Protein AF-A0A2E3RQ04-F1 (afdb_monomer)

Mean predicted aligned error: 10.47 Å

Nearest PDB structures (foldseek):
  1nrl-assembly3_B  TM=2.035E-01  e=7.353E+00  Homo sapiens

Foldseek 3Di:
DDDDDPDDDDDDPDDDPPPPPPPPPPPPPQDPVNVVVVVVVVVVVCVVVPVVVVVVVVVVLVVLLQVLLLLLLVLQVVLCVVVVLFGDALADQCCLVVLVQVVSCCVPVNARDWQWQFADPVRDTDTHGADDDDVDDDDDDDNRPCSLARALFDLDQQGRGGYCQQVCLTQSRCVSPLLASPACSQERVLLCLLVVQCVVLVRHVDPGRDDAQRQHHRDDGTGQKGFQSLQQFQLQQQAFQVVPGHDRLSNDNSGRPHDGLVLQQCQPFAFGMKRFALSPPDPDQAQPPQLDPVVVSSNVDPHHNSGGHGHTQFLDQQRWIWTQGSVSRIDTDGSVQLLVQQVVVCVVVVNRGGQFGQPGSCHLCANNNCSRPVNDSSSTDPRSHGGHSRSHGGSHPDDPDVPCPDPPPPPDD

Sequence (413 aa):
MPVVDPWGATFFPTARPTIMSTWNYRNKGFTLIELITVLALSVLVVAILLPLLGAQRNRSMFSISQHNLSALARAHSCYEIDWQGRQYTTVDDDLDLTSGNYCTALDQLGCHPPRILGSDPNGAVWGFWLGEWDCIAETSFSQCNNLAYMFPNQFSQKTYHYGTTRYIQFRAFNQYLDGRYYDRVFYAPEDDLVYSTIDASGAFDDPNQFVPNVGAEYQIAPSSYMLSAAAMYHPDVMRAPSRGGFQDPATLVNGFQSPPTSWCRYPELKSRMIEHGWLRNSPSPTHPVLVDEAIRDFVGERMPGDVQTGWFFNHGLTSSPLAMMYDGSVRRISVADAYVDDARVQLQTDGVDGLWSRDTPMGADGYFNQFSHDASPASGTSFHVLTTDGIRGREILSDHRPGRRRAGTGGGR

Secondary structure (DSSP, 8-state):
-PPPP-----------------------PPPHHHHHHHHHHHHHHHHHHHHHHHHHHHHHHHHHHHHHHHHHHHHHHHHHHHTTTBPP-SS-GGGGGGTT-HHHHHHHH-PPPPEEEEE-TTS-EEEE---SSSS---S-S-TTGGGGGTSSS--STT-TT-SGGG-TTSHHHHTTTTS-TT-GGGS-TT-HHHHHHHHHTTTTT--SS--S-SSSTT--PPPSEEE-HHHHS-TTTT--GGGT----TTTSTTTT-PPBGGG-S-TTTSEEEEESB--SS-SSSS-SSTTSHHHHHHHT---GGGPPP--BTTS-TT---EEEETTS-EEE--HHHHHHHHHHHHHHTTTS--SB-SSSTTGGGTTTGGG-TT--GGG---TTTSBTTGGGS-S-SS---TT----------

Solvent-accessible surface area (backbone atoms only — not comparable to full-atom values): 22588 Å² total; per-residue (Å²): 135,87,87,80,81,94,73,95,70,93,77,76,86,75,79,76,81,77,82,73,78,74,78,76,79,73,85,68,79,83,48,72,66,58,54,52,51,52,51,53,51,50,54,53,50,50,65,62,44,52,64,52,51,53,55,50,50,54,54,49,31,54,53,47,38,53,49,25,45,47,50,50,40,51,28,49,53,52,49,16,66,78,49,80,40,29,54,92,72,67,48,60,42,70,38,24,84,40,54,59,35,63,67,53,28,42,77,74,76,39,86,65,84,60,54,36,36,29,34,33,92,87,65,51,77,42,64,46,55,65,59,78,81,89,81,74,73,81,88,89,74,54,52,60,72,46,53,52,66,25,32,46,47,35,75,47,95,72,35,52,64,28,29,32,23,29,52,64,38,29,43,94,48,18,60,61,64,88,44,30,39,54,42,68,66,48,43,32,69,59,41,50,73,61,41,50,39,38,55,74,61,43,41,60,80,46,90,48,25,28,70,84,41,31,52,31,87,92,27,62,78,68,40,38,40,26,43,23,30,19,39,42,29,20,37,62,33,30,23,45,48,87,80,67,24,50,38,59,36,32,76,33,89,51,15,34,29,52,44,40,61,87,57,40,70,32,30,87,36,23,55,43,31,30,38,43,42,30,63,54,86,47,100,52,82,53,30,91,67,46,61,42,67,75,50,25,54,46,50,52,60,70,48,33,50,83,45,63,34,54,40,45,27,51,29,32,56,78,17,54,29,50,26,28,25,63,67,53,51,71,45,73,48,46,36,43,56,31,39,55,40,24,52,49,42,15,65,74,46,80,63,54,33,51,30,38,47,48,72,42,81,55,28,70,36,40,71,62,18,83,72,20,77,73,74,35,55,87,72,40,50,29,55,49,52,34,14,17,24,12,39,53,19,34,36,40,88,66,73,84,55,94,86,56,73,75,81,74,84,81,78,87,128

pLDDT: mean 82.5, std 17.22, range [30.69, 98.19]

Structure (mmCIF, N/CA/C/O backbone):
data_AF-A0A2E3RQ04-F1
#
_entry.id   AF-A0A2E3RQ04-F1
#
loop_
_atom_site.group_PDB
_atom_site.id
_atom_site.type_symbol
_atom_site.label_atom_id
_atom_site.label_alt_id
_atom_site.label_comp_id
_atom_site.label_asym_id
_atom_site.label_entity_id
_atom_site.label_seq_id
_atom_site.pdbx_PDB_ins_code
_atom_site.Cartn_x
_atom_site.Cartn_y
_atom_site.Cartn_z
_atom_site.occupancy
_atom_site.B_iso_or_equiv
_atom_site.auth_seq_id
_atom_site.auth_comp_id
_atom_site.auth_asym_id
_atom_site.auth_atom_id
_atom_site.pdbx_PDB_model_num
ATOM 1 N N . MET A 1 1 ? 14.590 -49.728 -67.233 1.00 35.41 1 MET A N 1
ATOM 2 C CA . MET A 1 1 ? 13.731 -49.729 -68.436 1.00 35.41 1 MET A CA 1
ATOM 3 C C . MET A 1 1 ? 13.361 -48.286 -68.740 1.00 35.41 1 MET A C 1
ATOM 5 O O . MET A 1 1 ? 12.751 -47.678 -67.868 1.00 35.41 1 MET A O 1
ATOM 9 N N . PRO A 1 2 ? 13.771 -47.701 -69.876 1.00 34.84 2 PRO A N 1
ATOM 10 C CA . PRO A 1 2 ? 13.275 -46.396 -70.285 1.00 34.84 2 PRO A CA 1
ATOM 11 C C . PRO A 1 2 ? 11.965 -46.582 -71.061 1.00 34.84 2 PRO A C 1
ATOM 13 O O . PRO A 1 2 ? 11.903 -47.396 -71.981 1.00 34.84 2 PRO A O 1
ATOM 16 N N . VAL A 1 3 ? 10.921 -45.846 -70.685 1.00 39.19 3 VAL A N 1
ATOM 17 C CA . VAL A 1 3 ? 9.752 -45.659 -71.550 1.00 39.19 3 VAL A CA 1
ATOM 18 C C . VAL A 1 3 ? 10.061 -44.469 -72.447 1.00 39.19 3 VAL A C 1
ATOM 20 O O . VAL A 1 3 ? 10.338 -43.371 -71.971 1.00 39.19 3 VAL A O 1
ATOM 23 N N . VAL A 1 4 ? 10.081 -44.749 -73.744 1.00 45.34 4 VAL A N 1
ATOM 24 C CA . VAL A 1 4 ? 10.234 -43.801 -74.845 1.00 45.34 4 VAL A CA 1
ATOM 25 C C . VAL A 1 4 ? 8.822 -43.369 -75.245 1.00 45.34 4 VAL A C 1
ATOM 27 O O . VAL A 1 4 ? 7.985 -44.239 -75.478 1.00 45.34 4 VAL A O 1
ATOM 30 N N . ASP A 1 5 ? 8.545 -42.066 -75.312 1.00 43.53 5 ASP A N 1
ATOM 31 C CA . ASP A 1 5 ? 7.304 -41.539 -75.905 1.00 43.53 5 ASP A CA 1
ATOM 32 C C . ASP A 1 5 ? 7.530 -41.301 -77.423 1.00 43.53 5 ASP A C 1
ATOM 34 O O . ASP A 1 5 ? 8.610 -40.818 -77.788 1.00 43.53 5 ASP A O 1
ATOM 38 N N . PRO A 1 6 ? 6.597 -41.665 -78.334 1.00 50.62 6 PRO A N 1
ATOM 39 C CA . PRO A 1 6 ? 6.888 -41.922 -79.744 1.00 50.62 6 PRO A CA 1
ATOM 40 C C . PRO A 1 6 ? 6.463 -40.798 -80.706 1.00 50.62 6 PRO A C 1
ATOM 42 O O . PRO A 1 6 ? 6.064 -41.074 -81.836 1.00 50.62 6 PRO A O 1
ATOM 45 N N . TRP A 1 7 ? 6.570 -39.526 -80.318 1.00 52.66 7 TRP A N 1
ATOM 46 C CA . TRP A 1 7 ? 6.166 -38.413 -81.189 1.00 52.66 7 TRP A CA 1
ATOM 47 C C . TRP A 1 7 ? 7.297 -37.402 -81.374 1.00 52.66 7 TRP A C 1
ATOM 49 O O . TRP A 1 7 ? 7.506 -36.493 -80.576 1.00 52.66 7 TRP A O 1
ATOM 59 N N . GLY A 1 8 ? 8.052 -37.592 -82.458 1.00 50.81 8 GLY A N 1
ATOM 60 C CA . GLY A 1 8 ? 9.144 -36.722 -82.873 1.00 50.81 8 GLY A CA 1
ATOM 61 C C . GLY A 1 8 ? 8.680 -35.303 -83.202 1.00 50.81 8 GLY A C 1
ATOM 62 O O . GLY A 1 8 ? 8.197 -35.039 -84.300 1.00 50.81 8 GLY A O 1
ATOM 63 N N . ALA A 1 9 ? 8.913 -34.379 -82.273 1.00 42.09 9 ALA A N 1
ATOM 64 C CA . ALA A 1 9 ? 8.894 -32.945 -82.522 1.00 42.09 9 ALA A CA 1
ATOM 65 C C . ALA A 1 9 ? 10.165 -32.314 -81.935 1.00 42.09 9 ALA A C 1
ATOM 67 O O . ALA A 1 9 ? 10.362 -32.252 -80.723 1.00 42.09 9 ALA A O 1
ATOM 68 N N . THR A 1 10 ? 11.050 -31.848 -82.813 1.00 47.47 10 THR A N 1
ATOM 69 C CA . THR A 1 10 ? 12.206 -31.019 -82.464 1.00 47.47 10 THR A CA 1
ATOM 70 C C . THR A 1 10 ? 11.724 -29.648 -81.990 1.00 47.47 10 THR A C 1
ATOM 72 O O . THR A 1 10 ? 11.384 -28.793 -82.808 1.00 47.47 10 THR A O 1
ATOM 75 N N . PHE A 1 11 ? 11.697 -29.426 -80.676 1.00 38.84 11 PHE A N 1
ATOM 76 C CA . PHE A 1 11 ? 11.518 -28.095 -80.100 1.00 38.84 11 PHE A CA 1
ATOM 77 C C . PHE A 1 11 ? 12.877 -27.395 -79.980 1.00 38.84 11 PHE A C 1
ATOM 79 O O . PHE A 1 11 ? 13.760 -27.826 -79.242 1.00 38.84 11 PHE A O 1
ATOM 86 N N . PHE A 1 12 ? 13.041 -26.306 -80.730 1.00 47.25 12 PHE A N 1
ATOM 87 C CA . PHE A 1 12 ? 14.161 -25.377 -80.599 1.00 47.25 12 PHE A CA 1
ATOM 88 C C . PHE A 1 12 ? 14.170 -24.737 -79.199 1.00 47.25 12 PHE A C 1
ATOM 90 O O . PHE A 1 12 ? 13.105 -24.345 -78.712 1.00 47.25 12 PHE A O 1
ATOM 97 N N . PRO A 1 13 ? 15.335 -24.540 -78.553 1.00 43.19 13 PRO A N 1
ATOM 98 C CA . PRO A 1 13 ? 15.404 -23.739 -77.343 1.00 43.19 13 PRO A CA 1
ATOM 99 C C . PRO A 1 13 ? 15.281 -22.258 -77.722 1.00 43.19 13 PRO A C 1
ATOM 101 O O . PRO A 1 13 ? 16.254 -21.610 -78.103 1.00 43.19 13 PRO A O 1
ATOM 104 N N . THR A 1 14 ? 14.081 -21.691 -77.611 1.00 49.56 14 THR A N 1
ATOM 105 C CA . THR A 1 14 ? 13.925 -20.235 -77.531 1.00 49.56 14 THR A CA 1
ATOM 106 C C . THR A 1 14 ? 14.524 -19.769 -76.211 1.00 49.56 14 THR A C 1
ATOM 108 O O . THR A 1 14 ? 13.996 -20.063 -75.135 1.00 49.56 14 THR A O 1
ATOM 111 N N . ALA A 1 15 ? 15.651 -19.066 -76.304 1.00 46.38 15 ALA A N 1
ATOM 112 C CA . ALA A 1 15 ? 16.274 -18.357 -75.201 1.00 46.38 15 ALA A CA 1
ATOM 113 C C . ALA A 1 15 ? 15.223 -17.524 -74.451 1.00 46.38 15 ALA A C 1
ATOM 115 O O . ALA A 1 15 ? 14.552 -16.674 -75.036 1.00 46.38 15 ALA A O 1
ATOM 116 N N . ARG A 1 16 ? 15.073 -17.773 -73.147 1.00 46.25 16 ARG A N 1
ATOM 117 C CA . ARG A 1 16 ? 14.336 -16.872 -72.259 1.00 46.25 16 ARG A CA 1
ATOM 118 C C . ARG A 1 16 ? 15.155 -15.584 -72.137 1.00 46.25 16 ARG A C 1
ATOM 120 O O . ARG A 1 16 ? 16.302 -15.673 -71.699 1.00 46.25 16 ARG A O 1
ATOM 127 N N . PRO A 1 17 ? 14.622 -14.402 -72.479 1.00 48.88 17 PRO A N 1
ATOM 128 C CA . PRO A 1 17 ? 15.282 -13.170 -72.101 1.00 48.88 17 PRO A CA 1
ATOM 129 C C . PRO A 1 17 ? 15.150 -13.027 -70.584 1.00 48.88 17 PRO A C 1
ATOM 131 O O . PRO A 1 17 ? 14.060 -12.826 -70.048 1.00 48.88 17 PRO A O 1
ATOM 134 N N . THR A 1 18 ? 16.268 -13.157 -69.878 1.00 53.78 18 THR A N 1
ATOM 135 C CA . THR A 1 18 ? 16.399 -12.685 -68.503 1.00 53.78 18 THR A CA 1
ATOM 136 C C . THR A 1 18 ? 16.182 -11.174 -68.541 1.00 53.78 18 THR A C 1
ATOM 138 O O . THR A 1 18 ? 17.077 -10.431 -68.941 1.00 53.78 18 THR A O 1
ATOM 141 N N . ILE A 1 19 ? 14.986 -10.701 -68.177 1.00 54.69 19 ILE A N 1
ATOM 142 C CA . ILE A 1 19 ? 14.753 -9.278 -67.909 1.00 54.69 19 ILE A CA 1
ATOM 143 C C . ILE A 1 19 ? 15.473 -8.973 -66.598 1.00 54.69 19 ILE A C 1
ATOM 145 O O . ILE A 1 19 ? 14.906 -9.005 -65.510 1.00 54.69 19 ILE A O 1
ATOM 149 N N . MET A 1 20 ? 16.773 -8.731 -66.709 1.00 44.09 20 MET A N 1
ATOM 150 C CA . MET A 1 20 ? 17.548 -8.078 -65.677 1.00 44.09 20 MET A CA 1
ATOM 151 C C . MET A 1 20 ? 17.128 -6.608 -65.744 1.00 44.09 20 MET A C 1
ATOM 153 O O . MET A 1 20 ? 17.635 -5.845 -66.565 1.00 44.09 20 MET A O 1
ATOM 157 N N . SER A 1 21 ? 16.118 -6.219 -64.957 1.00 52.19 21 SER A N 1
ATOM 158 C CA . SER A 1 21 ? 15.769 -4.809 -64.805 1.00 52.19 21 SER A CA 1
ATOM 159 C C . SER A 1 21 ? 16.924 -4.134 -64.072 1.00 52.19 21 SER A C 1
ATOM 161 O O . SER A 1 21 ? 16.979 -4.100 -62.841 1.00 52.19 21 SER A O 1
ATOM 163 N N . THR A 1 22 ? 17.890 -3.631 -64.828 1.00 51.47 22 THR A N 1
ATOM 164 C CA . THR A 1 22 ? 18.855 -2.665 -64.326 1.00 51.47 22 THR A CA 1
ATOM 165 C C . THR A 1 22 ? 18.050 -1.444 -63.905 1.00 51.47 22 THR A C 1
ATOM 167 O O . THR A 1 22 ? 17.595 -0.668 -64.748 1.00 51.47 22 THR A O 1
ATOM 170 N N . TRP A 1 23 ? 17.811 -1.301 -62.602 1.00 56.78 23 TRP A N 1
ATOM 171 C CA . TRP A 1 23 ? 17.351 -0.048 -62.026 1.00 56.78 23 TRP A CA 1
ATOM 172 C C . TRP A 1 23 ? 18.423 0.993 -62.333 1.00 56.78 23 TRP A C 1
ATOM 174 O O . TRP A 1 23 ? 19.442 1.086 -61.653 1.00 56.78 23 TRP A O 1
ATOM 184 N N . ASN A 1 24 ? 18.217 1.741 -63.414 1.00 52.84 24 ASN A N 1
ATOM 185 C CA . ASN A 1 24 ? 18.981 2.939 -63.701 1.00 52.84 24 ASN A CA 1
ATOM 186 C C . ASN A 1 24 ? 18.680 3.932 -62.577 1.00 52.84 24 ASN A C 1
ATOM 188 O O . ASN A 1 24 ? 17.716 4.697 -62.661 1.00 52.84 24 ASN A O 1
ATOM 192 N N . TYR A 1 25 ? 19.511 3.932 -61.534 1.00 55.56 25 TYR A N 1
ATOM 193 C CA . TYR A 1 25 ? 19.649 5.067 -60.632 1.00 55.56 25 TYR A CA 1
ATOM 194 C C . TYR A 1 25 ? 20.183 6.237 -61.466 1.00 55.56 25 TYR A C 1
ATOM 196 O O . TYR A 1 25 ? 21.380 6.504 -61.537 1.00 55.56 25 TYR A O 1
ATOM 204 N N . ARG A 1 26 ? 19.282 6.926 -62.180 1.00 57.81 26 ARG A N 1
ATOM 205 C CA . ARG A 1 26 ? 19.566 8.261 -62.700 1.00 57.81 26 ARG A CA 1
ATOM 206 C C . ARG A 1 26 ? 19.789 9.117 -61.465 1.00 57.81 26 ARG A C 1
ATOM 208 O O . ARG A 1 26 ? 18.827 9.420 -60.765 1.00 57.81 26 ARG A O 1
ATOM 215 N N . ASN A 1 27 ? 21.042 9.485 -61.220 1.00 57.09 27 ASN A N 1
ATOM 216 C CA . ASN A 1 27 ? 21.432 10.511 -60.260 1.00 57.09 27 ASN A CA 1
ATOM 217 C C . ASN A 1 27 ? 20.782 11.838 -60.681 1.00 57.09 27 ASN A C 1
ATOM 219 O O . ASN A 1 27 ? 21.390 12.665 -61.357 1.00 57.09 27 ASN A O 1
ATOM 223 N N . LYS A 1 28 ? 19.500 12.013 -60.355 1.00 65.31 28 LYS A N 1
ATOM 224 C CA . LYS A 1 28 ? 18.838 13.311 -60.386 1.00 65.31 28 LYS A CA 1
ATOM 225 C C . LYS A 1 28 ? 19.391 14.067 -59.185 1.00 65.31 28 LYS A C 1
ATOM 227 O O . LYS A 1 28 ? 19.237 13.608 -58.058 1.00 65.31 28 LYS A O 1
ATOM 232 N N . GLY A 1 29 ? 20.109 15.159 -59.440 1.00 68.88 29 GLY A N 1
ATOM 233 C CA . GLY A 1 29 ? 20.614 16.019 -58.376 1.00 68.88 29 GLY A CA 1
ATOM 234 C C . GLY A 1 29 ? 19.455 16.466 -57.490 1.00 68.88 29 GLY A C 1
ATOM 235 O O . GLY A 1 29 ? 18.453 16.959 -58.001 1.00 68.88 29 GLY A O 1
ATOM 236 N N . PHE A 1 30 ? 19.582 16.238 -56.186 1.00 76.69 30 PHE A N 1
ATOM 237 C CA . PHE A 1 30 ? 18.591 16.647 -55.202 1.00 76.69 30 PHE A CA 1
ATOM 238 C C . PHE A 1 30 ? 18.626 18.169 -55.076 1.00 76.69 30 PHE A C 1
ATOM 240 O O . PHE A 1 30 ? 19.677 18.750 -54.793 1.00 76.69 30 PHE A O 1
ATOM 247 N N . THR A 1 31 ? 17.507 18.828 -55.360 1.00 87.06 31 THR A N 1
ATOM 248 C CA . THR A 1 31 ? 17.472 20.292 -55.358 1.00 87.06 31 THR A CA 1
ATOM 249 C C . THR A 1 31 ? 17.377 20.832 -53.930 1.00 87.06 31 THR A C 1
ATOM 251 O O . THR A 1 31 ? 16.784 20.213 -53.048 1.00 87.06 31 THR A O 1
ATOM 254 N N . LEU A 1 32 ? 17.939 22.024 -53.687 1.00 85.88 32 LEU A N 1
ATOM 255 C CA . LEU A 1 32 ? 17.878 22.678 -52.371 1.00 85.88 32 LEU A CA 1
ATOM 256 C C . LEU A 1 32 ? 16.422 22.850 -51.885 1.00 85.88 32 LEU A C 1
ATOM 258 O O . LEU A 1 32 ? 16.142 22.721 -50.698 1.00 85.88 32 LEU A O 1
ATOM 262 N N . ILE A 1 33 ? 15.487 23.101 -52.809 1.00 90.38 33 ILE A N 1
ATOM 263 C CA . ILE A 1 33 ? 14.060 23.262 -52.504 1.00 90.38 33 ILE A CA 1
ATOM 264 C C . ILE A 1 33 ? 13.408 21.937 -52.074 1.00 90.38 33 ILE A C 1
ATOM 266 O O . ILE A 1 33 ? 12.638 21.935 -51.116 1.00 90.38 33 ILE A O 1
ATOM 270 N N . GLU A 1 34 ? 13.747 20.806 -52.706 1.00 90.50 34 GLU A N 1
ATOM 271 C CA . GLU A 1 34 ? 13.276 19.477 -52.285 1.00 90.50 34 GLU A CA 1
ATOM 272 C C . GLU A 1 34 ? 13.798 19.129 -50.887 1.00 90.50 34 GLU A C 1
ATOM 274 O O . GLU A 1 34 ? 13.023 18.662 -50.053 1.00 90.50 34 GLU A O 1
ATOM 279 N N . LEU A 1 35 ? 15.067 19.443 -50.590 1.00 91.44 35 LEU A N 1
ATOM 280 C CA . LEU A 1 35 ? 15.642 19.262 -49.252 1.00 91.44 35 LEU A CA 1
ATOM 281 C C . LEU A 1 35 ? 14.867 20.047 -48.196 1.00 91.44 35 LEU A C 1
ATOM 283 O O . LEU A 1 35 ? 14.447 19.485 -47.185 1.00 91.44 35 LEU A O 1
ATOM 287 N N . ILE A 1 36 ? 14.659 21.341 -48.439 1.00 94.31 36 ILE A N 1
ATOM 288 C CA . ILE A 1 36 ? 13.968 22.220 -47.493 1.00 94.31 36 ILE A CA 1
ATOM 289 C C . ILE A 1 36 ? 12.511 21.778 -47.311 1.00 94.31 36 ILE A C 1
ATOM 291 O O . ILE A 1 36 ? 12.022 21.758 -46.185 1.00 94.31 36 ILE A O 1
ATOM 295 N N . THR A 1 37 ? 11.831 21.361 -48.382 1.00 93.62 37 THR A N 1
ATOM 296 C CA . THR A 1 37 ? 10.433 20.904 -48.306 1.00 93.62 37 THR A CA 1
ATOM 297 C C . THR A 1 37 ? 10.305 19.610 -47.497 1.00 93.62 37 THR A C 1
ATOM 299 O O . THR A 1 37 ? 9.420 19.500 -46.649 1.00 93.62 37 THR A O 1
ATOM 302 N N . VAL A 1 38 ? 11.210 18.644 -47.698 1.00 95.44 38 VAL A N 1
ATOM 303 C CA . VAL A 1 38 ? 11.231 17.387 -46.929 1.00 95.44 38 VAL A CA 1
ATOM 304 C C . VAL A 1 38 ? 11.544 17.644 -45.456 1.00 95.44 38 VAL A C 1
ATOM 306 O O . VAL A 1 38 ? 10.881 17.077 -44.586 1.00 95.44 38 VAL A O 1
ATOM 309 N N . LEU A 1 39 ? 12.507 18.522 -45.159 1.00 94.88 39 LEU A N 1
ATOM 310 C CA . LEU A 1 39 ? 12.821 18.905 -43.781 1.00 94.88 39 LEU A CA 1
ATOM 311 C C . LEU A 1 39 ? 11.630 19.600 -43.110 1.00 94.88 39 LEU A C 1
ATOM 313 O O . LEU A 1 39 ? 11.266 19.230 -41.995 1.00 94.88 39 LEU A O 1
ATOM 317 N N . ALA A 1 40 ? 10.973 20.537 -43.799 1.00 95.81 40 ALA A N 1
ATOM 318 C CA . ALA A 1 40 ? 9.796 21.231 -43.281 1.00 95.81 40 ALA A CA 1
ATOM 319 C C . ALA A 1 40 ? 8.647 20.259 -42.967 1.00 95.81 40 ALA A C 1
ATOM 321 O O . ALA A 1 40 ? 8.046 20.330 -41.893 1.00 95.81 40 ALA A O 1
ATOM 322 N N . LEU A 1 41 ? 8.377 19.306 -43.865 1.00 96.19 41 LEU A N 1
ATOM 323 C CA . LEU A 1 41 ? 7.335 18.302 -43.657 1.00 96.19 41 LEU A CA 1
ATOM 324 C C . LEU A 1 41 ? 7.698 17.315 -42.537 1.00 96.19 41 LEU A C 1
ATOM 326 O O . LEU A 1 41 ? 6.834 16.950 -41.745 1.00 96.19 41 LEU A O 1
ATOM 330 N N . SER A 1 42 ? 8.972 16.934 -42.415 1.00 95.31 42 SER A N 1
ATOM 331 C CA . SER A 1 42 ? 9.443 16.049 -41.341 1.00 95.31 42 SER A CA 1
ATOM 332 C C . SER A 1 42 ? 9.282 16.695 -39.964 1.00 95.31 42 SER A C 1
ATOM 334 O O . SER A 1 42 ? 8.768 16.058 -39.047 1.00 95.31 42 SER A O 1
ATOM 336 N N . VAL A 1 43 ? 9.645 17.976 -39.825 1.00 96.75 43 VAL A N 1
ATOM 337 C CA . VAL A 1 43 ? 9.463 18.729 -38.572 1.00 96.75 43 VAL A CA 1
ATOM 338 C C . VAL A 1 43 ? 7.981 18.843 -38.212 1.00 96.75 43 VAL A C 1
ATOM 340 O O . VAL A 1 43 ? 7.620 18.616 -37.058 1.00 96.75 43 VAL A O 1
ATOM 343 N N . LEU A 1 44 ? 7.113 19.125 -39.189 1.00 95.44 44 LEU A N 1
ATOM 344 C CA . LEU A 1 44 ? 5.665 19.192 -38.969 1.00 95.44 44 LEU A CA 1
ATOM 345 C C . LEU A 1 44 ? 5.092 17.850 -38.490 1.00 95.44 44 LEU A C 1
ATOM 347 O O . LEU A 1 44 ? 4.313 17.812 -37.538 1.00 95.44 44 LEU A O 1
ATOM 351 N N . VAL A 1 45 ? 5.490 16.745 -39.124 1.00 96.44 45 VAL A N 1
ATOM 352 C CA . VAL A 1 45 ? 5.040 15.400 -38.743 1.00 96.44 45 VAL A CA 1
ATOM 353 C C . VAL A 1 45 ? 5.506 15.052 -37.329 1.00 96.44 45 VAL A C 1
ATOM 355 O O . VAL A 1 45 ? 4.694 14.614 -36.515 1.00 96.44 45 VAL A O 1
ATOM 358 N N . VAL A 1 46 ? 6.777 15.300 -36.996 1.00 94.94 46 VAL A N 1
ATOM 359 C CA . VAL A 1 46 ? 7.310 15.053 -35.645 1.00 94.94 46 VAL A CA 1
ATOM 360 C C . VAL A 1 46 ? 6.570 15.894 -34.599 1.00 94.94 46 VAL A C 1
ATOM 362 O O . VAL A 1 46 ? 6.183 15.361 -33.560 1.00 94.94 46 VAL A O 1
ATOM 365 N N . ALA A 1 47 ? 6.290 17.169 -34.887 1.00 93.81 47 ALA A N 1
ATOM 366 C CA . ALA A 1 47 ? 5.566 18.052 -33.973 1.00 93.81 47 ALA A CA 1
ATOM 367 C C . ALA A 1 47 ? 4.150 17.546 -33.639 1.00 93.81 47 ALA A C 1
ATOM 369 O O . ALA A 1 47 ? 3.697 17.697 -32.506 1.00 93.81 47 ALA A O 1
ATOM 370 N N . ILE A 1 48 ? 3.464 16.908 -34.595 1.00 93.62 48 ILE A N 1
ATOM 371 C CA . ILE A 1 48 ? 2.129 16.326 -34.377 1.00 93.62 48 ILE A CA 1
ATOM 372 C C . ILE A 1 48 ? 2.217 14.975 -33.649 1.00 93.62 48 ILE A C 1
ATOM 374 O O . ILE A 1 48 ? 1.362 14.666 -32.819 1.00 93.62 48 ILE A O 1
ATOM 378 N N . LEU A 1 49 ? 3.236 14.161 -33.935 1.00 92.50 49 LEU A N 1
ATOM 379 C CA . LEU A 1 49 ? 3.356 12.810 -33.378 1.00 92.50 49 LEU A CA 1
ATOM 380 C C . LEU A 1 49 ? 3.789 12.789 -31.906 1.00 92.50 49 LEU A C 1
ATOM 382 O O . LEU A 1 49 ? 3.319 11.928 -31.162 1.00 92.50 49 LEU A O 1
ATOM 386 N N . LEU A 1 50 ? 4.651 13.712 -31.466 1.00 91.12 50 LEU A N 1
ATOM 387 C CA . LEU A 1 50 ? 5.202 13.686 -30.103 1.00 91.12 50 LEU A CA 1
ATOM 388 C C . LEU A 1 50 ? 4.123 13.741 -28.996 1.00 91.12 50 LEU A C 1
ATOM 390 O O . LEU A 1 50 ? 4.159 12.879 -28.112 1.00 91.12 50 LEU A O 1
ATOM 394 N N . PRO A 1 51 ? 3.119 14.645 -29.036 1.00 88.25 51 PRO A N 1
ATOM 395 C CA . PRO A 1 51 ? 2.055 14.663 -28.026 1.00 88.25 51 PRO A CA 1
ATOM 396 C C . PRO A 1 51 ? 1.193 13.393 -28.034 1.00 88.25 51 PRO A C 1
ATOM 398 O O . PRO A 1 51 ? 0.796 12.895 -26.979 1.00 88.25 51 PRO A O 1
ATOM 401 N N . LEU A 1 52 ? 0.919 12.844 -29.224 1.00 87.44 52 LEU A N 1
ATOM 402 C CA . LEU A 1 52 ? 0.132 11.621 -29.393 1.00 87.44 52 LEU A CA 1
ATOM 403 C C . LEU A 1 52 ? 0.842 10.408 -28.790 1.00 87.44 52 LEU A C 1
ATOM 405 O O . LEU A 1 52 ? 0.214 9.631 -28.071 1.00 87.44 52 LEU A O 1
ATOM 409 N N . LEU A 1 53 ? 2.142 10.261 -29.048 1.00 87.56 53 LEU A N 1
ATOM 410 C CA . LEU A 1 53 ? 2.947 9.175 -28.492 1.00 87.56 53 LEU A CA 1
ATOM 411 C C . LEU A 1 53 ? 3.035 9.264 -26.967 1.00 87.56 53 LEU A C 1
ATOM 413 O O . LEU A 1 53 ? 2.874 8.244 -26.301 1.00 87.56 53 LEU A O 1
ATOM 417 N N . GLY A 1 54 ? 3.201 10.468 -26.409 1.00 79.69 54 GLY A N 1
ATOM 418 C CA . GLY A 1 54 ? 3.172 10.676 -24.958 1.00 79.69 54 GLY A CA 1
ATOM 419 C C . GLY A 1 54 ? 1.842 10.239 -24.333 1.00 79.69 54 GLY A C 1
ATOM 420 O O . GLY A 1 54 ? 1.820 9.453 -23.388 1.00 79.69 54 GLY A O 1
ATOM 421 N N . ALA A 1 55 ? 0.717 10.662 -24.916 1.00 83.06 55 ALA A N 1
ATOM 422 C CA . ALA A 1 55 ? -0.608 10.271 -24.435 1.00 83.06 55 ALA A CA 1
ATOM 423 C C . ALA A 1 55 ? -0.867 8.756 -24.553 1.00 83.06 55 ALA A C 1
ATOM 425 O O . ALA A 1 55 ? -1.473 8.163 -23.658 1.00 83.06 55 ALA A O 1
ATOM 426 N N . GLN A 1 56 ? -0.417 8.119 -25.638 1.00 84.75 56 GLN A N 1
ATOM 427 C CA . GLN A 1 56 ? -0.534 6.668 -25.824 1.00 84.75 56 GLN A CA 1
ATOM 428 C C . GLN A 1 56 ? 0.338 5.894 -24.835 1.00 84.75 56 GLN A C 1
ATOM 430 O O . GLN A 1 56 ? -0.129 4.915 -24.257 1.00 84.75 56 GLN A O 1
ATOM 435 N N . ARG A 1 57 ? 1.569 6.356 -24.585 1.00 85.00 57 ARG A N 1
ATOM 436 C CA . ARG A 1 57 ? 2.471 5.745 -23.604 1.00 85.00 57 ARG A CA 1
ATOM 437 C C . ARG A 1 57 ? 1.838 5.747 -22.213 1.00 85.00 57 ARG A C 1
ATOM 439 O O . ARG A 1 57 ? 1.760 4.687 -21.606 1.00 85.00 57 ARG A O 1
ATOM 446 N N . ASN A 1 58 ? 1.291 6.875 -21.761 1.00 85.81 58 ASN A N 1
ATOM 447 C CA . ASN A 1 58 ? 0.639 6.964 -20.446 1.00 85.81 58 ASN A CA 1
ATOM 448 C C . ASN A 1 58 ? -0.587 6.039 -20.349 1.00 85.81 58 ASN A C 1
ATOM 450 O O . ASN A 1 58 ? -0.756 5.317 -19.373 1.00 85.81 58 ASN A O 1
ATOM 454 N N . ARG A 1 59 ? -1.415 5.969 -21.402 1.00 86.94 59 ARG A N 1
ATOM 455 C CA . ARG A 1 59 ? -2.537 5.009 -21.453 1.00 86.94 59 ARG A CA 1
ATOM 456 C C . ARG A 1 59 ? -2.064 3.557 -21.390 1.00 86.94 59 ARG A C 1
ATOM 458 O O . ARG A 1 59 ? -2.714 2.737 -20.747 1.00 86.94 59 ARG A O 1
ATOM 465 N N . SER A 1 60 ? -0.950 3.245 -22.049 1.00 91.62 60 SER A N 1
ATOM 466 C CA . SER A 1 60 ? -0.349 1.915 -22.011 1.00 91.62 60 SER A CA 1
ATOM 467 C C . SER A 1 60 ? 0.166 1.578 -20.616 1.00 91.62 60 SER A C 1
ATOM 469 O O . SER A 1 60 ? -0.119 0.491 -20.125 1.00 91.62 60 SER A O 1
ATOM 471 N N . MET A 1 61 ? 0.881 2.497 -19.962 1.00 93.44 61 MET A N 1
ATOM 472 C CA . MET A 1 61 ? 1.385 2.288 -18.603 1.00 93.44 61 MET A CA 1
ATOM 473 C C . MET A 1 61 ? 0.243 2.045 -17.615 1.00 93.44 61 MET A C 1
ATOM 475 O O . MET A 1 61 ? 0.267 1.057 -16.887 1.00 93.44 61 MET A O 1
ATOM 479 N N . PHE A 1 62 ? -0.813 2.858 -17.677 1.00 92.62 62 PHE A N 1
ATOM 480 C CA . PHE A 1 62 ? -2.030 2.646 -16.896 1.00 92.62 62 PHE A CA 1
ATOM 481 C C . PHE A 1 62 ? -2.652 1.259 -17.137 1.00 92.62 62 PHE A C 1
ATOM 483 O O . PHE A 1 62 ? -3.041 0.565 -16.196 1.00 92.62 62 PHE A O 1
ATOM 490 N N . SER A 1 63 ? -2.733 0.828 -18.400 1.00 95.44 63 SER A N 1
ATOM 491 C CA . SER A 1 63 ? -3.257 -0.497 -18.746 1.00 95.44 63 SER A CA 1
ATOM 492 C C . SER A 1 63 ? -2.382 -1.632 -18.205 1.00 95.44 63 SER A C 1
ATOM 494 O O . SER A 1 63 ? -2.917 -2.684 -17.851 1.00 95.44 63 SER A O 1
ATOM 496 N N . ILE A 1 64 ? -1.063 -1.436 -18.138 1.00 96.62 64 ILE A N 1
ATOM 497 C CA . ILE A 1 64 ? -0.128 -2.392 -17.534 1.00 96.62 64 ILE A CA 1
ATOM 498 C C . ILE A 1 64 ? -0.354 -2.447 -16.022 1.00 96.62 64 ILE A C 1
ATOM 500 O O . ILE A 1 64 ? -0.530 -3.541 -15.499 1.00 96.62 64 ILE A O 1
ATOM 504 N N . SER A 1 65 ? -0.469 -1.310 -15.327 1.00 96.69 65 SER A N 1
ATOM 505 C CA . SER A 1 65 ? -0.783 -1.297 -13.889 1.00 96.69 65 SER A CA 1
ATOM 506 C C . SER A 1 65 ? -2.097 -2.020 -13.574 1.00 96.69 65 SER A C 1
ATOM 508 O O . SER A 1 65 ? -2.188 -2.805 -12.630 1.00 96.69 65 SER A O 1
ATOM 510 N N . GLN A 1 66 ? -3.125 -1.822 -14.406 1.00 97.00 66 GLN A N 1
ATOM 511 C CA . GLN A 1 66 ? -4.399 -2.530 -14.263 1.00 97.00 66 GLN A CA 1
ATOM 512 C C . GLN A 1 66 ? -4.249 -4.049 -14.464 1.00 97.00 66 GLN A C 1
ATOM 514 O O . GLN A 1 66 ? -4.888 -4.838 -13.756 1.00 97.00 66 GLN A O 1
ATOM 519 N N . HIS A 1 67 ? -3.411 -4.470 -15.414 1.00 97.69 67 HIS A N 1
ATOM 520 C CA . HIS A 1 67 ? -3.091 -5.880 -15.626 1.00 97.69 67 HIS A CA 1
ATOM 521 C C . HIS A 1 67 ? -2.309 -6.467 -14.443 1.00 97.69 67 HIS A C 1
ATOM 523 O O . HIS A 1 67 ? -2.677 -7.534 -13.955 1.00 97.69 67 HIS A O 1
ATOM 529 N N . ASN A 1 68 ? -1.314 -5.739 -13.933 1.00 98.00 68 ASN A N 1
ATOM 530 C CA . ASN A 1 68 ? -0.504 -6.119 -12.778 1.00 98.00 68 ASN A CA 1
ATOM 531 C C . ASN A 1 68 ? -1.376 -6.358 -11.541 1.00 98.00 68 ASN A C 1
ATOM 533 O O . ASN A 1 68 ? -1.326 -7.434 -10.950 1.00 98.00 68 ASN A O 1
ATOM 537 N N . LEU A 1 69 ? -2.270 -5.421 -11.209 1.00 98.19 69 LEU A N 1
ATOM 538 C CA . LEU A 1 69 ? -3.230 -5.591 -10.112 1.00 98.19 69 LEU A CA 1
ATOM 539 C C . LEU A 1 69 ? -4.184 -6.775 -10.333 1.00 98.19 69 LEU A C 1
ATOM 541 O O . LEU A 1 69 ? -4.545 -7.464 -9.384 1.00 98.19 69 LEU A O 1
ATOM 545 N N . SER A 1 70 ? -4.571 -7.060 -11.579 1.00 97.88 70 SER A N 1
ATOM 546 C CA . SER A 1 70 ? -5.405 -8.230 -11.889 1.00 97.88 70 SER A CA 1
ATOM 547 C C . SER A 1 70 ? -4.640 -9.550 -11.721 1.00 97.88 70 SER A C 1
ATOM 549 O O . SER A 1 70 ? -5.226 -10.557 -11.326 1.00 97.88 70 SER A O 1
ATOM 551 N N . ALA A 1 71 ? -3.339 -9.565 -12.022 1.00 97.75 71 ALA A N 1
ATOM 552 C CA . ALA A 1 71 ? -2.465 -10.707 -11.769 1.00 97.75 71 ALA A CA 1
ATOM 553 C C . ALA A 1 71 ? -2.245 -10.909 -10.262 1.00 97.75 71 ALA A C 1
ATOM 555 O O . ALA A 1 71 ? -2.403 -12.026 -9.769 1.00 97.75 71 ALA A O 1
ATOM 556 N N . LEU A 1 72 ? -2.004 -9.825 -9.520 1.00 97.88 72 LEU A N 1
ATOM 557 C CA . LEU A 1 72 ? -1.905 -9.832 -8.058 1.00 97.88 72 LEU A CA 1
ATOM 558 C C . LEU A 1 72 ? -3.197 -10.330 -7.395 1.00 97.88 72 LEU A C 1
ATOM 560 O O . LEU A 1 72 ? -3.126 -11.109 -6.448 1.00 97.88 72 LEU A O 1
ATOM 564 N N . ALA A 1 73 ? -4.373 -9.977 -7.926 1.00 97.56 73 ALA A N 1
ATOM 565 C CA . ALA A 1 73 ? -5.655 -10.489 -7.432 1.00 97.56 73 ALA A CA 1
ATOM 566 C C . ALA A 1 73 ? -5.724 -12.018 -7.501 1.00 97.56 73 ALA A C 1
ATOM 568 O O . ALA A 1 73 ? -6.131 -12.671 -6.542 1.00 97.56 73 ALA A O 1
ATOM 569 N N . ARG A 1 74 ? -5.276 -12.597 -8.621 1.00 97.38 74 ARG A N 1
ATOM 570 C CA . ARG A 1 74 ? -5.227 -14.053 -8.807 1.00 97.38 74 ARG A CA 1
ATOM 571 C C . ARG A 1 74 ? -4.210 -14.697 -7.873 1.00 97.38 74 ARG A C 1
ATOM 573 O O . ARG A 1 74 ? -4.536 -15.702 -7.253 1.00 97.38 74 ARG A O 1
ATOM 580 N N . ALA A 1 75 ? -3.023 -14.104 -7.736 1.00 97.62 75 ALA A N 1
ATOM 581 C CA . ALA A 1 75 ? -1.995 -14.583 -6.814 1.00 97.62 75 ALA A CA 1
ATOM 582 C C . ALA A 1 75 ? -2.504 -14.602 -5.365 1.00 97.62 75 ALA A C 1
ATOM 584 O O . ALA A 1 75 ? -2.322 -15.583 -4.650 1.00 97.62 75 ALA A O 1
ATOM 585 N N . HIS A 1 76 ? -3.238 -13.567 -4.960 1.00 97.06 76 HIS A N 1
ATOM 586 C CA . HIS A 1 76 ? -3.911 -13.531 -3.671 1.00 97.06 76 HIS A CA 1
ATOM 587 C C . HIS A 1 76 ? -4.977 -14.616 -3.505 1.00 97.06 76 HIS A C 1
ATOM 589 O O . HIS A 1 76 ? -5.028 -15.233 -2.445 1.00 97.06 76 HIS A O 1
ATOM 595 N N . SER A 1 77 ? -5.794 -14.885 -4.527 1.00 96.06 77 SER A N 1
ATOM 596 C CA . SER A 1 77 ? -6.751 -15.996 -4.477 1.00 96.06 77 SER A CA 1
ATOM 597 C C . SER A 1 77 ? -6.052 -17.350 -4.333 1.00 96.06 77 SER A C 1
ATOM 599 O O . SER A 1 77 ? -6.521 -18.188 -3.570 1.00 96.06 77 SER A O 1
ATOM 601 N N . CYS A 1 78 ? -4.920 -17.563 -5.012 1.00 96.81 78 CYS A N 1
ATOM 602 C CA . CYS A 1 78 ? -4.109 -18.770 -4.831 1.00 96.81 78 CYS A CA 1
ATOM 603 C C . CYS A 1 78 ? -3.552 -18.865 -3.405 1.00 96.81 78 CYS A C 1
ATOM 605 O O . CYS A 1 78 ? -3.692 -19.905 -2.768 1.00 96.81 78 CYS A O 1
ATOM 607 N N . TYR A 1 79 ? -3.000 -17.766 -2.880 1.00 96.56 79 TYR A N 1
ATOM 608 C CA . TYR A 1 79 ? -2.534 -17.694 -1.495 1.00 96.56 79 TYR A CA 1
ATOM 609 C C . TYR A 1 79 ? -3.660 -18.047 -0.514 1.00 96.56 79 TYR A C 1
ATOM 611 O O . TYR A 1 79 ? -3.488 -18.876 0.368 1.00 96.56 79 TYR A O 1
ATOM 619 N N . GLU A 1 80 ? -4.849 -17.473 -0.677 1.00 95.38 80 GLU A N 1
ATOM 620 C CA . GLU A 1 80 ? -5.989 -17.777 0.192 1.00 95.38 80 GLU A CA 1
ATOM 621 C C . GLU A 1 80 ? -6.397 -19.246 0.148 1.00 95.38 80 GLU A C 1
ATOM 623 O O . GLU A 1 80 ? -6.754 -19.802 1.182 1.00 95.38 80 GLU A O 1
ATOM 628 N N . ILE A 1 81 ? -6.356 -19.886 -1.020 1.00 95.19 81 ILE A N 1
ATOM 629 C CA . ILE A 1 81 ? -6.685 -21.310 -1.145 1.00 95.19 81 ILE A CA 1
ATOM 630 C C . ILE A 1 81 ? -5.704 -22.155 -0.324 1.00 95.19 81 ILE A C 1
ATOM 632 O O . ILE A 1 81 ? -6.139 -23.013 0.447 1.00 95.19 81 ILE A O 1
ATOM 636 N N . ASP A 1 82 ? -4.407 -21.876 -0.436 1.00 96.62 82 ASP A N 1
ATOM 637 C CA . ASP A 1 82 ? -3.365 -22.617 0.281 1.00 96.62 82 ASP A CA 1
ATOM 638 C C . ASP A 1 82 ? -3.382 -22.342 1.792 1.00 96.62 82 ASP A C 1
ATOM 640 O O . ASP A 1 82 ? -3.103 -23.230 2.598 1.00 96.62 82 ASP A O 1
ATOM 644 N N . TRP A 1 83 ? -3.759 -21.123 2.186 1.00 93.81 83 TRP A N 1
ATOM 645 C CA . TRP A 1 83 ? -3.712 -20.640 3.566 1.00 93.81 83 TRP A CA 1
ATOM 646 C C . TRP A 1 83 ? -5.099 -20.531 4.218 1.00 93.81 83 TRP A C 1
ATOM 648 O O . TRP A 1 83 ? -5.329 -19.671 5.065 1.00 93.81 83 TRP A O 1
ATOM 658 N N . GLN A 1 84 ? -6.041 -21.410 3.860 1.00 93.38 84 GLN A N 1
ATOM 659 C CA . GLN A 1 84 ? -7.358 -21.545 4.519 1.00 93.38 84 GLN A CA 1
ATOM 660 C C . GLN A 1 84 ? -8.190 -20.244 4.568 1.00 93.38 84 GLN A C 1
ATOM 662 O O . GLN A 1 84 ? -8.849 -19.926 5.559 1.00 93.38 84 GLN A O 1
ATOM 667 N N . GLY A 1 85 ? -8.164 -19.469 3.489 1.00 92.44 85 GLY A N 1
ATOM 668 C CA . GLY A 1 85 ? -8.861 -18.190 3.352 1.00 92.44 85 GLY A CA 1
ATOM 669 C C . GLY A 1 85 ? -8.168 -17.021 4.053 1.00 92.44 85 GLY A C 1
ATOM 670 O O . GLY A 1 85 ? -8.724 -15.920 4.091 1.00 92.44 85 GLY A O 1
ATOM 671 N N . ARG A 1 86 ? -6.976 -17.233 4.624 1.00 91.75 86 ARG A N 1
ATOM 672 C CA . ARG A 1 86 ? -6.193 -16.167 5.250 1.00 91.75 86 ARG A CA 1
ATOM 673 C C . ARG A 1 86 ? -5.600 -15.237 4.208 1.00 91.75 86 ARG A C 1
ATOM 675 O O . ARG A 1 86 ? -5.245 -15.629 3.098 1.00 91.75 86 ARG A O 1
ATOM 682 N N . GLN A 1 87 ? -5.469 -13.982 4.605 1.00 92.62 87 GLN A N 1
ATOM 683 C CA . GLN A 1 87 ? -4.738 -13.001 3.828 1.00 92.62 87 GLN A CA 1
ATOM 684 C C . GLN A 1 87 ? -3.242 -13.143 4.054 1.00 92.62 87 GLN A C 1
ATOM 686 O O . GLN A 1 87 ? -2.797 -13.578 5.115 1.00 92.62 87 GLN A O 1
ATOM 691 N N . TYR A 1 88 ? -2.478 -12.721 3.051 1.00 92.00 88 TYR A N 1
ATOM 692 C CA . TYR A 1 88 ? -1.050 -12.559 3.218 1.00 92.00 88 TYR A CA 1
ATOM 693 C C . TYR A 1 88 ? -0.770 -11.518 4.303 1.00 92.00 88 TYR A C 1
ATOM 695 O O . TYR A 1 88 ? -1.265 -10.390 4.244 1.00 92.00 88 TYR A O 1
ATOM 703 N N . THR A 1 89 ? 0.043 -11.916 5.270 1.00 90.62 89 THR A N 1
ATOM 704 C CA . THR A 1 89 ? 0.568 -11.052 6.312 1.00 90.62 89 THR A CA 1
ATOM 705 C C . THR A 1 89 ? 1.974 -11.502 6.677 1.00 90.62 89 THR A C 1
ATOM 707 O O . THR A 1 89 ? 2.362 -12.649 6.461 1.00 90.62 89 THR A O 1
ATOM 710 N N . THR A 1 90 ? 2.741 -10.574 7.223 1.00 86.81 90 THR A N 1
ATOM 711 C CA . THR A 1 90 ? 4.104 -10.783 7.719 1.00 86.81 90 THR A CA 1
ATOM 712 C C . THR A 1 90 ? 4.188 -10.592 9.225 1.00 86.81 90 THR A C 1
ATOM 714 O O . THR A 1 90 ? 5.289 -10.607 9.767 1.00 86.81 90 THR A O 1
ATOM 717 N N . VAL A 1 91 ? 3.071 -10.295 9.883 1.00 86.06 91 VAL A N 1
ATOM 718 C CA . VAL A 1 91 ? 3.025 -10.240 11.338 1.00 86.06 91 VAL A CA 1
ATOM 719 C C . VAL A 1 91 ? 2.571 -11.599 11.826 1.00 86.06 91 VAL A C 1
ATOM 721 O O . VAL A 1 91 ? 1.681 -12.204 11.224 1.00 86.06 91 VAL A O 1
ATOM 724 N N . ASP A 1 92 ? 3.204 -12.080 12.883 1.00 85.75 92 ASP A N 1
ATOM 725 C CA . ASP A 1 92 ? 2.791 -13.329 13.497 1.00 85.75 92 ASP A CA 1
ATOM 726 C C . ASP A 1 92 ? 1.581 -13.078 14.405 1.00 85.75 92 ASP A C 1
ATOM 728 O O . ASP A 1 92 ? 1.483 -12.037 15.059 1.00 85.75 92 ASP A O 1
ATOM 732 N N . ASP A 1 93 ? 0.638 -14.021 14.403 1.00 89.19 93 ASP A N 1
ATOM 733 C CA . ASP A 1 93 ? -0.674 -13.841 15.034 1.00 89.19 93 ASP A CA 1
ATOM 734 C C . ASP A 1 93 ? -0.583 -13.619 16.546 1.00 89.19 93 ASP A C 1
ATOM 736 O O . ASP A 1 93 ? -1.297 -12.772 17.074 1.00 89.19 93 ASP A O 1
ATOM 740 N N . ASP A 1 94 ? 0.316 -14.357 17.201 1.00 87.81 94 ASP A N 1
ATOM 741 C CA . ASP A 1 94 ? 0.426 -14.462 18.662 1.00 87.81 94 ASP A CA 1
ATOM 742 C C . ASP A 1 94 ? 1.267 -13.340 19.290 1.00 87.81 94 ASP A C 1
ATOM 744 O O . ASP A 1 94 ? 1.641 -13.388 20.463 1.00 87.81 94 ASP A O 1
ATOM 748 N N . LEU A 1 95 ? 1.624 -12.320 18.512 1.00 86.94 95 LEU A N 1
ATOM 749 C CA . LEU A 1 95 ? 2.485 -11.243 18.987 1.00 86.94 95 LEU A CA 1
ATOM 750 C C . LEU A 1 95 ? 1.801 -10.352 20.048 1.00 86.94 95 LEU A C 1
ATOM 752 O O . LEU A 1 95 ? 2.456 -9.610 20.784 1.00 86.94 95 LEU A O 1
ATOM 756 N N . ASP A 1 96 ? 0.480 -10.427 20.171 1.00 87.88 96 ASP A N 1
ATOM 757 C CA . ASP A 1 96 ? -0.271 -9.772 21.241 1.00 87.88 96 ASP A CA 1
ATOM 758 C C . ASP A 1 96 ? 0.072 -10.375 22.614 1.00 87.88 96 ASP A C 1
ATOM 760 O O . ASP A 1 96 ? 0.121 -9.646 23.608 1.00 87.88 96 ASP A O 1
ATOM 764 N N . LEU A 1 97 ? 0.436 -11.664 22.673 1.00 88.31 97 LEU A N 1
ATOM 765 C CA . LEU A 1 97 ? 0.867 -12.337 23.906 1.00 88.31 97 LEU A CA 1
ATOM 766 C C . LEU A 1 97 ? 2.125 -11.709 24.519 1.00 88.31 97 LEU A C 1
ATOM 768 O O . LEU A 1 97 ? 2.333 -11.800 25.729 1.00 88.31 97 LEU A O 1
ATOM 772 N N . THR A 1 98 ? 2.942 -11.038 23.705 1.00 86.00 98 THR A N 1
ATOM 773 C CA . THR A 1 98 ? 4.158 -10.338 24.142 1.00 86.00 98 THR A CA 1
ATOM 774 C C . THR A 1 98 ? 4.047 -8.825 24.01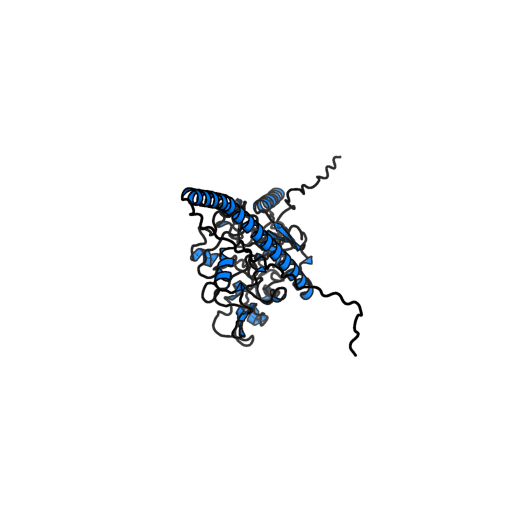6 1.00 86.00 98 THR A C 1
ATOM 776 O O . THR A 1 98 ? 5.056 -8.117 23.950 1.00 86.00 98 THR A O 1
ATOM 779 N N . SER A 1 99 ? 2.819 -8.303 23.996 1.00 86.50 99 SER A N 1
ATOM 780 C CA . SER A 1 99 ? 2.555 -6.866 23.897 1.00 86.50 99 SER A CA 1
ATOM 781 C C . SER A 1 99 ? 3.192 -6.216 22.664 1.00 86.50 99 SER A C 1
ATOM 783 O O . SER A 1 99 ? 3.730 -5.110 22.740 1.00 86.50 99 SER A O 1
ATOM 785 N N . GLY A 1 100 ? 3.192 -6.910 21.523 1.00 80.50 100 GLY A N 1
ATOM 786 C CA . GLY A 1 100 ? 3.792 -6.399 20.290 1.00 80.50 100 GLY A CA 1
ATOM 787 C C . GLY A 1 100 ? 5.325 -6.359 20.306 1.00 80.50 100 GLY A C 1
ATOM 788 O O . GLY A 1 100 ? 5.932 -5.860 19.357 1.00 80.50 100 GLY A O 1
ATOM 789 N N . ASN A 1 101 ? 5.978 -6.851 21.366 1.00 80.25 101 ASN A N 1
ATOM 790 C CA . ASN A 1 101 ? 7.431 -6.838 21.489 1.00 80.25 101 ASN A CA 1
ATOM 791 C C . ASN A 1 101 ? 8.020 -8.133 20.923 1.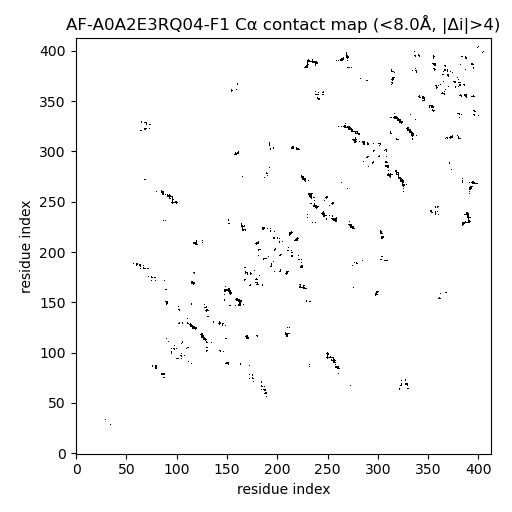00 80.25 101 ASN A C 1
ATOM 793 O O . ASN A 1 101 ? 7.950 -9.185 21.558 1.00 80.25 101 ASN A O 1
ATOM 797 N N . TYR A 1 102 ? 8.643 -8.046 19.746 1.00 74.62 102 TYR A N 1
ATOM 798 C CA . TYR A 1 102 ? 9.261 -9.206 19.098 1.00 74.62 102 TYR A CA 1
ATOM 799 C C . TYR A 1 102 ? 10.510 -9.733 19.807 1.00 74.62 102 TYR A C 1
ATOM 801 O O . TYR A 1 102 ? 10.783 -10.921 19.697 1.00 74.62 102 TYR A O 1
ATOM 809 N N . CYS A 1 103 ? 11.263 -8.909 20.546 1.00 74.69 103 CYS A N 1
ATOM 810 C CA . CYS A 1 103 ? 12.391 -9.437 21.323 1.00 74.69 103 CYS A CA 1
ATOM 811 C C . CYS A 1 103 ? 11.864 -10.340 22.444 1.00 74.69 103 CYS A C 1
ATOM 813 O O . CYS A 1 103 ? 12.360 -11.436 22.669 1.00 74.69 103 CYS A O 1
ATOM 815 N N . THR A 1 104 ? 10.795 -9.896 23.109 1.00 78.31 104 THR A N 1
ATOM 816 C CA . THR A 1 104 ? 10.098 -10.704 24.112 1.00 78.31 104 THR A CA 1
ATOM 817 C C . THR A 1 104 ? 9.408 -11.914 23.480 1.00 78.31 104 THR A C 1
ATOM 819 O O . THR A 1 104 ? 9.395 -12.982 24.082 1.00 78.31 104 THR A O 1
ATOM 822 N N . ALA A 1 105 ? 8.871 -11.772 22.265 1.00 76.44 105 ALA A N 1
ATOM 823 C CA . ALA A 1 105 ? 8.285 -12.873 21.505 1.00 76.44 105 ALA A CA 1
ATOM 824 C C . ALA A 1 105 ? 9.318 -13.953 21.174 1.00 76.44 105 ALA A C 1
ATOM 826 O O . ALA A 1 105 ? 9.037 -15.127 21.378 1.00 76.44 105 ALA A O 1
ATOM 827 N N . LEU A 1 106 ? 10.537 -13.570 20.789 1.00 74.62 106 LEU A N 1
ATOM 828 C CA . LEU A 1 106 ? 11.621 -14.518 20.548 1.00 74.62 106 LEU A CA 1
ATOM 829 C C . LEU A 1 106 ? 11.943 -15.347 21.803 1.00 74.62 106 LEU A C 1
ATOM 831 O O . LEU A 1 106 ? 12.075 -16.567 21.717 1.00 74.62 106 LEU A O 1
ATOM 835 N N . ASP A 1 107 ? 12.000 -14.696 22.968 1.00 75.25 107 ASP A N 1
ATOM 836 C CA . ASP A 1 107 ? 12.281 -15.359 24.247 1.00 75.25 107 ASP A CA 1
ATOM 837 C C . ASP A 1 107 ? 11.129 -16.267 24.723 1.00 75.25 107 ASP A C 1
ATOM 839 O O . ASP A 1 107 ? 11.368 -17.288 25.369 1.00 75.25 107 ASP A O 1
ATOM 843 N N . GLN A 1 108 ? 9.872 -15.889 24.456 1.00 79.12 108 GLN A N 1
ATOM 844 C CA . GLN A 1 108 ? 8.685 -16.527 25.048 1.00 79.12 108 GLN A CA 1
ATOM 845 C C . GLN A 1 108 ? 7.931 -17.470 24.102 1.00 79.12 108 GLN A C 1
ATOM 847 O O . GLN A 1 108 ? 7.382 -18.475 24.553 1.00 79.12 108 GLN A O 1
ATOM 852 N N . LEU A 1 109 ? 7.877 -17.140 22.812 1.00 76.00 109 LEU A N 1
ATOM 853 C CA . LEU A 1 109 ? 7.146 -17.860 21.761 1.00 76.00 109 LEU A CA 1
ATOM 854 C C . LEU A 1 109 ? 8.090 -18.638 20.830 1.00 76.00 109 LEU A C 1
ATOM 856 O O . LEU A 1 109 ? 7.649 -19.546 20.125 1.00 76.00 109 LEU A O 1
ATOM 860 N N . GLY A 1 110 ? 9.388 -18.332 20.866 1.00 75.19 110 GLY A N 1
ATOM 861 C CA . GLY A 1 110 ? 10.409 -18.975 20.049 1.00 75.19 110 GLY A CA 1
ATOM 862 C C . GLY A 1 110 ? 10.613 -18.278 18.707 1.00 75.19 110 GLY A C 1
ATOM 863 O O . GLY A 1 110 ? 10.371 -17.085 18.547 1.00 75.19 110 GLY A O 1
ATOM 864 N N . CYS A 1 111 ? 11.127 -19.017 17.726 1.00 73.62 111 CYS A N 1
ATOM 865 C CA . CYS A 1 111 ? 11.591 -18.404 16.491 1.00 73.62 111 CYS A CA 1
ATOM 866 C C . CYS A 1 111 ? 10.479 -18.043 15.517 1.00 73.62 111 CYS A C 1
ATOM 868 O O . CYS A 1 111 ? 9.698 -18.886 15.074 1.00 73.62 111 CYS A O 1
ATOM 870 N N . HIS A 1 112 ? 10.524 -16.789 15.094 1.00 74.88 112 HIS A N 1
ATOM 871 C CA . HIS A 1 112 ? 9.660 -16.235 14.071 1.00 74.88 112 HIS A CA 1
ATOM 872 C C . HIS A 1 112 ? 10.242 -16.512 12.673 1.00 74.88 112 HIS A C 1
ATOM 874 O O . HIS A 1 112 ? 11.455 -16.368 12.479 1.00 74.88 112 HIS A O 1
ATOM 880 N N . PRO A 1 113 ? 9.427 -16.907 11.675 1.00 78.75 113 PRO A N 1
ATOM 881 C CA . PRO A 1 113 ? 9.934 -17.160 10.332 1.00 78.75 113 PRO A CA 1
ATOM 882 C C . PRO A 1 113 ? 10.569 -15.893 9.735 1.00 78.75 113 PRO A C 1
ATOM 884 O O . PRO A 1 113 ? 9.947 -14.828 9.771 1.00 78.75 113 PRO A O 1
ATOM 887 N N . PRO A 1 114 ? 11.765 -15.969 9.128 1.00 81.12 114 PRO A N 1
ATOM 888 C CA . PRO A 1 114 ? 12.379 -14.800 8.513 1.00 81.12 114 PRO A CA 1
ATOM 889 C C . PRO A 1 114 ? 11.566 -14.322 7.305 1.00 81.12 114 PRO A C 1
ATOM 891 O O . PRO A 1 114 ? 10.880 -15.101 6.631 1.00 81.12 114 PRO A O 1
ATOM 894 N N . ARG A 1 115 ? 11.658 -13.029 6.987 1.00 86.75 115 ARG A N 1
ATOM 895 C CA . ARG A 1 115 ? 11.042 -12.461 5.777 1.00 86.75 115 ARG A CA 1
ATOM 896 C C . ARG A 1 115 ? 12.053 -12.523 4.645 1.00 86.75 115 ARG A C 1
ATOM 898 O O . ARG A 1 115 ? 12.875 -11.631 4.477 1.00 86.75 115 ARG A O 1
ATOM 905 N N . ILE A 1 116 ? 12.030 -13.640 3.923 1.00 89.44 116 ILE A N 1
ATOM 906 C CA . ILE A 1 116 ? 12.980 -13.933 2.846 1.00 89.44 116 ILE A CA 1
ATOM 907 C C . ILE A 1 116 ? 12.637 -13.124 1.594 1.00 89.44 116 ILE A C 1
ATOM 909 O O . ILE A 1 116 ? 11.489 -13.127 1.149 1.00 89.44 116 ILE A O 1
ATOM 913 N N . LEU A 1 117 ? 13.641 -12.480 1.002 1.00 91.31 117 LEU A N 1
ATOM 914 C CA . LEU A 1 117 ? 13.539 -11.765 -0.273 1.00 91.31 117 LEU A CA 1
ATOM 915 C C . LEU A 1 117 ? 13.739 -12.741 -1.440 1.00 91.31 117 LEU A C 1
ATOM 917 O O . LEU A 1 117 ? 12.916 -12.809 -2.349 1.00 91.31 117 LEU A O 1
ATOM 921 N N . GLY A 1 118 ? 14.801 -13.544 -1.365 1.00 92.56 118 GLY A N 1
ATOM 922 C CA . GLY A 1 118 ? 15.197 -14.516 -2.382 1.00 92.56 118 GLY A CA 1
ATOM 923 C C . GLY A 1 118 ? 16.677 -14.876 -2.264 1.00 92.56 118 GLY A C 1
ATOM 924 O O . GLY A 1 118 ? 17.373 -14.383 -1.376 1.00 92.56 118 GLY A O 1
ATOM 925 N N . SER A 1 119 ? 17.146 -15.753 -3.147 1.00 92.00 119 SER A N 1
ATOM 926 C CA . SER A 1 119 ? 18.569 -16.070 -3.292 1.00 92.00 119 SER A CA 1
ATOM 927 C C . SER A 1 119 ? 19.230 -15.254 -4.405 1.00 92.00 119 SER A C 1
ATOM 929 O O . SER A 1 119 ? 18.621 -15.028 -5.455 1.00 92.00 119 SER A O 1
ATOM 931 N N . ASP A 1 120 ? 20.473 -14.840 -4.170 1.00 89.81 120 ASP A N 1
ATOM 932 C CA . ASP A 1 120 ? 21.309 -14.130 -5.144 1.00 89.81 120 ASP A CA 1
ATOM 933 C C . ASP A 1 120 ? 22.075 -15.099 -6.079 1.00 89.81 120 ASP A C 1
ATOM 935 O O . ASP A 1 120 ? 21.988 -16.321 -5.897 1.00 89.81 120 ASP A O 1
ATOM 939 N N . PRO A 1 121 ? 22.840 -14.599 -7.075 1.00 86.44 121 PRO A N 1
ATOM 940 C CA . PRO A 1 121 ? 23.580 -15.455 -8.007 1.00 86.44 121 PRO A CA 1
ATOM 941 C C . PRO A 1 121 ? 24.639 -16.354 -7.345 1.00 86.44 121 PRO A C 1
ATOM 943 O O . PRO A 1 121 ? 25.039 -17.361 -7.930 1.00 86.44 121 PRO A O 1
ATOM 946 N N . ASN A 1 122 ? 25.108 -16.006 -6.143 1.00 89.12 122 ASN A N 1
ATOM 947 C CA . ASN A 1 122 ? 26.092 -16.779 -5.382 1.00 89.12 122 ASN A CA 1
ATOM 948 C C . ASN A 1 122 ? 25.428 -17.815 -4.458 1.00 89.12 122 ASN A C 1
ATOM 950 O O . ASN A 1 122 ? 26.123 -18.561 -3.767 1.00 89.12 122 ASN A O 1
ATOM 954 N N . GLY A 1 123 ? 24.092 -17.874 -4.443 1.00 85.56 123 GLY A N 1
ATOM 955 C CA . GLY A 1 123 ? 23.309 -18.757 -3.587 1.00 85.56 123 GLY A CA 1
ATOM 956 C C . GLY A 1 123 ? 23.093 -18.222 -2.171 1.00 85.56 123 GLY A C 1
ATOM 957 O O . GLY A 1 123 ? 22.496 -18.931 -1.357 1.00 85.56 123 GLY A O 1
ATOM 958 N N . ALA A 1 124 ? 23.526 -16.993 -1.863 1.00 88.06 124 ALA A N 1
ATOM 959 C CA . ALA A 1 124 ? 23.256 -16.385 -0.566 1.00 88.06 124 ALA A CA 1
ATOM 960 C C . ALA A 1 124 ? 21.767 -16.044 -0.458 1.00 88.06 124 ALA A C 1
ATOM 962 O O . ALA A 1 124 ? 21.155 -15.543 -1.404 1.00 88.06 124 ALA A O 1
ATOM 963 N N . VAL A 1 125 ? 21.165 -16.341 0.693 1.00 87.75 125 VAL A N 1
ATOM 964 C CA . VAL A 1 125 ? 19.764 -16.013 0.971 1.00 87.75 125 VAL A CA 1
ATOM 965 C C . VAL A 1 125 ? 19.709 -14.622 1.582 1.00 87.75 125 VAL A C 1
ATOM 967 O O . VAL A 1 125 ? 20.375 -14.362 2.577 1.00 87.75 125 VAL A O 1
ATOM 970 N N . TRP A 1 126 ? 18.880 -13.754 1.011 1.00 87.56 126 TRP A N 1
ATOM 971 C CA . TRP A 1 126 ? 18.634 -12.404 1.505 1.00 87.56 126 TRP A CA 1
ATOM 972 C C . TRP A 1 126 ? 17.266 -12.330 2.180 1.00 87.56 126 TRP A C 1
ATOM 974 O O . TRP A 1 126 ? 16.302 -12.961 1.735 1.00 87.56 126 TRP A O 1
ATOM 984 N N . GLY A 1 127 ? 17.166 -11.568 3.265 1.00 85.06 127 GLY A N 1
ATOM 985 C CA . GLY A 1 127 ? 15.987 -11.559 4.122 1.00 85.06 127 GLY A CA 1
ATOM 986 C C . GLY A 1 127 ? 16.096 -10.610 5.307 1.00 85.06 127 GLY A C 1
ATOM 987 O O . GLY A 1 127 ? 17.107 -9.943 5.512 1.00 85.06 127 GLY A O 1
ATOM 988 N N . PHE A 1 128 ? 15.034 -10.588 6.103 1.00 81.00 128 PHE A N 1
ATOM 989 C CA . PHE A 1 128 ? 15.014 -9.966 7.419 1.00 81.00 128 PHE A CA 1
ATOM 990 C C . PHE A 1 128 ? 14.848 -11.043 8.488 1.00 81.00 128 PHE A C 1
ATOM 992 O O . PHE A 1 128 ? 13.860 -11.785 8.480 1.00 81.00 128 PHE A O 1
ATOM 999 N N . TRP A 1 129 ? 15.807 -11.105 9.410 1.00 77.38 129 TRP A N 1
ATOM 1000 C CA . TRP A 1 129 ? 15.821 -12.028 10.545 1.00 77.38 129 TRP A CA 1
ATOM 1001 C C . TRP A 1 129 ? 15.573 -11.279 11.856 1.00 77.38 129 TRP A C 1
ATOM 1003 O O . TRP A 1 129 ? 15.929 -10.103 11.988 1.00 77.38 129 TRP A O 1
ATOM 1013 N N . LEU A 1 130 ? 14.966 -11.978 12.817 1.00 70.62 130 LEU A N 1
ATOM 1014 C CA . LEU A 1 130 ? 14.709 -11.514 14.180 1.00 70.62 130 LEU A CA 1
ATOM 1015 C C . LEU A 1 130 ? 15.348 -12.521 15.156 1.00 70.62 130 LEU A C 1
ATOM 1017 O O . LEU A 1 130 ? 14.724 -13.527 15.480 1.00 70.62 130 LEU A O 1
ATOM 1021 N N . GLY A 1 131 ? 16.605 -12.297 15.564 1.00 57.50 131 GLY A N 1
ATOM 1022 C CA . GLY A 1 131 ? 17.296 -13.101 16.593 1.00 57.50 131 GLY A CA 1
ATOM 1023 C C . GLY A 1 131 ? 18.702 -13.614 16.241 1.00 57.50 131 GLY A C 1
ATOM 1024 O O . GLY A 1 131 ? 19.111 -13.605 15.082 1.00 57.50 131 GLY A O 1
ATOM 1025 N N . GLU A 1 132 ? 19.438 -14.078 17.260 1.00 51.12 132 GLU A N 1
ATOM 1026 C CA . GLU A 1 132 ? 20.664 -14.891 17.148 1.00 51.12 132 GLU A CA 1
ATOM 1027 C C . GLU A 1 132 ? 20.544 -16.177 17.995 1.00 51.12 132 GLU A C 1
ATOM 1029 O O . GLU A 1 132 ? 19.874 -16.178 19.023 1.00 51.12 132 GLU A O 1
ATOM 1034 N N . TRP A 1 133 ? 21.287 -17.216 17.579 1.00 49.09 133 TRP A N 1
ATOM 1035 C CA . TRP A 1 133 ? 21.416 -18.577 18.142 1.00 49.09 133 TRP A CA 1
ATOM 1036 C C . TRP A 1 133 ? 20.248 -19.537 17.823 1.00 49.09 133 TRP A C 1
ATOM 1038 O O . TRP A 1 133 ? 19.150 -19.438 18.350 1.00 49.09 133 TRP A O 1
ATOM 1048 N N . ASP A 1 134 ? 20.533 -20.483 16.919 1.00 49.59 134 ASP A N 1
ATOM 1049 C CA . ASP A 1 134 ? 19.717 -21.642 16.507 1.00 49.59 134 ASP A CA 1
ATOM 1050 C C . ASP A 1 134 ? 18.368 -21.415 15.803 1.00 49.59 134 ASP A C 1
ATOM 1052 O O . ASP A 1 134 ? 17.617 -22.364 15.591 1.00 49.59 134 ASP A O 1
ATOM 1056 N N . CYS A 1 135 ? 18.154 -20.217 15.249 1.00 55.75 135 CYS A N 1
ATOM 1057 C CA . CYS A 1 135 ? 17.287 -19.995 14.071 1.00 55.75 135 CYS A CA 1
ATOM 1058 C C . CYS A 1 135 ? 18.060 -19.383 12.886 1.00 55.75 135 CYS A C 1
ATOM 1060 O O . CYS A 1 135 ? 17.554 -18.583 12.104 1.00 55.75 135 CYS A O 1
ATOM 1062 N N . ILE A 1 136 ? 19.313 -19.860 12.828 1.00 47.94 136 ILE A N 1
ATOM 1063 C CA . ILE A 1 136 ? 20.410 -19.808 11.850 1.00 47.94 136 ILE A CA 1
ATOM 1064 C C . ILE A 1 136 ? 20.773 -18.420 11.299 1.00 47.94 136 ILE A C 1
ATOM 1066 O O . ILE A 1 136 ? 20.157 -17.891 10.379 1.00 47.94 136 ILE A O 1
ATOM 1070 N N . ALA A 1 137 ? 21.831 -17.877 11.902 1.00 48.66 137 ALA A N 1
ATOM 1071 C CA . ALA A 1 137 ? 22.426 -16.568 11.684 1.00 48.66 137 ALA A CA 1
ATOM 1072 C C . ALA A 1 137 ? 23.328 -16.499 10.443 1.00 48.66 137 ALA A C 1
ATOM 1074 O O . ALA A 1 137 ? 24.020 -17.468 10.148 1.00 48.66 137 ALA A O 1
ATOM 1075 N N . GLU A 1 138 ? 23.472 -15.296 9.880 1.00 43.31 138 GLU A N 1
ATOM 1076 C CA . GLU A 1 138 ? 24.803 -14.711 9.693 1.00 43.31 138 GLU A CA 1
ATOM 1077 C C . GLU A 1 138 ? 24.819 -13.268 10.223 1.00 43.31 138 GLU A C 1
ATOM 1079 O O . GLU A 1 138 ? 23.919 -12.463 10.004 1.00 43.31 138 GLU A O 1
ATOM 1084 N N . THR A 1 139 ? 25.850 -13.023 11.022 1.00 42.84 139 THR A N 1
ATOM 1085 C CA . THR A 1 139 ? 26.307 -11.802 11.688 1.00 42.84 139 THR A CA 1
ATOM 1086 C C . THR A 1 139 ? 25.739 -10.449 11.222 1.00 42.84 139 THR A C 1
ATOM 1088 O O . THR A 1 139 ? 25.816 -10.087 10.051 1.00 42.84 139 THR A O 1
ATOM 1091 N N . SER A 1 140 ? 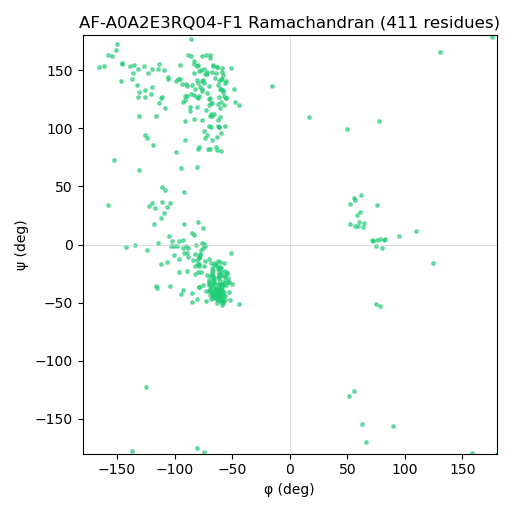25.399 -9.616 12.217 1.00 44.06 140 SER A N 1
ATOM 1092 C CA . SER A 1 140 ? 25.569 -8.144 12.259 1.00 44.06 140 SER A CA 1
ATOM 1093 C C . SER A 1 140 ? 24.446 -7.168 11.860 1.00 44.06 140 SER A C 1
ATOM 1095 O O . SER A 1 140 ? 24.665 -5.963 11.971 1.00 44.06 140 SER A O 1
ATOM 1097 N N . PHE A 1 141 ? 23.208 -7.600 11.591 1.00 44.59 141 PHE A N 1
ATOM 1098 C CA . PHE A 1 141 ? 22.092 -6.654 11.382 1.00 44.59 141 PHE A CA 1
ATOM 1099 C C . PHE A 1 141 ? 20.965 -6.822 12.412 1.00 44.59 141 PHE A C 1
ATOM 1101 O O . PHE A 1 141 ? 20.002 -7.548 12.211 1.00 44.59 141 PHE A O 1
ATOM 1108 N N . SER A 1 142 ? 21.163 -6.137 13.546 1.00 48.22 142 SER A N 1
ATOM 1109 C CA . SER A 1 142 ? 20.254 -5.860 14.671 1.00 48.22 142 SER A CA 1
ATOM 1110 C C . SER A 1 142 ? 18.978 -6.709 14.811 1.00 48.22 142 SER A C 1
ATOM 1112 O O . SER A 1 142 ? 17.968 -6.516 14.132 1.00 48.22 142 SER A O 1
ATOM 1114 N N . GLN A 1 143 ? 19.006 -7.544 15.848 1.00 58.38 143 GLN A N 1
ATOM 1115 C CA . GLN A 1 143 ? 18.061 -8.616 16.163 1.00 58.38 143 GLN A CA 1
ATOM 1116 C C . GLN A 1 143 ? 16.616 -8.154 16.438 1.00 58.38 143 GLN A C 1
ATOM 1118 O O . GLN A 1 143 ? 15.706 -8.973 16.379 1.00 58.38 143 GLN A O 1
ATOM 1123 N N . CYS A 1 144 ? 16.381 -6.854 16.656 1.00 61.97 144 CYS A N 1
ATOM 1124 C CA . CYS A 1 144 ? 15.036 -6.282 16.790 1.00 61.97 144 CYS A CA 1
ATOM 1125 C C . CYS A 1 144 ? 14.805 -4.989 15.988 1.00 61.97 144 CYS A C 1
ATOM 1127 O O . CYS A 1 144 ? 13.694 -4.466 16.008 1.00 61.97 144 CYS A O 1
ATOM 1129 N N . ASN A 1 145 ? 15.790 -4.459 15.249 1.00 59.16 145 ASN A N 1
ATOM 1130 C CA . ASN A 1 145 ? 15.542 -3.264 14.420 1.00 59.16 145 ASN A CA 1
ATOM 1131 C C . ASN A 1 145 ? 14.822 -3.604 13.105 1.00 59.16 145 ASN A C 1
ATOM 1133 O O . ASN A 1 145 ? 14.189 -2.732 12.518 1.00 59.16 145 ASN A O 1
ATOM 1137 N N . ASN A 1 146 ? 14.838 -4.872 12.678 1.00 69.81 146 ASN A N 1
ATOM 1138 C CA . ASN A 1 146 ? 14.077 -5.341 11.512 1.00 69.81 146 ASN A CA 1
ATOM 1139 C C . ASN A 1 146 ? 12.567 -5.458 11.774 1.00 69.81 146 ASN A C 1
ATOM 1141 O O . ASN A 1 146 ? 11.799 -5.783 10.873 1.00 69.81 146 ASN A O 1
ATOM 1145 N N . LEU A 1 147 ? 12.126 -5.155 12.995 1.00 69.06 147 LEU A N 1
ATOM 1146 C CA . LEU A 1 147 ? 10.732 -5.126 13.427 1.00 69.06 147 LEU A CA 1
ATOM 1147 C C . LEU A 1 147 ? 9.816 -4.317 12.493 1.00 69.06 147 LEU A C 1
ATOM 1149 O O . LEU A 1 147 ? 8.646 -4.642 12.287 1.00 69.06 147 LEU A O 1
ATOM 1153 N N . ALA A 1 148 ? 10.362 -3.254 11.910 1.00 69.81 148 ALA A N 1
ATOM 1154 C CA . ALA A 1 148 ? 9.660 -2.400 10.966 1.00 69.81 148 ALA A CA 1
ATOM 1155 C C . ALA A 1 148 ? 9.202 -3.167 9.707 1.00 69.81 148 ALA A C 1
ATOM 1157 O O . ALA A 1 148 ? 8.162 -2.844 9.149 1.00 69.81 148 ALA A O 1
ATOM 1158 N N . TYR A 1 149 ? 9.892 -4.249 9.335 1.00 76.19 149 TYR A N 1
ATOM 1159 C CA . TYR A 1 149 ? 9.558 -5.142 8.219 1.00 76.19 149 TYR A CA 1
ATOM 1160 C C . TYR A 1 149 ? 8.684 -6.336 8.622 1.00 76.19 149 TYR A C 1
ATOM 1162 O O . TYR A 1 149 ? 8.615 -7.322 7.889 1.00 76.19 149 TYR A O 1
ATOM 1170 N N . MET A 1 150 ? 8.029 -6.278 9.782 1.00 79.56 150 MET A N 1
ATOM 1171 C CA . MET A 1 150 ? 7.139 -7.344 10.256 1.00 79.56 150 MET A CA 1
ATOM 1172 C C . MET A 1 150 ? 5.697 -6.868 10.383 1.00 79.56 150 MET A C 1
ATOM 1174 O O . MET A 1 150 ? 4.768 -7.607 10.065 1.00 79.56 150 MET A O 1
ATOM 1178 N N . PHE A 1 151 ? 5.495 -5.616 10.785 1.00 84.25 151 PHE A N 1
ATOM 1179 C CA . PHE A 1 151 ? 4.164 -5.037 10.934 1.00 84.25 151 PHE A CA 1
ATOM 1180 C C . PHE A 1 151 ? 3.600 -4.514 9.613 1.00 84.25 151 PHE A C 1
ATOM 1182 O O . PHE A 1 151 ? 4.367 -3.955 8.833 1.00 84.25 151 PHE A O 1
ATOM 1189 N N . PRO A 1 152 ? 2.272 -4.573 9.390 1.00 88.44 152 PRO A N 1
ATOM 1190 C CA . PRO A 1 152 ? 1.625 -3.905 8.257 1.00 88.44 152 PRO A CA 1
ATOM 1191 C C . PRO A 1 152 ? 1.995 -2.415 8.153 1.00 88.44 152 PRO A C 1
ATOM 1193 O O . PRO A 1 152 ? 2.377 -1.921 7.090 1.00 88.44 152 PRO A O 1
ATOM 1196 N N . ASN A 1 153 ? 1.912 -1.727 9.289 1.00 86.25 153 A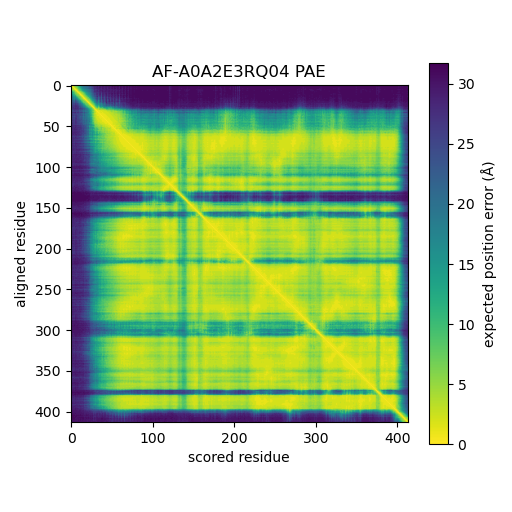SN A N 1
ATOM 1197 C CA . ASN A 1 153 ? 2.366 -0.367 9.570 1.00 86.25 153 ASN A CA 1
ATOM 1198 C C . ASN A 1 153 ? 2.471 -0.228 11.095 1.00 86.25 153 ASN A C 1
ATOM 1200 O O . ASN A 1 153 ? 1.734 -0.906 11.811 1.00 86.25 153 ASN A O 1
ATOM 1204 N N . GLN A 1 154 ? 3.317 0.649 11.622 1.00 79.75 154 GLN A N 1
ATOM 1205 C CA . GLN A 1 154 ? 3.403 0.840 13.075 1.00 79.75 154 GLN A CA 1
ATOM 120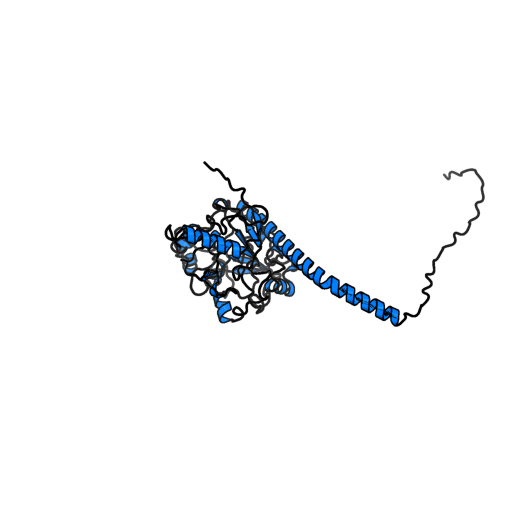6 C C . GLN A 1 154 ? 2.534 2.002 13.565 1.00 79.75 154 GLN A C 1
ATOM 1208 O O . GLN A 1 154 ? 2.278 2.944 12.831 1.00 79.75 154 GLN A O 1
ATOM 1213 N N . PHE A 1 155 ? 2.113 1.968 14.830 1.00 81.31 155 PHE A N 1
ATOM 1214 C CA . PHE A 1 155 ? 1.420 3.081 15.494 1.00 81.31 155 PHE A CA 1
ATOM 1215 C C . PHE A 1 155 ? 2.310 3.763 16.552 1.00 81.31 155 PHE A C 1
ATOM 1217 O O . PHE A 1 155 ? 1.793 4.305 17.521 1.00 81.31 155 PHE A O 1
ATOM 1224 N N . SER A 1 156 ? 3.645 3.723 16.402 1.00 67.19 156 SER A N 1
ATOM 1225 C CA . SER A 1 156 ? 4.620 4.276 17.366 1.00 67.19 156 SER A CA 1
ATOM 1226 C C . SER A 1 156 ? 5.525 5.370 16.771 1.00 67.19 156 SER A C 1
ATOM 1228 O O . SER A 1 156 ? 5.847 5.351 15.583 1.00 67.19 156 SER A O 1
ATOM 1230 N N . GLN A 1 157 ? 5.979 6.294 17.633 1.00 51.16 157 GLN A N 1
ATOM 1231 C CA . GLN A 1 157 ? 6.517 7.629 17.314 1.00 51.16 157 GLN A CA 1
ATOM 1232 C C . GLN A 1 157 ? 7.669 7.738 16.326 1.00 51.16 157 GLN A C 1
ATOM 1234 O O . GLN A 1 157 ? 7.832 8.793 15.718 1.00 51.16 157 GLN A O 1
ATOM 1239 N N . LYS A 1 158 ? 8.476 6.694 16.161 1.00 48.59 158 LYS A N 1
ATOM 1240 C CA . LYS A 1 158 ? 9.673 6.779 15.315 1.00 48.59 158 LYS A CA 1
ATOM 1241 C C . LYS A 1 158 ? 9.465 6.266 13.889 1.00 48.59 158 LYS A C 1
ATOM 1243 O O . LYS A 1 158 ? 10.318 6.526 13.055 1.00 48.59 158 LYS A O 1
ATOM 1248 N N . THR A 1 159 ? 8.359 5.575 13.614 1.00 56.28 159 THR A N 1
ATOM 1249 C CA . THR A 1 159 ? 8.164 4.783 12.382 1.00 56.28 159 THR A CA 1
ATOM 1250 C C . THR A 1 159 ? 6.674 4.570 12.083 1.00 56.28 159 THR A C 1
ATOM 1252 O O . THR A 1 159 ? 6.286 3.526 11.562 1.00 56.28 159 THR A O 1
ATOM 1255 N N . TYR A 1 160 ? 5.826 5.558 12.407 1.00 55.59 160 TYR A N 1
ATOM 1256 C CA . TYR A 1 160 ? 4.350 5.527 12.363 1.00 55.59 160 TYR A CA 1
ATOM 1257 C C . TYR A 1 160 ? 3.708 5.052 11.052 1.00 55.59 160 TYR A C 1
ATOM 1259 O O . TYR A 1 160 ? 2.498 4.917 10.957 1.00 55.59 160 TYR A O 1
ATOM 1267 N N . HIS A 1 161 ? 4.474 4.833 10.003 1.00 60.12 161 HIS A N 1
ATOM 1268 C CA . HIS A 1 161 ? 3.930 4.630 8.671 1.00 60.12 161 HIS A CA 1
ATOM 1269 C C . HIS A 1 161 ? 4.702 3.583 7.878 1.00 60.12 161 HIS A C 1
ATOM 1271 O O . HIS A 1 161 ? 4.321 3.253 6.756 1.00 60.12 161 HIS A O 1
ATOM 1277 N N . TYR A 1 162 ? 5.759 3.043 8.483 1.00 69.62 162 TYR A N 1
ATOM 1278 C CA . TYR A 1 162 ? 6.589 2.030 7.876 1.00 69.62 162 TYR A CA 1
ATOM 1279 C C . TYR A 1 162 ? 6.064 0.638 8.201 1.00 69.62 162 TYR A C 1
ATOM 1281 O O . TYR A 1 162 ? 5.666 0.363 9.338 1.00 69.62 162 TYR A O 1
ATOM 1289 N N . GLY A 1 163 ? 6.064 -0.233 7.198 1.00 77.69 163 GLY A N 1
ATOM 1290 C CA . GLY A 1 163 ? 5.607 -1.597 7.358 1.00 77.69 163 GLY A CA 1
ATOM 1291 C C . GLY A 1 163 ? 5.580 -2.399 6.068 1.00 77.69 163 GLY A C 1
ATOM 1292 O O . GLY A 1 163 ? 5.880 -1.916 4.976 1.00 77.69 163 GLY A O 1
ATOM 1293 N N . THR A 1 164 ? 5.186 -3.655 6.199 1.00 83.81 164 THR A N 1
ATOM 1294 C CA . THR A 1 164 ? 5.166 -4.666 5.139 1.00 83.81 164 THR A CA 1
ATOM 1295 C C . THR A 1 164 ? 4.043 -4.521 4.142 1.00 83.81 164 THR A C 1
ATOM 1297 O O . THR A 1 164 ? 4.012 -5.241 3.144 1.00 83.81 164 THR A O 1
ATOM 1300 N N . THR A 1 165 ? 3.159 -3.553 4.349 1.00 89.31 165 THR A N 1
ATOM 1301 C CA . THR A 1 165 ? 2.123 -3.201 3.378 1.00 89.31 165 THR A CA 1
ATOM 1302 C C . THR A 1 165 ? 2.693 -2.902 1.996 1.00 89.31 165 THR A C 1
ATOM 1304 O O . THR A 1 165 ? 2.030 -3.192 1.006 1.00 89.31 165 THR A O 1
ATOM 1307 N N . ARG A 1 166 ? 3.935 -2.412 1.896 1.00 87.69 166 ARG A N 1
ATOM 1308 C CA . ARG A 1 166 ? 4.644 -2.208 0.619 1.00 87.69 166 ARG A CA 1
ATOM 1309 C C . ARG A 1 166 ? 5.614 -3.332 0.232 1.00 87.69 166 ARG A C 1
ATOM 1311 O O . ARG A 1 166 ? 6.205 -3.291 -0.845 1.00 87.69 166 ARG A O 1
ATOM 1318 N N . TYR A 1 167 ? 5.757 -4.354 1.073 1.00 88.50 167 TYR A N 1
ATOM 1319 C CA . TYR A 1 167 ? 6.679 -5.482 0.899 1.00 88.50 167 TYR A CA 1
ATOM 1320 C C . TYR A 1 167 ? 5.930 -6.797 0.621 1.00 88.50 167 TYR A C 1
ATOM 1322 O O . TYR A 1 167 ? 6.189 -7.848 1.205 1.00 88.50 167 TYR A O 1
ATOM 1330 N N . ILE A 1 168 ? 4.998 -6.747 -0.334 1.00 91.56 168 ILE A N 1
ATOM 1331 C CA . ILE A 1 168 ? 4.301 -7.923 -0.889 1.00 91.56 168 ILE A CA 1
ATOM 1332 C C . ILE A 1 168 ? 5.262 -8.873 -1.644 1.00 91.56 168 ILE A C 1
ATOM 1334 O O . ILE A 1 168 ? 4.938 -10.023 -1.908 1.00 91.56 168 ILE A O 1
ATOM 1338 N N . GLN A 1 169 ? 6.462 -8.402 -1.987 1.00 92.50 169 GLN A N 1
ATOM 1339 C CA . GLN A 1 169 ? 7.450 -9.098 -2.821 1.00 92.50 169 GLN A CA 1
ATOM 1340 C C . GLN A 1 169 ? 8.227 -10.202 -2.099 1.00 92.50 169 GLN A C 1
ATOM 1342 O O . GLN A 1 169 ? 9.033 -10.884 -2.732 1.00 92.50 169 GLN A O 1
ATOM 1347 N N . PHE A 1 170 ? 8.032 -10.385 -0.789 1.00 93.12 170 PHE A N 1
ATOM 1348 C CA . PHE A 1 170 ? 8.713 -11.456 -0.066 1.00 93.12 170 PHE A CA 1
ATOM 1349 C C . PHE A 1 170 ? 8.383 -12.826 -0.658 1.00 93.12 170 PHE A C 1
ATOM 1351 O O . PHE A 1 170 ? 7.293 -13.064 -1.185 1.00 93.12 170 PHE A O 1
ATOM 1358 N N . ARG A 1 171 ? 9.323 -13.760 -0.504 1.00 93.75 171 ARG A N 1
ATOM 1359 C CA . ARG A 1 171 ? 9.248 -15.121 -1.040 1.00 93.75 171 ARG A CA 1
ATOM 1360 C C . ARG A 1 171 ? 7.973 -15.864 -0.645 1.00 93.75 171 ARG A C 1
ATOM 1362 O O . ARG A 1 171 ? 7.450 -16.653 -1.424 1.00 93.75 171 ARG A O 1
ATOM 1369 N N . ALA A 1 172 ? 7.446 -15.568 0.542 1.00 92.44 172 ALA A N 1
ATOM 1370 C CA . ALA A 1 172 ? 6.187 -16.120 1.031 1.00 92.44 172 ALA A CA 1
ATOM 1371 C C . ALA A 1 172 ? 4.991 -15.839 0.095 1.00 92.44 172 ALA A C 1
ATOM 1373 O O . ALA A 1 172 ? 4.051 -16.634 0.061 1.00 92.44 172 ALA A O 1
ATOM 1374 N N . PHE A 1 173 ? 5.035 -14.753 -0.684 1.00 95.38 173 PHE A N 1
ATOM 1375 C CA . PHE A 1 173 ? 3.993 -14.388 -1.642 1.00 95.38 173 PHE A CA 1
ATOM 1376 C C . PHE A 1 173 ? 4.459 -14.407 -3.104 1.00 95.38 173 PHE A C 1
ATOM 1378 O O . PHE A 1 173 ? 3.702 -14.834 -3.973 1.00 95.38 173 PHE A O 1
ATOM 1385 N N . ASN A 1 174 ? 5.694 -14.001 -3.414 1.00 95.38 174 ASN A N 1
ATOM 1386 C CA . ASN A 1 174 ? 6.145 -13.909 -4.810 1.00 95.38 174 ASN A CA 1
ATOM 1387 C C . ASN A 1 174 ? 6.157 -15.263 -5.552 1.00 95.38 174 ASN A C 1
ATOM 1389 O O . ASN A 1 174 ? 6.050 -15.288 -6.776 1.00 95.38 174 ASN A O 1
ATOM 1393 N N . GLN A 1 175 ? 6.188 -16.382 -4.821 1.00 94.75 175 GLN A N 1
ATOM 1394 C CA . GLN A 1 175 ? 6.075 -17.743 -5.354 1.00 94.75 175 GLN A CA 1
ATOM 1395 C C . GLN A 1 175 ? 4.731 -18.037 -6.045 1.00 94.75 175 GLN A C 1
ATOM 1397 O O . GLN A 1 175 ? 4.645 -18.975 -6.831 1.00 94.75 175 GLN A O 1
ATOM 1402 N N . TYR A 1 176 ? 3.691 -17.236 -5.781 1.00 96.50 176 TYR A N 1
ATOM 1403 C CA . TYR A 1 176 ? 2.399 -17.301 -6.480 1.00 96.50 176 TYR A CA 1
ATOM 1404 C C . TYR A 1 176 ? 2.405 -16.561 -7.829 1.00 96.50 176 TYR A C 1
ATOM 1406 O O . TYR A 1 176 ? 1.386 -16.514 -8.522 1.00 96.50 176 TYR A O 1
ATOM 1414 N N . LEU A 1 177 ? 3.541 -15.958 -8.178 1.00 95.25 177 LEU A N 1
ATOM 1415 C CA . LEU A 1 177 ? 3.816 -15.244 -9.419 1.00 95.25 177 LEU A CA 1
ATOM 1416 C C . LEU A 1 177 ? 5.067 -15.870 -10.062 1.00 95.25 177 LEU A C 1
ATOM 1418 O O . LEU A 1 177 ? 5.075 -17.070 -10.320 1.00 95.25 177 LEU A O 1
ATOM 1422 N N . ASP A 1 178 ? 6.115 -15.084 -10.314 1.00 93.50 178 ASP A N 1
ATOM 1423 C CA . ASP A 1 178 ? 7.357 -15.535 -10.962 1.00 93.50 178 ASP A CA 1
ATOM 1424 C C . ASP A 1 178 ? 8.449 -15.974 -9.962 1.00 93.50 178 ASP A C 1
ATOM 1426 O O . ASP A 1 178 ? 9.534 -16.399 -10.345 1.00 93.50 178 ASP A O 1
ATOM 1430 N N . GLY A 1 179 ? 8.202 -15.855 -8.652 1.00 94.06 179 GLY A N 1
ATOM 1431 C CA . GLY A 1 179 ? 9.170 -16.218 -7.607 1.00 94.06 179 GLY A CA 1
ATOM 1432 C C . GLY A 1 179 ? 10.359 -15.259 -7.457 1.00 94.06 179 GLY A C 1
ATOM 1433 O O . GLY A 1 179 ? 11.248 -15.517 -6.644 1.00 94.06 179 GLY A O 1
ATOM 1434 N N . ARG A 1 180 ? 10.384 -14.158 -8.219 1.00 94.88 180 ARG A N 1
ATOM 1435 C CA . ARG A 1 180 ? 11.403 -13.102 -8.144 1.00 94.88 180 ARG A CA 1
ATOM 1436 C C . ARG A 1 180 ? 10.907 -11.913 -7.328 1.00 94.88 180 ARG A C 1
ATOM 1438 O O . ARG A 1 180 ? 9.750 -11.507 -7.435 1.00 94.88 180 ARG A O 1
ATOM 1445 N N . TYR A 1 181 ? 11.803 -11.333 -6.533 1.00 94.56 181 TYR A N 1
ATOM 1446 C CA . TYR A 1 181 ? 11.515 -10.137 -5.742 1.00 94.56 181 TYR A CA 1
ATOM 1447 C C . TYR A 1 181 ? 11.266 -8.915 -6.644 1.00 94.56 181 TYR A C 1
ATOM 1449 O O . TYR A 1 181 ? 10.274 -8.208 -6.479 1.00 94.56 181 TYR A O 1
ATOM 1457 N N . TYR A 1 182 ? 12.121 -8.722 -7.654 1.00 95.00 182 TYR A N 1
ATOM 1458 C CA . TYR A 1 182 ? 12.035 -7.624 -8.622 1.00 95.00 182 TYR A CA 1
ATOM 1459 C C . TYR A 1 182 ? 11.233 -8.003 -9.877 1.00 95.00 182 TYR A C 1
ATOM 1461 O O . TYR A 1 182 ? 11.655 -7.726 -10.995 1.00 95.00 182 TYR A O 1
ATOM 1469 N N . ASP A 1 183 ? 10.073 -8.646 -9.727 1.00 96.00 183 ASP A N 1
ATOM 1470 C CA . ASP A 1 183 ? 9.193 -8.895 -10.875 1.00 96.00 183 ASP A CA 1
ATOM 1471 C C . ASP A 1 183 ? 8.410 -7.628 -11.266 1.00 96.00 183 ASP A C 1
ATOM 1473 O O . ASP A 1 183 ? 7.849 -6.939 -10.407 1.00 96.00 183 ASP A O 1
ATOM 1477 N N . ARG A 1 184 ? 8.324 -7.330 -12.573 1.00 96.50 184 ARG A N 1
ATOM 1478 C CA . ARG A 1 184 ? 7.626 -6.144 -13.112 1.00 96.50 184 ARG A CA 1
ATOM 1479 C C . ARG A 1 184 ? 6.154 -6.070 -12.680 1.00 96.50 184 ARG A C 1
ATOM 1481 O O . ARG A 1 184 ? 5.599 -4.973 -12.642 1.00 96.50 184 ARG A O 1
ATOM 1488 N N . VAL A 1 185 ? 5.518 -7.185 -12.310 1.00 97.12 185 VAL A N 1
ATOM 1489 C CA . VAL A 1 185 ? 4.140 -7.220 -11.794 1.00 97.12 185 VAL A CA 1
ATOM 1490 C C . VAL A 1 185 ? 3.969 -6.426 -10.495 1.00 97.12 185 VAL A C 1
ATOM 1492 O O . VAL A 1 185 ? 2.884 -5.913 -10.235 1.00 97.12 185 VAL A O 1
ATOM 1495 N N . PHE A 1 186 ? 5.025 -6.264 -9.693 1.00 96.81 186 PHE A N 1
ATOM 1496 C CA . PHE A 1 186 ? 4.962 -5.535 -8.424 1.00 96.81 186 PHE A CA 1
ATOM 1497 C C . PHE A 1 186 ? 5.211 -4.031 -8.550 1.00 96.81 186 PHE A C 1
ATOM 1499 O O . PHE A 1 186 ? 5.129 -3.318 -7.546 1.00 96.81 186 PHE A O 1
ATOM 1506 N N . TYR A 1 187 ? 5.514 -3.538 -9.748 1.00 95.62 187 TYR A N 1
ATOM 1507 C CA . TYR A 1 187 ? 5.874 -2.142 -9.960 1.00 95.62 187 TYR A CA 1
ATOM 1508 C C . TYR A 1 187 ? 4.974 -1.533 -11.026 1.00 95.62 187 TYR A C 1
ATOM 1510 O O . TYR A 1 187 ? 4.694 -2.130 -12.067 1.00 95.62 187 TYR A O 1
ATOM 1518 N N . ALA A 1 188 ? 4.457 -0.347 -10.739 1.00 95.56 188 ALA A N 1
ATOM 1519 C CA . ALA A 1 188 ? 3.659 0.396 -11.693 1.00 95.56 188 ALA A CA 1
ATOM 1520 C C . ALA A 1 188 ? 4.631 1.103 -12.647 1.00 95.56 188 ALA A C 1
ATOM 1522 O O . ALA A 1 188 ? 5.500 1.828 -12.175 1.00 95.56 188 ALA A O 1
ATOM 1523 N N . PRO A 1 189 ? 4.506 0.954 -13.974 1.00 94.56 189 PRO A N 1
ATOM 1524 C CA . PRO A 1 189 ? 5.400 1.642 -14.906 1.00 94.56 189 PRO A CA 1
ATOM 1525 C C . PRO A 1 189 ? 5.282 3.175 -14.861 1.00 94.56 189 PRO A C 1
ATOM 1527 O O . PRO A 1 189 ? 6.182 3.856 -15.335 1.00 94.56 189 PRO A O 1
ATOM 1530 N N . GLU A 1 190 ? 4.192 3.720 -14.302 1.00 92.38 190 GLU A N 1
ATOM 1531 C CA . GLU A 1 190 ? 4.046 5.166 -14.057 1.00 92.38 190 GLU A CA 1
ATOM 1532 C C . GLU A 1 190 ? 4.794 5.646 -12.798 1.00 92.38 190 GLU A C 1
ATOM 1534 O O . GLU A 1 190 ? 5.021 6.845 -12.649 1.00 92.38 190 GLU A O 1
ATOM 1539 N N . ASP A 1 191 ? 5.192 4.739 -11.901 1.00 91.44 191 ASP A N 1
ATOM 1540 C CA . ASP A 1 191 ? 6.028 5.041 -10.734 1.00 91.44 191 ASP A CA 1
ATOM 1541 C C . ASP A 1 191 ? 7.500 5.120 -11.154 1.00 91.44 191 ASP A C 1
ATOM 1543 O O . ASP A 1 191 ? 8.322 4.268 -10.822 1.00 91.44 191 ASP A O 1
ATOM 1547 N N . ASP A 1 192 ? 7.814 6.135 -11.961 1.00 87.94 192 ASP A N 1
ATOM 1548 C CA . ASP A 1 192 ? 9.112 6.287 -12.626 1.00 87.94 192 ASP A CA 1
ATOM 1549 C C . ASP A 1 192 ? 10.283 6.318 -11.632 1.00 87.94 192 ASP A C 1
ATOM 1551 O O . ASP A 1 192 ? 11.344 5.775 -11.922 1.00 87.94 192 ASP A O 1
ATOM 1555 N N . LEU A 1 193 ? 10.085 6.873 -10.431 1.00 86.25 193 LEU A N 1
ATOM 1556 C CA . LEU A 1 193 ? 11.118 6.960 -9.393 1.00 86.25 193 LEU A CA 1
ATOM 1557 C C . LEU A 1 193 ? 11.617 5.573 -8.965 1.00 86.25 193 LEU A C 1
ATOM 1559 O O . LEU A 1 193 ? 12.822 5.320 -8.930 1.00 86.25 193 LEU A O 1
ATOM 1563 N N . VAL A 1 194 ? 10.694 4.657 -8.672 1.00 87.19 194 VAL A N 1
ATOM 1564 C CA . VAL A 1 194 ? 11.035 3.287 -8.270 1.00 87.19 194 VAL A CA 1
ATOM 1565 C C . VAL A 1 194 ? 11.366 2.438 -9.494 1.00 87.19 194 VAL A C 1
ATOM 1567 O O . VAL A 1 194 ? 12.382 1.742 -9.515 1.00 87.19 194 VAL A O 1
ATOM 1570 N N . TYR A 1 195 ? 10.533 2.518 -10.531 1.00 91.12 195 TYR A N 1
ATOM 1571 C CA . TYR A 1 195 ? 10.631 1.671 -11.714 1.00 91.12 195 TYR A CA 1
ATOM 1572 C C . TYR A 1 195 ? 11.949 1.886 -12.462 1.00 91.12 195 TYR A C 1
ATOM 1574 O O . TYR A 1 195 ? 12.636 0.914 -12.774 1.00 91.12 195 TYR A O 1
ATOM 1582 N N . SER A 1 196 ? 12.341 3.140 -12.717 1.00 89.25 196 SER A N 1
ATOM 1583 C CA . SER A 1 196 ? 13.590 3.438 -13.433 1.00 89.25 196 SER A CA 1
ATOM 1584 C C . SER A 1 196 ? 14.830 3.024 -12.643 1.00 89.25 196 SER A C 1
ATOM 1586 O O . SER A 1 196 ? 15.804 2.581 -13.242 1.00 89.25 196 SER A O 1
ATOM 1588 N N . THR A 1 197 ? 14.786 3.087 -11.310 1.00 87.56 197 THR A N 1
ATOM 1589 C CA . THR A 1 197 ? 15.899 2.677 -10.441 1.00 87.56 197 THR A CA 1
ATOM 1590 C C . THR A 1 197 ? 16.152 1.171 -10.511 1.00 87.56 197 THR A C 1
ATOM 1592 O O . THR A 1 197 ? 17.301 0.736 -10.562 1.00 87.56 197 THR A O 1
ATOM 1595 N N . ILE A 1 198 ? 15.086 0.369 -10.557 1.00 90.44 198 ILE A N 1
ATOM 1596 C CA . ILE A 1 198 ? 15.172 -1.095 -10.693 1.00 90.44 198 ILE A CA 1
ATOM 1597 C C . ILE A 1 198 ? 15.584 -1.488 -12.117 1.00 90.44 198 ILE A C 1
ATOM 1599 O O . ILE A 1 198 ? 16.383 -2.403 -12.306 1.00 90.44 198 ILE A O 1
ATOM 1603 N N . ASP A 1 199 ? 15.059 -0.795 -13.129 1.00 91.38 199 ASP A N 1
ATOM 1604 C CA . ASP A 1 199 ? 15.429 -1.040 -14.528 1.00 91.38 199 ASP A CA 1
ATOM 1605 C C . ASP A 1 199 ? 16.910 -0.694 -14.763 1.00 91.38 199 ASP A C 1
ATOM 1607 O O . ASP A 1 199 ? 17.647 -1.478 -15.356 1.00 91.38 199 ASP A O 1
ATOM 1611 N N . ALA A 1 200 ? 17.386 0.422 -14.197 1.00 89.38 200 ALA A N 1
ATOM 1612 C CA . ALA A 1 200 ? 18.780 0.853 -14.287 1.00 89.38 200 ALA A CA 1
ATOM 1613 C C . ALA A 1 200 ? 19.762 -0.072 -13.551 1.00 89.38 200 ALA A C 1
ATOM 1615 O O . ALA A 1 200 ? 20.917 -0.171 -13.967 1.00 89.38 200 ALA A O 1
ATOM 1616 N N . SER A 1 201 ? 19.333 -0.763 -12.488 1.00 88.12 201 SER A N 1
ATOM 1617 C CA . SER A 1 201 ? 20.161 -1.779 -11.824 1.00 88.12 201 SER A CA 1
ATOM 1618 C C . SER A 1 201 ? 20.208 -3.111 -12.584 1.00 88.12 201 SER A C 1
ATOM 1620 O O . SER A 1 201 ? 20.988 -3.988 -12.219 1.00 88.12 201 SER A O 1
ATOM 1622 N N . GLY A 1 202 ? 19.387 -3.277 -13.629 1.00 90.75 202 GLY A N 1
ATOM 1623 C CA . GLY A 1 202 ? 19.236 -4.529 -14.373 1.00 90.75 202 GLY A CA 1
ATOM 1624 C C . GLY A 1 202 ? 18.408 -5.591 -13.642 1.00 90.75 202 GLY A C 1
ATOM 1625 O O . GLY A 1 202 ? 18.250 -6.696 -14.156 1.00 90.75 202 GLY A O 1
ATOM 1626 N N . ALA A 1 203 ? 17.844 -5.273 -12.472 1.00 92.00 203 ALA A N 1
ATOM 1627 C CA . ALA A 1 203 ? 17.193 -6.259 -11.613 1.00 92.00 203 ALA A CA 1
ATOM 1628 C C . ALA A 1 203 ? 15.904 -6.852 -12.209 1.00 92.00 203 ALA A C 1
ATOM 1630 O O . ALA A 1 203 ? 15.541 -7.973 -11.866 1.00 92.00 203 ALA A O 1
ATOM 1631 N N . PHE A 1 204 ? 15.230 -6.149 -13.127 1.00 94.25 204 PHE A N 1
ATOM 1632 C CA . PHE A 1 204 ? 14.054 -6.696 -13.815 1.00 94.25 204 PHE A CA 1
ATOM 1633 C C . PHE A 1 204 ? 14.374 -7.865 -14.750 1.00 94.25 204 PHE A C 1
ATOM 1635 O O . PHE A 1 204 ? 13.551 -8.772 -14.913 1.00 94.25 204 PHE A O 1
ATOM 1642 N N . ASP A 1 205 ? 15.544 -7.825 -15.380 1.00 93.62 205 ASP A N 1
ATOM 1643 C CA . ASP A 1 205 ? 15.941 -8.791 -16.403 1.00 93.62 205 ASP A CA 1
ATOM 1644 C C . ASP A 1 205 ? 16.896 -9.857 -15.834 1.00 93.62 205 ASP A C 1
ATOM 1646 O O . ASP A 1 205 ? 17.279 -10.796 -16.534 1.00 93.62 205 ASP A O 1
ATOM 1650 N N . ASP A 1 206 ? 17.247 -9.743 -14.549 1.00 91.25 206 ASP A N 1
ATOM 1651 C CA . ASP A 1 206 ? 18.052 -10.724 -13.837 1.00 91.25 206 ASP A CA 1
ATOM 1652 C C . ASP A 1 206 ? 17.238 -12.016 -13.576 1.00 91.25 206 ASP A C 1
ATOM 1654 O O . ASP A 1 206 ? 16.087 -11.953 -13.116 1.00 91.25 206 ASP A O 1
ATOM 1658 N N . PRO A 1 207 ? 17.791 -13.204 -13.894 1.00 90.56 207 PRO A N 1
ATOM 1659 C CA . PRO A 1 207 ? 17.097 -14.477 -13.712 1.00 90.56 207 PRO A CA 1
ATOM 1660 C C . PRO A 1 207 ? 17.093 -14.985 -12.261 1.00 90.56 207 PRO A C 1
ATOM 1662 O O . PRO A 1 207 ? 16.406 -15.965 -11.968 1.00 90.56 207 PRO A O 1
ATOM 1665 N N . ASN A 1 208 ? 17.873 -14.385 -11.359 1.00 91.31 208 ASN A N 1
ATOM 1666 C CA . ASN A 1 208 ? 17.951 -14.797 -9.961 1.00 91.31 208 ASN A CA 1
ATOM 1667 C C . ASN A 1 208 ? 16.723 -14.323 -9.174 1.00 91.31 208 ASN A C 1
ATOM 1669 O O . ASN A 1 208 ? 15.980 -13.431 -9.581 1.00 91.31 208 ASN A O 1
ATOM 1673 N N . GLN A 1 209 ? 16.495 -14.933 -8.010 1.00 91.94 209 GLN A N 1
ATOM 1674 C CA . GLN A 1 209 ? 15.335 -14.598 -7.178 1.00 91.94 209 GLN A CA 1
ATOM 1675 C C . GLN A 1 209 ? 15.458 -13.206 -6.552 1.00 91.94 209 GLN A C 1
ATOM 1677 O O . GLN A 1 209 ? 14.441 -12.551 -6.310 1.00 91.94 209 GLN A O 1
ATOM 1682 N N . PHE A 1 210 ? 16.686 -12.759 -6.279 1.00 93.75 210 PHE A N 1
ATOM 1683 C CA . PHE A 1 210 ? 16.961 -11.467 -5.671 1.00 93.75 210 PHE A CA 1
ATOM 1684 C C . PHE A 1 210 ? 18.270 -10.856 -6.183 1.00 93.75 210 PHE A C 1
ATOM 1686 O O . PHE A 1 210 ? 19.273 -11.551 -6.344 1.00 93.75 210 PHE A O 1
ATOM 1693 N N . VAL A 1 211 ? 18.253 -9.537 -6.388 1.00 90.94 211 VAL A N 1
ATOM 1694 C CA . VAL A 1 211 ? 19.422 -8.729 -6.752 1.00 90.94 211 VAL A CA 1
ATOM 1695 C C . VAL A 1 211 ? 19.700 -7.744 -5.614 1.00 90.94 211 VAL A C 1
ATOM 1697 O O . VAL A 1 211 ? 18.901 -6.831 -5.405 1.00 90.94 211 VAL A O 1
ATOM 1700 N N . PRO A 1 212 ? 20.792 -7.903 -4.848 1.00 86.94 212 PRO A N 1
ATOM 1701 C CA . PRO A 1 212 ? 21.112 -6.966 -3.779 1.00 86.94 212 PRO A CA 1
ATOM 1702 C C . PRO A 1 212 ? 21.534 -5.599 -4.331 1.00 86.94 212 PRO A C 1
ATOM 1704 O O . PRO A 1 212 ? 21.983 -5.480 -5.470 1.00 86.94 212 PRO A O 1
ATOM 1707 N N . ASN A 1 213 ? 21.465 -4.576 -3.477 1.00 82.50 213 ASN A N 1
ATOM 1708 C CA . ASN A 1 213 ? 22.000 -3.235 -3.736 1.00 82.50 213 ASN A CA 1
ATOM 1709 C C . ASN A 1 213 ? 21.362 -2.511 -4.936 1.00 82.50 213 ASN A C 1
ATOM 1711 O O . ASN A 1 213 ? 22.054 -1.877 -5.737 1.00 82.50 213 ASN A O 1
ATOM 1715 N N . VAL A 1 214 ? 20.036 -2.588 -5.075 1.00 80.75 214 VAL A N 1
ATOM 1716 C CA . VAL A 1 214 ? 19.330 -1.780 -6.077 1.00 80.75 214 VAL A CA 1
ATOM 1717 C C . VAL A 1 214 ? 19.430 -0.309 -5.668 1.00 80.75 214 VAL A C 1
ATOM 1719 O O . VAL A 1 214 ? 19.032 0.058 -4.568 1.00 80.75 214 VAL A O 1
ATOM 1722 N N . GLY A 1 215 ? 19.992 0.531 -6.539 1.00 74.12 215 GLY A N 1
ATOM 1723 C CA . GLY A 1 215 ? 20.219 1.962 -6.302 1.00 74.12 215 GLY A CA 1
ATOM 1724 C C . GLY A 1 215 ? 21.431 2.282 -5.415 1.00 74.12 215 GLY A C 1
ATOM 1725 O O . GLY A 1 215 ? 22.285 3.059 -5.836 1.00 74.12 215 GLY A O 1
ATOM 1726 N N . ALA A 1 216 ? 21.534 1.694 -4.218 1.00 69.38 216 ALA A N 1
ATOM 1727 C CA . ALA A 1 216 ? 22.703 1.836 -3.337 1.00 69.38 216 ALA A CA 1
ATOM 1728 C C . ALA A 1 216 ? 22.937 0.593 -2.456 1.00 69.38 216 ALA A C 1
ATOM 1730 O O . ALA A 1 216 ? 22.114 -0.321 -2.416 1.00 69.38 216 ALA A O 1
ATOM 1731 N N . GLU A 1 217 ? 24.065 0.568 -1.736 1.00 70.12 217 GLU A N 1
ATOM 1732 C CA . GLU A 1 217 ? 24.445 -0.536 -0.843 1.00 70.12 217 GLU A CA 1
ATOM 1733 C C . GLU A 1 217 ? 23.383 -0.780 0.249 1.00 70.12 217 GLU A C 1
ATOM 1735 O O . GLU A 1 217 ? 22.899 0.158 0.885 1.00 70.12 217 GLU A O 1
ATOM 1740 N N . TYR A 1 218 ? 23.008 -2.048 0.442 1.00 65.88 218 TYR A N 1
ATOM 1741 C CA . TYR A 1 218 ? 21.975 -2.545 1.363 1.00 65.88 218 TYR A CA 1
ATOM 1742 C C . TYR A 1 218 ? 20.556 -1.999 1.148 1.00 65.88 218 TYR A C 1
ATOM 1744 O O . TYR A 1 218 ? 19.701 -2.153 2.021 1.00 65.88 218 TYR A O 1
ATOM 1752 N N . GLN A 1 219 ? 20.266 -1.386 -0.002 1.00 76.06 219 GLN A N 1
ATOM 1753 C CA . GLN A 1 219 ? 18.930 -0.872 -0.298 1.00 76.06 219 GLN A CA 1
ATOM 1754 C C . GLN A 1 219 ? 18.108 -1.844 -1.147 1.00 76.06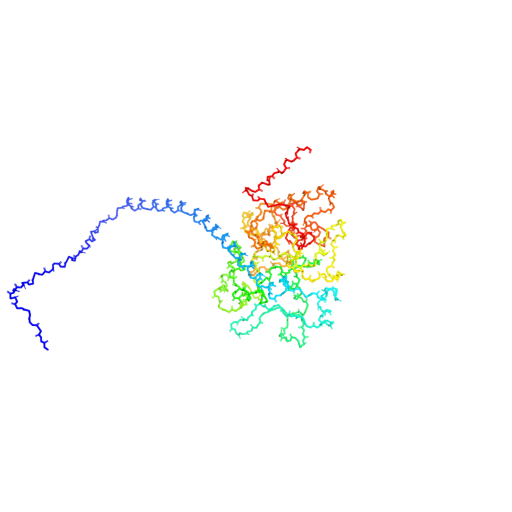 219 GLN A C 1
ATOM 1756 O O . GLN A 1 219 ? 18.607 -2.512 -2.057 1.00 76.06 219 GLN A O 1
ATOM 1761 N N . ILE A 1 220 ? 16.814 -1.899 -0.831 1.00 83.06 220 ILE A N 1
ATOM 1762 C CA . ILE A 1 220 ? 15.804 -2.677 -1.548 1.00 83.06 220 ILE A CA 1
ATOM 1763 C C . ILE A 1 220 ? 14.689 -1.754 -2.027 1.00 83.06 220 ILE A C 1
ATOM 1765 O O . ILE A 1 220 ? 14.358 -0.769 -1.368 1.00 83.06 220 ILE A O 1
ATOM 1769 N N . ALA A 1 221 ? 14.090 -2.082 -3.170 1.00 86.62 221 ALA A N 1
ATOM 1770 C CA . ALA A 1 221 ? 12.981 -1.306 -3.705 1.00 86.62 221 ALA A CA 1
ATOM 1771 C C . ALA A 1 221 ? 11.648 -1.868 -3.183 1.00 86.62 221 ALA A C 1
ATOM 1773 O O . ALA A 1 221 ? 11.394 -3.059 -3.387 1.00 86.62 221 ALA A O 1
ATOM 1774 N N . PRO A 1 222 ? 10.792 -1.062 -2.529 1.00 87.56 222 PRO A N 1
ATOM 1775 C CA . PRO A 1 222 ? 9.442 -1.484 -2.164 1.00 87.56 222 PRO A CA 1
ATOM 1776 C C . PRO A 1 222 ? 8.537 -1.562 -3.400 1.00 87.56 222 PRO A C 1
ATOM 1778 O O . PRO A 1 222 ? 8.827 -0.966 -4.435 1.00 87.56 222 PRO A O 1
ATOM 1781 N N . SER A 1 223 ? 7.401 -2.250 -3.293 1.00 92.25 223 SER A N 1
ATOM 1782 C CA . SER A 1 223 ? 6.391 -2.272 -4.356 1.00 92.25 223 SER A CA 1
ATOM 1783 C C . SER A 1 223 ? 5.791 -0.884 -4.596 1.00 92.25 223 SER A C 1
ATOM 1785 O O . SER A 1 223 ? 5.606 -0.087 -3.666 1.00 92.25 223 SER A O 1
ATOM 1787 N N . SER A 1 224 ? 5.430 -0.612 -5.854 1.00 94.31 224 SER A N 1
ATOM 1788 C CA . SER A 1 224 ? 4.577 0.533 -6.208 1.00 94.31 224 SER A CA 1
ATOM 1789 C C . SER A 1 224 ? 3.131 0.343 -5.742 1.00 94.31 224 SER A C 1
ATOM 1791 O O . SER A 1 224 ? 2.341 1.287 -5.767 1.00 94.31 224 SER A O 1
ATOM 1793 N N . TYR A 1 225 ? 2.769 -0.873 -5.329 1.00 95.88 225 TYR A N 1
ATOM 1794 C CA . TYR A 1 225 ? 1.472 -1.207 -4.766 1.00 95.88 225 TYR A CA 1
ATOM 1795 C C . TYR A 1 225 ? 1.588 -1.418 -3.257 1.00 95.88 225 TYR A C 1
ATOM 1797 O O . TYR A 1 225 ? 2.567 -1.965 -2.753 1.00 95.88 225 TYR A O 1
ATOM 1805 N N . MET A 1 226 ? 0.559 -1.000 -2.534 1.00 93.81 226 MET A N 1
ATOM 1806 C CA . MET A 1 226 ? 0.452 -1.130 -1.089 1.00 93.81 226 MET A CA 1
ATOM 1807 C C . MET A 1 226 ? -0.770 -1.979 -0.751 1.00 93.81 226 MET A C 1
ATOM 1809 O O . MET A 1 226 ? -1.827 -1.798 -1.349 1.00 93.81 226 MET A O 1
ATOM 1813 N N . LEU A 1 227 ? -0.622 -2.914 0.186 1.00 95.81 227 LEU A N 1
ATOM 1814 C CA . LEU A 1 227 ? -1.724 -3.614 0.837 1.00 95.81 227 LEU A CA 1
ATOM 1815 C C . LEU A 1 227 ? -2.427 -2.710 1.847 1.00 95.81 227 LEU A C 1
ATOM 1817 O O . LEU A 1 227 ? -1.805 -1.879 2.506 1.00 95.81 227 LEU A O 1
ATOM 1821 N N . SER A 1 228 ? -3.715 -2.956 2.064 1.00 95.75 228 SER A N 1
ATOM 1822 C CA . SER A 1 228 ? -4.456 -2.242 3.095 1.00 95.75 228 SER A CA 1
ATOM 1823 C C . SER A 1 228 ? -4.004 -2.661 4.493 1.00 95.75 228 SER A C 1
ATOM 1825 O O . SER A 1 228 ? -4.450 -3.682 5.014 1.00 95.75 228 SER A O 1
ATOM 1827 N N . ALA A 1 229 ? -3.194 -1.812 5.127 1.00 93.56 229 ALA A N 1
ATOM 1828 C CA . ALA A 1 229 ? -2.808 -1.900 6.539 1.00 93.56 229 ALA A CA 1
ATOM 1829 C C . ALA A 1 229 ? -4.002 -2.214 7.455 1.00 93.56 229 ALA A C 1
ATOM 1831 O O . ALA A 1 229 ? -3.987 -3.182 8.214 1.00 93.56 229 ALA A O 1
ATOM 1832 N N . ALA A 1 230 ? -5.078 -1.434 7.319 1.00 94.81 230 ALA A N 1
ATOM 1833 C CA . ALA A 1 230 ? -6.305 -1.590 8.091 1.00 94.81 230 ALA A CA 1
ATOM 1834 C C . ALA A 1 230 ? -6.930 -2.987 7.984 1.00 94.81 230 ALA A C 1
ATOM 1836 O O . ALA A 1 230 ? -7.581 -3.451 8.915 1.00 94.81 230 ALA A O 1
ATOM 1837 N N . ALA A 1 231 ? -6.762 -3.663 6.848 1.00 95.69 231 ALA A N 1
ATOM 1838 C CA . ALA A 1 231 ? -7.319 -4.990 6.628 1.00 95.69 231 ALA A CA 1
ATOM 1839 C C . ALA A 1 231 ? -6.374 -6.137 7.017 1.00 95.69 231 ALA A C 1
ATOM 1841 O O . ALA A 1 231 ? -6.800 -7.294 6.989 1.00 95.69 231 ALA A O 1
ATOM 1842 N N . MET A 1 232 ? -5.124 -5.823 7.370 1.00 94.75 232 MET A N 1
ATOM 1843 C CA . MET A 1 232 ? -4.132 -6.789 7.845 1.00 94.75 232 MET A CA 1
ATOM 1844 C C . MET A 1 232 ? -4.177 -6.979 9.365 1.00 94.75 232 MET A C 1
ATOM 1846 O O . MET A 1 232 ? -3.773 -8.038 9.831 1.00 94.75 232 MET A O 1
ATOM 1850 N N . TYR A 1 233 ? -4.694 -5.999 10.110 1.00 94.31 233 TYR A N 1
ATOM 1851 C CA . TYR A 1 233 ? -4.969 -6.102 11.545 1.00 94.31 233 TYR A CA 1
ATOM 1852 C C . TYR A 1 233 ? -6.342 -6.710 11.841 1.00 94.31 233 TYR A C 1
ATOM 1854 O O . TYR A 1 233 ? -7.244 -6.696 10.994 1.00 94.31 233 TYR A O 1
ATOM 1862 N N . HIS A 1 234 ? -6.536 -7.178 13.078 1.00 95.25 234 HIS A N 1
ATOM 1863 C CA . HIS A 1 234 ? -7.866 -7.553 13.545 1.00 95.25 234 HIS A CA 1
ATOM 1864 C C . HIS A 1 234 ? -8.841 -6.360 13.405 1.00 95.25 234 HIS A C 1
ATOM 1866 O O . HIS A 1 234 ? -8.469 -5.229 13.727 1.00 95.25 234 HIS A O 1
ATOM 1872 N N . PRO A 1 235 ? -10.103 -6.565 12.969 1.00 94.69 235 PRO A N 1
ATOM 1873 C CA . PRO A 1 235 ? -11.041 -5.467 12.687 1.00 94.69 235 PRO A CA 1
ATOM 1874 C C . PRO A 1 235 ? -11.288 -4.509 13.858 1.00 94.69 235 PRO A C 1
ATOM 1876 O O . PRO A 1 235 ? -11.632 -3.348 13.642 1.00 94.69 235 PRO A O 1
ATOM 1879 N N . ASP A 1 236 ? -11.126 -4.998 15.088 1.00 95.75 236 ASP A N 1
ATOM 1880 C CA . ASP A 1 236 ? -11.351 -4.204 16.297 1.00 95.75 236 ASP A CA 1
ATOM 1881 C C . ASP A 1 236 ? -10.186 -3.251 16.628 1.00 95.75 236 ASP A C 1
ATOM 1883 O O . ASP A 1 236 ? -10.375 -2.351 17.442 1.00 95.75 236 ASP A O 1
ATOM 1887 N N . VAL A 1 237 ? -9.026 -3.374 15.963 1.00 96.06 237 VAL A N 1
ATOM 1888 C CA . VAL A 1 237 ? -7.902 -2.423 16.094 1.00 96.06 237 VAL A CA 1
ATOM 1889 C C . VAL A 1 237 ? -8.315 -1.028 15.635 1.00 96.06 237 VAL A C 1
ATOM 1891 O O . VAL A 1 237 ? -8.018 -0.044 16.297 1.00 96.06 237 VAL A O 1
ATOM 1894 N N . MET A 1 238 ? -9.046 -0.929 14.523 1.00 95.88 238 MET A N 1
ATOM 1895 C CA . MET A 1 238 ? -9.518 0.342 13.956 1.00 95.88 238 MET A CA 1
ATOM 1896 C C . MET A 1 238 ? -11.033 0.489 14.080 1.00 95.88 238 MET A C 1
ATOM 1898 O O . MET A 1 238 ? -11.703 0.976 13.171 1.00 95.88 238 MET A O 1
ATOM 1902 N N . ARG A 1 239 ? -11.610 0.019 15.184 1.00 96.00 239 ARG A N 1
ATOM 1903 C CA . ARG A 1 239 ? -13.055 0.077 15.419 1.00 96.00 239 ARG A CA 1
ATOM 1904 C C . ARG A 1 239 ? -13.569 1.521 15.390 1.00 96.00 239 ARG A C 1
ATOM 1906 O O . ARG A 1 239 ? -12.870 2.446 15.790 1.00 96.00 239 ARG A O 1
ATOM 1913 N N . ALA A 1 240 ? -14.814 1.709 14.951 1.00 96.00 240 ALA A N 1
ATOM 1914 C CA . ALA A 1 240 ? -15.449 3.029 14.965 1.00 96.00 240 ALA A CA 1
ATOM 1915 C C . ALA A 1 240 ? -15.448 3.669 16.375 1.00 96.00 240 ALA A C 1
ATOM 1917 O O . ALA A 1 240 ? -15.716 2.953 17.353 1.00 96.00 240 ALA A O 1
ATOM 1918 N N . PRO A 1 241 ? -15.213 4.991 16.498 1.00 95.19 241 PRO A N 1
ATOM 1919 C CA . PRO A 1 241 ? -15.234 5.699 17.781 1.00 95.19 241 PRO A CA 1
ATOM 1920 C C . PRO A 1 241 ? -16.511 5.473 18.597 1.00 95.19 241 PRO A C 1
ATOM 1922 O O . PRO A 1 241 ? -16.426 5.198 19.795 1.00 95.19 241 PRO A O 1
ATOM 1925 N N . SER A 1 242 ? -17.686 5.451 17.957 1.00 95.88 242 SER A N 1
ATOM 1926 C CA . SER A 1 242 ? -18.978 5.169 18.613 1.00 95.88 242 SER A CA 1
ATOM 1927 C C . SER A 1 242 ? -19.061 3.796 19.285 1.00 95.88 242 SER A C 1
ATOM 1929 O O . SER A 1 242 ? -19.892 3.575 20.167 1.00 95.88 242 SER A O 1
ATOM 1931 N N . ARG A 1 243 ? -18.195 2.859 18.888 1.00 95.38 243 ARG A N 1
ATOM 1932 C CA . ARG A 1 243 ? -18.093 1.519 19.473 1.00 95.38 243 ARG A CA 1
ATOM 1933 C C . ARG A 1 243 ? -16.884 1.346 20.376 1.00 95.38 243 ARG A C 1
ATOM 1935 O O . ARG A 1 243 ? -16.667 0.235 20.839 1.00 95.38 243 ARG A O 1
ATOM 1942 N N . GLY A 1 244 ? -16.154 2.418 20.662 1.00 94.38 244 GLY A N 1
ATOM 1943 C CA . GLY A 1 244 ? -15.013 2.450 21.571 1.00 94.38 244 GLY A CA 1
ATOM 1944 C C . GLY A 1 244 ? -13.665 2.637 20.883 1.00 94.38 244 GLY A C 1
ATOM 1945 O O . GLY A 1 244 ? -12.654 2.439 21.545 1.00 94.38 244 GLY A O 1
ATOM 1946 N N . GLY A 1 245 ? -13.650 2.986 19.593 1.00 95.44 245 GLY A N 1
ATOM 1947 C CA . GLY A 1 245 ? -12.474 3.532 18.912 1.00 95.44 245 GLY A CA 1
ATOM 1948 C C . GLY A 1 245 ? -11.290 2.582 18.761 1.00 95.44 245 GLY A C 1
ATOM 1949 O O . GLY A 1 245 ? -11.396 1.378 19.031 1.00 95.44 245 GLY A O 1
ATOM 1950 N N . PHE A 1 246 ? -10.167 3.161 18.339 1.00 96.00 246 PHE A N 1
ATOM 1951 C CA . PHE A 1 246 ? -8.878 2.506 18.173 1.00 96.00 246 PHE A CA 1
ATOM 1952 C C . PHE A 1 246 ? -8.501 1.688 19.410 1.00 96.00 246 PHE A C 1
ATOM 1954 O O . PHE A 1 246 ? -8.619 2.148 20.547 1.00 96.00 246 PHE A O 1
ATOM 1961 N N . GLN A 1 247 ? -8.037 0.466 19.173 1.00 95.75 247 GLN A N 1
ATOM 1962 C CA . GLN A 1 247 ? -7.470 -0.418 20.182 1.00 95.75 247 GLN A CA 1
ATOM 1963 C C . GLN A 1 247 ? -6.037 -0.734 19.767 1.00 95.75 247 GLN A C 1
ATOM 1965 O O . GLN A 1 247 ? -5.805 -1.142 18.630 1.00 95.75 247 GLN A O 1
ATOM 1970 N N . ASP A 1 248 ? -5.082 -0.564 20.678 1.00 92.94 248 ASP A N 1
ATOM 1971 C CA . ASP A 1 248 ? -3.688 -0.898 20.394 1.00 92.94 248 ASP A CA 1
ATOM 1972 C C . ASP A 1 248 ? -3.571 -2.409 20.109 1.00 92.94 248 ASP A C 1
ATOM 1974 O O . ASP A 1 248 ? -3.924 -3.203 20.994 1.00 92.94 248 ASP A O 1
ATOM 1978 N N . PRO A 1 249 ? -3.086 -2.830 18.920 1.00 92.75 249 PRO A N 1
ATOM 1979 C CA . PRO A 1 249 ? -2.950 -4.245 18.584 1.00 92.75 249 PRO A CA 1
ATOM 1980 C C . PRO A 1 249 ? -2.044 -5.007 19.559 1.00 92.75 249 PRO A C 1
ATOM 1982 O O . PRO A 1 249 ? -2.223 -6.209 19.713 1.00 92.75 249 PRO A O 1
ATOM 1985 N N . ALA A 1 250 ? -1.127 -4.325 20.255 1.00 90.00 250 ALA A N 1
ATOM 1986 C CA . ALA A 1 250 ? -0.300 -4.921 21.301 1.00 90.00 250 ALA A CA 1
ATOM 1987 C C . ALA A 1 250 ? -1.092 -5.332 22.551 1.00 90.00 250 ALA A C 1
ATOM 1989 O O . ALA A 1 250 ? -0.654 -6.197 23.297 1.00 90.00 250 ALA A O 1
ATOM 1990 N N . THR A 1 251 ? -2.239 -4.707 22.813 1.00 92.12 251 THR A N 1
ATOM 1991 C CA . THR A 1 251 ? -3.045 -4.966 24.022 1.00 92.12 251 THR A CA 1
ATOM 1992 C C . THR A 1 251 ? -4.371 -5.656 23.722 1.00 92.12 251 THR A C 1
ATOM 1994 O O . THR A 1 251 ? -5.012 -6.203 24.621 1.00 92.12 251 THR A O 1
ATOM 1997 N N . LEU A 1 252 ? -4.793 -5.629 22.458 1.00 94.31 252 LEU A N 1
ATOM 1998 C CA . LEU A 1 252 ? -5.985 -6.305 21.985 1.00 94.31 252 LEU A CA 1
ATOM 1999 C C . LEU A 1 252 ? -5.686 -7.792 21.774 1.00 94.31 252 LEU A C 1
ATOM 2001 O O . LEU A 1 252 ? -4.795 -8.139 21.006 1.00 94.31 252 LEU A O 1
ATOM 2005 N N . VAL A 1 253 ? -6.496 -8.658 22.387 1.00 92.94 253 VAL A N 1
ATOM 2006 C CA . VAL A 1 253 ? -6.433 -10.107 22.147 1.00 92.94 253 VAL A CA 1
ATOM 2007 C C . VAL A 1 253 ? -6.622 -10.392 20.657 1.00 92.94 253 VAL A C 1
ATOM 2009 O O . VAL A 1 253 ? -7.607 -9.944 20.061 1.00 92.94 253 VAL A O 1
ATOM 2012 N N . ASN A 1 254 ? -5.696 -11.152 20.075 1.00 92.94 254 ASN A N 1
ATOM 2013 C CA . ASN A 1 254 ? -5.589 -11.434 18.644 1.00 92.94 254 ASN A CA 1
ATOM 2014 C C . ASN A 1 254 ? -5.430 -10.170 17.777 1.00 92.94 254 ASN A C 1
ATOM 2016 O O . ASN A 1 254 ? -5.801 -10.183 16.605 1.00 92.94 254 ASN A O 1
ATOM 2020 N N . GLY A 1 255 ? -4.910 -9.061 18.316 1.00 93.69 255 GLY A N 1
ATOM 2021 C CA . GLY A 1 255 ? -4.812 -7.783 17.600 1.00 93.69 255 GLY A CA 1
ATOM 2022 C C . GLY A 1 255 ? -4.002 -7.859 16.302 1.00 93.69 255 GLY A C 1
ATOM 2023 O O . GLY A 1 255 ? -4.350 -7.204 15.313 1.00 93.69 255 GLY A O 1
ATOM 2024 N N . PHE A 1 256 ? -2.972 -8.708 16.280 1.00 92.19 256 PHE A N 1
ATOM 2025 C CA . PHE A 1 256 ? -2.127 -8.968 15.112 1.00 92.19 256 PHE A CA 1
ATOM 2026 C C . PHE A 1 256 ? -2.644 -10.084 14.203 1.00 92.19 256 PHE A C 1
ATOM 2028 O O . PHE A 1 256 ? -2.161 -10.218 13.079 1.00 92.19 256 PHE A O 1
ATOM 2035 N N . GLN A 1 257 ? -3.648 -10.849 14.638 1.00 92.56 257 GLN A N 1
ATOM 2036 C CA . GLN A 1 257 ? -4.192 -11.936 13.841 1.00 92.56 257 GLN A CA 1
ATOM 2037 C C . GLN A 1 257 ? -4.867 -11.390 12.583 1.00 92.56 257 GLN A C 1
ATOM 2039 O O . GLN A 1 257 ? -5.917 -10.736 12.636 1.00 92.56 257 GLN A O 1
ATOM 2044 N N . SER A 1 258 ? -4.272 -11.691 11.429 1.00 90.81 258 SER A N 1
ATOM 2045 C CA . SER A 1 258 ? -4.796 -11.202 10.159 1.00 90.81 258 SER A CA 1
ATOM 2046 C C . SER A 1 258 ? -6.130 -11.877 9.823 1.00 90.81 258 SER A C 1
ATOM 2048 O O . SER A 1 258 ? -6.210 -13.111 9.793 1.00 90.81 258 SER A O 1
ATOM 2050 N N . PRO A 1 259 ? -7.200 -11.106 9.557 1.00 93.31 259 PRO A N 1
ATOM 2051 C CA . PRO A 1 259 ? -8.517 -11.674 9.327 1.00 93.31 259 PRO A CA 1
ATOM 2052 C C . PRO A 1 259 ? -8.595 -12.379 7.962 1.00 93.31 259 PRO A C 1
ATOM 2054 O O . PRO A 1 259 ? -7.999 -11.918 6.981 1.00 93.31 259 PRO A O 1
ATOM 2057 N N . PRO A 1 260 ? -9.385 -13.461 7.840 1.00 94.75 260 PRO A N 1
ATOM 2058 C CA . PRO A 1 260 ? -9.611 -14.107 6.553 1.00 94.75 260 PRO A CA 1
ATOM 2059 C C . PRO A 1 260 ? -10.400 -13.195 5.604 1.00 94.75 260 PRO A C 1
ATOM 2061 O O . PRO A 1 260 ? -11.188 -12.349 6.038 1.00 94.75 260 PRO A O 1
ATOM 2064 N N . THR A 1 261 ? -10.241 -13.385 4.292 1.00 94.12 261 THR A N 1
ATOM 2065 C CA . THR A 1 261 ? -10.914 -12.552 3.272 1.00 94.12 261 THR A CA 1
ATOM 2066 C C . THR A 1 261 ? -12.435 -12.620 3.339 1.00 94.12 261 THR A C 1
ATOM 2068 O O . THR A 1 261 ? -13.113 -11.632 3.057 1.00 94.12 261 THR A O 1
ATOM 2071 N N . SER A 1 262 ? -12.980 -13.744 3.808 1.00 94.69 262 SER A N 1
ATOM 2072 C CA . SER A 1 262 ? -14.416 -13.949 4.032 1.00 94.69 262 SER A CA 1
ATOM 2073 C C . SER A 1 262 ? -15.038 -12.982 5.046 1.00 94.69 262 SER A C 1
ATOM 2075 O O . SER A 1 262 ? -16.260 -12.854 5.102 1.00 94.69 262 SER A O 1
ATOM 2077 N N . TRP A 1 263 ? -14.229 -12.280 5.845 1.00 95.62 263 TRP A N 1
ATOM 2078 C CA . TRP A 1 263 ? -14.714 -11.260 6.776 1.00 95.62 263 TRP A CA 1
ATOM 2079 C C . TRP A 1 263 ? -14.964 -9.904 6.114 1.00 95.62 263 TRP A C 1
ATOM 2081 O O . TRP A 1 263 ? -15.527 -9.013 6.760 1.00 95.62 263 TRP A O 1
ATOM 2091 N N . CYS A 1 264 ? -14.576 -9.727 4.848 1.00 96.94 264 CYS A N 1
ATOM 2092 C CA . CYS A 1 264 ? -14.835 -8.493 4.128 1.00 96.94 264 CYS A CA 1
ATOM 2093 C C . CYS A 1 264 ? -16.337 -8.328 3.869 1.00 96.94 264 CYS A C 1
ATOM 2095 O O . CYS A 1 264 ? -16.946 -9.075 3.106 1.00 96.94 264 CYS A O 1
ATOM 2097 N N . ARG A 1 265 ? -16.950 -7.330 4.515 1.00 97.00 265 ARG A N 1
ATOM 2098 C CA . ARG A 1 265 ? -18.395 -7.063 4.397 1.00 97.00 265 ARG A CA 1
ATOM 2099 C C . ARG A 1 265 ? -18.767 -6.304 3.129 1.00 97.00 265 ARG A C 1
ATOM 2101 O O . ARG A 1 265 ? -19.915 -6.369 2.703 1.00 97.00 265 ARG A O 1
ATOM 2108 N N . TYR A 1 266 ? -17.813 -5.567 2.568 1.00 97.06 266 TYR A N 1
ATOM 2109 C CA . TYR A 1 266 ? -18.011 -4.698 1.412 1.00 97.06 266 TYR A CA 1
ATOM 2110 C C . TYR A 1 266 ? -16.916 -4.960 0.370 1.00 97.06 266 TYR A C 1
ATOM 2112 O O . TYR A 1 266 ? -16.077 -4.086 0.130 1.00 97.06 266 TYR A O 1
ATOM 2120 N N . PRO A 1 267 ? -16.864 -6.168 -0.216 1.00 96.31 267 PRO A N 1
ATOM 2121 C CA . PRO A 1 267 ? -15.747 -6.589 -1.056 1.00 96.31 267 PRO A CA 1
ATOM 2122 C C . PRO A 1 267 ? -15.544 -5.700 -2.293 1.00 96.31 267 PRO A C 1
ATOM 2124 O O . PRO A 1 267 ? -14.423 -5.545 -2.766 1.00 96.31 267 PRO A O 1
ATOM 2127 N N . GLU A 1 268 ? -16.597 -5.037 -2.765 1.00 95.75 268 GLU A N 1
ATOM 2128 C CA . GLU A 1 268 ? -16.591 -4.087 -3.877 1.00 95.75 268 GLU A CA 1
ATOM 2129 C C . GLU A 1 268 ? -16.302 -2.630 -3.463 1.00 95.75 268 GLU A C 1
ATOM 2131 O O . GLU A 1 268 ? -16.163 -1.762 -4.327 1.00 95.75 268 GLU A O 1
ATOM 2136 N N . LEU A 1 269 ? -16.231 -2.320 -2.161 1.00 96.69 269 LEU A N 1
ATOM 2137 C CA . LEU A 1 269 ? -15.986 -0.968 -1.613 1.00 96.69 269 LEU A CA 1
ATOM 2138 C C . LEU A 1 269 ? -14.771 -0.887 -0.673 1.00 96.69 269 LEU A C 1
ATOM 2140 O O . LEU A 1 269 ? -14.413 0.209 -0.241 1.00 96.69 269 LEU A O 1
ATOM 2144 N N . LYS A 1 270 ? -14.134 -2.020 -0.372 1.00 97.00 270 LYS A N 1
ATOM 2145 C CA . LYS A 1 270 ? -12.881 -2.111 0.376 1.00 97.00 270 LYS A CA 1
ATOM 2146 C C . LYS A 1 270 ? -11.753 -2.509 -0.568 1.00 97.00 270 LYS A C 1
ATOM 2148 O O . LYS A 1 270 ? -11.791 -3.591 -1.156 1.00 97.00 270 LYS A O 1
ATOM 2153 N N . SER A 1 271 ? -10.757 -1.647 -0.733 1.00 97.19 271 SER A N 1
ATOM 2154 C CA . SER A 1 271 ? -9.560 -2.020 -1.474 1.00 97.19 271 SER A CA 1
ATOM 2155 C C . SER A 1 271 ? -8.683 -2.932 -0.628 1.00 97.19 271 SER A C 1
ATOM 2157 O O . SER A 1 271 ? -8.548 -2.779 0.591 1.00 97.19 271 SER A O 1
ATOM 2159 N N . ARG A 1 272 ? -8.101 -3.914 -1.302 1.00 96.94 272 ARG A N 1
ATOM 2160 C CA . ARG A 1 272 ? -7.081 -4.796 -0.756 1.00 96.94 272 ARG A CA 1
ATOM 2161 C C . ARG A 1 272 ? -5.692 -4.290 -1.088 1.00 96.94 272 ARG A C 1
ATOM 2163 O O . ARG A 1 272 ? -4.842 -4.292 -0.208 1.00 96.94 272 ARG A O 1
ATOM 2170 N N . MET A 1 273 ? -5.489 -3.831 -2.323 1.00 97.00 273 MET A N 1
ATOM 2171 C CA . MET A 1 273 ? -4.260 -3.163 -2.749 1.00 97.00 273 MET A CA 1
ATOM 2172 C C . MET A 1 273 ? -4.563 -1.872 -3.495 1.00 97.00 273 MET A C 1
ATOM 2174 O O . MET A 1 273 ? -5.595 -1.776 -4.162 1.00 97.00 273 MET A O 1
ATOM 2178 N N . ILE A 1 274 ? -3.651 -0.910 -3.417 1.00 97.00 274 ILE A N 1
ATOM 2179 C CA . ILE A 1 274 ? -3.722 0.367 -4.127 1.00 97.00 274 ILE A CA 1
ATOM 2180 C C . ILE A 1 274 ? -2.347 0.744 -4.676 1.00 97.00 274 ILE A C 1
ATOM 2182 O O . ILE A 1 274 ? -1.331 0.328 -4.128 1.00 97.00 274 ILE A O 1
ATOM 2186 N N . GLU A 1 275 ? -2.291 1.526 -5.750 1.00 96.75 275 GLU A N 1
ATOM 2187 C CA . GLU A 1 275 ? -1.064 2.252 -6.094 1.00 96.75 275 GLU A CA 1
ATOM 2188 C C . GLU A 1 275 ? -0.699 3.180 -4.933 1.00 96.75 275 GLU A C 1
ATOM 2190 O O . GLU A 1 275 ? -1.504 4.015 -4.524 1.00 96.75 275 GLU A O 1
ATOM 2195 N N . HIS A 1 276 ? 0.503 3.006 -4.390 1.00 93.44 276 HIS A N 1
ATOM 2196 C CA . HIS A 1 276 ? 0.977 3.758 -3.232 1.00 93.44 276 HIS A CA 1
ATOM 2197 C C . HIS A 1 276 ? 1.241 5.229 -3.569 1.00 93.44 276 HIS A C 1
ATOM 2199 O O . HIS A 1 276 ? 0.912 6.121 -2.788 1.00 93.44 276 HIS A O 1
ATOM 2205 N N . GLY A 1 277 ? 1.805 5.481 -4.750 1.00 91.88 277 GLY A N 1
ATOM 2206 C CA . GLY A 1 277 ? 2.103 6.823 -5.229 1.00 91.88 277 GLY A CA 1
ATOM 2207 C C . GLY A 1 277 ? 0.903 7.519 -5.873 1.00 91.88 277 GLY A C 1
ATOM 2208 O O . GLY A 1 277 ? 0.001 6.899 -6.441 1.00 91.88 277 GLY A O 1
ATOM 2209 N N . TRP A 1 278 ? 0.926 8.847 -5.869 1.00 93.69 278 TRP A N 1
ATOM 2210 C CA . TRP A 1 278 ? 0.085 9.664 -6.735 1.00 93.69 278 TRP A CA 1
ATOM 2211 C C . TRP A 1 278 ? 0.714 9.713 -8.135 1.00 93.69 278 TRP A C 1
ATOM 2213 O O . TRP A 1 278 ? 1.417 10.648 -8.500 1.00 93.69 278 TRP A O 1
ATOM 2223 N N . LEU A 1 279 ? 0.453 8.674 -8.932 1.00 92.19 279 LEU A N 1
ATOM 2224 C CA . LEU A 1 279 ? 1.159 8.447 -10.204 1.00 92.19 279 LEU A CA 1
ATOM 2225 C C . LEU A 1 279 ? 0.649 9.298 -11.378 1.00 92.19 279 LEU A C 1
ATOM 2227 O O . LEU A 1 279 ? 1.309 9.421 -12.407 1.00 92.19 279 LEU A O 1
ATOM 2231 N N . ARG A 1 280 ? -0.553 9.872 -11.261 1.00 87.94 280 ARG A N 1
ATOM 2232 C CA . ARG A 1 280 ? -1.229 10.576 -12.361 1.00 87.94 280 ARG A CA 1
ATOM 2233 C C . ARG A 1 280 ? -1.752 11.926 -11.912 1.00 87.94 280 ARG A C 1
ATOM 2235 O O . ARG A 1 280 ? -2.551 11.995 -10.983 1.00 87.94 280 ARG A O 1
ATOM 2242 N N . ASN A 1 281 ? -1.392 12.975 -12.649 1.00 85.94 281 ASN A N 1
ATOM 2243 C CA . ASN A 1 281 ? -1.727 14.371 -12.342 1.00 85.94 281 ASN A CA 1
ATOM 2244 C C . ASN A 1 281 ? -1.163 14.856 -10.997 1.00 85.94 281 ASN A C 1
ATOM 2246 O O . ASN A 1 281 ? -1.765 15.734 -10.381 1.00 85.94 281 ASN A O 1
ATOM 2250 N N . SER A 1 282 ? -0.048 14.285 -10.532 1.00 90.94 282 SER A N 1
ATOM 2251 C CA . SER A 1 282 ? 0.662 14.855 -9.393 1.00 90.94 282 SER A CA 1
ATOM 2252 C C . SER A 1 282 ? 1.174 16.263 -9.734 1.00 90.94 282 SER A C 1
ATOM 2254 O O . SER A 1 282 ? 1.434 16.559 -10.906 1.00 90.94 282 SER A O 1
ATOM 2256 N N . PRO A 1 283 ? 1.340 17.146 -8.734 1.00 91.69 283 PRO A N 1
ATOM 2257 C CA . PRO A 1 283 ? 1.871 18.495 -8.949 1.00 91.69 283 PRO A CA 1
ATOM 2258 C C . PRO A 1 283 ? 3.288 18.489 -9.542 1.00 91.69 283 PRO A C 1
ATOM 2260 O O . PRO A 1 283 ? 3.669 19.384 -10.296 1.00 91.69 283 PRO A O 1
ATOM 2263 N N . SER A 1 284 ? 4.064 17.464 -9.194 1.00 90.69 284 SER A N 1
ATOM 2264 C CA . SER A 1 284 ? 5.440 17.229 -9.623 1.00 90.69 284 SER A CA 1
ATOM 2265 C C . SER A 1 284 ? 5.781 15.738 -9.476 1.00 90.69 284 SER A C 1
ATOM 2267 O O . SER A 1 284 ? 5.084 15.028 -8.749 1.00 90.69 284 SER A O 1
ATOM 2269 N N . PRO A 1 285 ? 6.851 15.236 -10.121 1.00 85.69 285 PRO A N 1
ATOM 2270 C CA . PRO A 1 285 ? 7.300 13.854 -9.923 1.00 85.69 285 PRO A CA 1
ATOM 2271 C C . PRO A 1 285 ? 7.739 13.572 -8.480 1.00 85.69 285 PRO A C 1
ATOM 2273 O O . PRO A 1 285 ? 7.431 12.520 -7.933 1.00 85.69 285 PRO A O 1
ATOM 2276 N N . THR A 1 286 ? 8.418 14.533 -7.848 1.00 88.38 286 THR A N 1
ATOM 2277 C CA . THR A 1 286 ? 8.948 14.419 -6.484 1.00 88.38 286 THR A CA 1
ATOM 2278 C C . THR A 1 286 ? 8.262 15.394 -5.540 1.00 88.38 286 THR A C 1
ATOM 2280 O O . THR A 1 286 ? 7.799 16.464 -5.949 1.00 88.38 286 THR A O 1
ATOM 2283 N N . HIS A 1 287 ? 8.176 15.024 -4.267 1.00 87.69 287 HIS A N 1
ATOM 2284 C CA . HIS A 1 287 ? 7.527 15.829 -3.245 1.00 87.69 287 HIS A CA 1
ATOM 2285 C C . HIS A 1 287 ? 8.480 16.912 -2.706 1.00 87.69 287 HIS A C 1
ATOM 2287 O O . HIS A 1 287 ? 9.557 16.569 -2.233 1.00 87.69 287 HIS A O 1
ATOM 2293 N N . PRO A 1 288 ? 8.105 18.205 -2.658 1.00 86.19 288 PRO A N 1
ATOM 2294 C CA . PRO A 1 288 ? 9.030 19.295 -2.317 1.00 86.19 288 PRO A CA 1
ATOM 2295 C C . PRO A 1 288 ? 9.542 19.277 -0.867 1.00 86.19 288 PRO A C 1
ATOM 2297 O O . PRO A 1 288 ? 10.617 19.797 -0.604 1.00 86.19 288 PRO A O 1
ATOM 2300 N N . VAL A 1 289 ? 8.774 18.710 0.072 1.00 81.62 289 VAL A N 1
ATOM 2301 C CA . VAL A 1 289 ? 9.154 18.580 1.498 1.00 81.62 289 VAL A CA 1
ATOM 2302 C C . VAL A 1 289 ? 9.839 17.246 1.827 1.00 81.62 289 VAL A C 1
ATOM 2304 O O . VAL A 1 289 ? 10.819 17.236 2.563 1.00 81.62 289 VAL A O 1
ATOM 2307 N N . LEU A 1 290 ? 9.391 16.122 1.252 1.00 77.44 290 LEU A N 1
ATOM 2308 C CA . LEU A 1 290 ? 9.952 14.789 1.529 1.00 77.44 290 LEU A CA 1
ATOM 2309 C C . LEU A 1 290 ? 11.315 14.541 0.850 1.00 77.44 290 LEU A C 1
ATOM 2311 O O . LEU A 1 290 ? 11.766 13.403 0.763 1.00 77.44 290 LEU A O 1
ATOM 2315 N N . VAL A 1 291 ? 11.977 15.587 0.351 1.00 67.06 291 VAL A N 1
ATOM 2316 C CA . VAL A 1 291 ? 13.393 15.540 -0.047 1.00 67.06 291 VAL A CA 1
ATOM 2317 C C . VAL A 1 291 ? 14.336 15.727 1.141 1.00 67.06 291 VAL A C 1
ATOM 2319 O O . VAL A 1 291 ? 15.508 15.378 1.028 1.00 67.06 291 VAL A O 1
ATOM 2322 N N . ASP A 1 292 ? 13.843 16.268 2.260 1.00 70.06 292 ASP A N 1
ATOM 2323 C CA . ASP A 1 292 ? 14.620 16.449 3.486 1.00 70.06 292 ASP A CA 1
ATOM 2324 C C . ASP A 1 292 ? 14.901 15.089 4.144 1.00 70.06 292 ASP A C 1
ATOM 2326 O O . ASP A 1 292 ? 13.979 14.319 4.416 1.00 70.06 292 ASP A O 1
ATOM 2330 N N . GLU A 1 293 ? 16.176 14.787 4.395 1.00 69.00 293 GLU A N 1
ATOM 2331 C CA . GLU A 1 293 ? 16.627 13.506 4.949 1.00 69.00 293 GLU A CA 1
ATOM 2332 C C . GLU A 1 293 ? 16.002 13.207 6.321 1.00 69.00 293 GLU A C 1
ATOM 2334 O O . GLU A 1 293 ? 15.554 12.086 6.554 1.00 69.00 293 GLU A O 1
ATOM 2339 N N . ALA A 1 294 ? 15.845 14.215 7.187 1.00 59.94 294 ALA A N 1
ATOM 2340 C CA . ALA A 1 294 ? 15.233 14.025 8.502 1.00 59.94 294 ALA A CA 1
ATOM 2341 C C . ALA A 1 294 ? 13.742 13.667 8.395 1.00 59.94 294 ALA A C 1
ATOM 2343 O O . ALA A 1 294 ? 13.207 12.923 9.221 1.00 59.94 294 ALA A O 1
ATOM 2344 N N . ILE A 1 295 ? 13.065 14.176 7.363 1.00 65.31 295 ILE A N 1
ATOM 2345 C CA . ILE A 1 295 ? 11.661 13.856 7.094 1.00 65.31 295 ILE A CA 1
ATOM 2346 C C . ILE A 1 295 ? 11.547 12.488 6.411 1.00 65.31 295 ILE A C 1
ATOM 2348 O O . ILE A 1 295 ? 10.639 11.724 6.730 1.00 65.31 295 ILE A O 1
ATOM 2352 N N . ARG A 1 296 ? 12.479 12.128 5.523 1.00 67.50 296 ARG A N 1
ATOM 2353 C CA . ARG A 1 296 ? 12.526 10.794 4.898 1.00 67.50 296 ARG A CA 1
ATOM 2354 C C . ARG A 1 296 ? 12.725 9.688 5.926 1.00 67.50 296 ARG A C 1
ATOM 2356 O O . ARG A 1 296 ? 12.038 8.672 5.842 1.00 67.50 296 ARG A O 1
ATOM 2363 N N . ASP A 1 297 ? 13.585 9.910 6.915 1.00 65.00 297 ASP A N 1
ATOM 2364 C CA . ASP A 1 297 ? 13.780 8.975 8.025 1.00 65.00 297 ASP A CA 1
ATOM 2365 C C . ASP A 1 297 ? 12.510 8.834 8.878 1.00 65.00 297 ASP A C 1
ATOM 2367 O O . ASP A 1 297 ? 12.146 7.723 9.258 1.00 65.00 297 ASP A O 1
ATOM 2371 N N . PHE A 1 298 ? 11.780 9.932 9.114 1.00 60.47 298 PHE A N 1
ATOM 2372 C CA . PHE A 1 298 ? 10.483 9.904 9.805 1.00 60.47 298 PHE A CA 1
ATOM 2373 C C . PHE A 1 298 ? 9.409 9.126 9.024 1.00 60.47 298 PHE A C 1
ATOM 2375 O O . PHE A 1 298 ? 8.615 8.382 9.601 1.00 60.47 298 PHE A O 1
ATOM 2382 N N . VAL A 1 299 ? 9.385 9.289 7.701 1.00 64.44 299 VAL A N 1
ATOM 2383 C CA . VAL A 1 299 ? 8.464 8.587 6.797 1.00 64.44 299 VAL A CA 1
ATOM 2384 C C . VAL A 1 299 ? 8.843 7.103 6.662 1.00 64.44 299 VAL A C 1
ATOM 2386 O O . VAL A 1 299 ? 7.987 6.261 6.397 1.00 64.44 299 VAL A O 1
ATOM 2389 N N . GLY A 1 300 ? 10.119 6.767 6.864 1.00 60.00 300 GLY A N 1
ATOM 2390 C CA . GLY A 1 300 ? 10.669 5.418 6.722 1.00 60.00 300 GLY A CA 1
ATOM 2391 C C . GLY A 1 300 ? 10.842 4.970 5.267 1.00 60.00 300 GLY A C 1
ATOM 2392 O O . GLY A 1 300 ? 11.345 3.883 5.010 1.00 60.00 300 GLY A O 1
ATOM 2393 N N . GLU A 1 301 ? 10.466 5.788 4.286 1.00 62.22 301 GLU A N 1
ATOM 2394 C CA . GLU A 1 301 ? 10.515 5.428 2.868 1.00 62.22 301 GLU A CA 1
ATOM 2395 C C . GLU A 1 301 ? 11.807 5.891 2.197 1.00 62.22 301 GLU A C 1
ATOM 2397 O O . GLU A 1 301 ? 11.813 6.744 1.300 1.00 62.22 301 GLU A O 1
ATOM 2402 N N . ARG A 1 302 ? 12.938 5.317 2.619 1.00 61.19 302 ARG A N 1
ATOM 2403 C CA . ARG A 1 302 ? 14.194 5.523 1.898 1.00 61.19 302 ARG A CA 1
ATOM 2404 C C . ARG A 1 302 ? 14.148 4.751 0.579 1.00 61.19 302 ARG A C 1
ATOM 2406 O O . ARG A 1 302 ? 14.446 3.561 0.533 1.00 61.19 302 ARG A O 1
ATOM 2413 N N . MET A 1 303 ? 13.750 5.441 -0.489 1.00 61.84 303 MET A N 1
ATOM 2414 C CA . MET A 1 303 ? 13.859 4.915 -1.848 1.00 61.84 303 MET A CA 1
ATOM 2415 C C . MET A 1 303 ? 15.321 4.561 -2.175 1.00 61.84 303 MET A C 1
ATOM 2417 O O . MET A 1 303 ? 16.230 5.263 -1.711 1.00 61.84 303 MET A O 1
ATOM 2421 N N . PRO A 1 304 ? 15.552 3.504 -2.971 1.00 62.19 304 PRO A N 1
ATOM 2422 C CA . PRO A 1 304 ? 16.892 3.102 -3.371 1.00 62.19 304 PRO A CA 1
ATOM 2423 C C . PRO A 1 304 ? 17.637 4.208 -4.142 1.00 62.19 304 PRO A C 1
ATOM 2425 O O . PRO A 1 304 ? 17.033 4.897 -4.954 1.00 62.19 304 PRO A O 1
ATOM 2428 N N . GLY A 1 305 ? 18.946 4.372 -3.924 1.00 57.19 305 GLY A N 1
ATOM 2429 C CA . GLY A 1 305 ? 19.830 5.235 -4.724 1.00 57.19 305 GLY A CA 1
ATOM 2430 C C . GLY A 1 305 ? 19.719 6.744 -4.479 1.00 57.19 305 GLY A C 1
ATOM 2431 O O . GLY A 1 305 ? 19.844 7.512 -5.427 1.00 57.19 305 GLY A O 1
ATOM 2432 N N . ASP A 1 306 ? 19.438 7.182 -3.245 1.00 64.69 306 ASP A N 1
ATOM 2433 C CA . ASP A 1 306 ? 19.160 8.592 -2.889 1.00 64.69 306 ASP A CA 1
ATOM 2434 C C . ASP A 1 306 ? 17.996 9.226 -3.674 1.00 64.69 306 ASP A C 1
ATOM 2436 O O . ASP A 1 306 ? 17.792 10.443 -3.645 1.00 64.69 306 ASP A O 1
ATOM 2440 N N . VAL A 1 307 ? 17.170 8.394 -4.311 1.00 68.81 307 VAL A N 1
ATOM 2441 C CA . VAL A 1 307 ? 15.993 8.825 -5.059 1.00 68.81 307 VAL A CA 1
ATOM 2442 C C . VAL A 1 307 ? 15.037 9.561 -4.125 1.00 68.81 307 VAL A C 1
ATOM 2444 O O . VAL A 1 307 ? 14.781 9.147 -2.992 1.00 68.81 307 VAL A O 1
ATOM 2447 N N . GLN A 1 308 ? 14.540 10.701 -4.595 1.00 77.00 308 GLN A N 1
ATOM 2448 C CA . GLN A 1 308 ? 13.592 11.519 -3.848 1.00 77.00 308 GLN A CA 1
ATOM 2449 C C . GLN A 1 308 ? 12.252 10.791 -3.708 1.00 77.00 308 GLN A C 1
ATOM 2451 O O . GLN A 1 308 ? 11.840 10.054 -4.600 1.00 77.00 308 GLN A O 1
ATOM 2456 N N . THR A 1 309 ? 11.543 11.030 -2.607 1.00 82.19 309 THR A N 1
ATOM 2457 C CA . THR A 1 309 ? 10.217 10.447 -2.387 1.00 82.19 309 THR A CA 1
ATOM 2458 C C . THR A 1 309 ? 9.167 11.177 -3.234 1.00 82.19 309 THR A C 1
ATOM 2460 O O . THR A 1 309 ? 9.141 12.410 -3.312 1.00 82.19 309 THR A O 1
ATOM 2463 N N . GLY A 1 310 ? 8.310 10.405 -3.903 1.00 86.94 310 GLY A N 1
ATOM 2464 C CA . GLY A 1 310 ? 7.168 10.922 -4.656 1.00 86.94 310 GLY A CA 1
ATOM 2465 C C . GLY A 1 310 ? 6.023 11.387 -3.753 1.00 86.94 310 GLY A C 1
ATOM 2466 O O . GLY A 1 310 ? 6.095 11.338 -2.527 1.00 86.94 310 GLY A O 1
ATOM 2467 N N . TRP A 1 311 ? 4.935 11.836 -4.369 1.00 91.06 311 TRP A N 1
ATOM 2468 C CA . TRP A 1 311 ? 3.682 12.102 -3.660 1.00 91.06 311 TRP A CA 1
ATOM 2469 C C . TRP A 1 311 ? 2.958 10.789 -3.343 1.00 91.06 311 TRP A C 1
ATOM 2471 O O . TRP A 1 311 ? 2.913 9.908 -4.201 1.00 91.06 311 TRP A O 1
ATOM 2481 N N . PHE A 1 312 ? 2.340 10.662 -2.166 1.00 91.56 312 PHE A N 1
ATOM 2482 C CA . PHE A 1 312 ? 1.514 9.491 -1.843 1.00 91.56 312 PHE A CA 1
ATOM 2483 C C . PHE A 1 312 ? 0.102 9.630 -2.384 1.00 91.56 312 PHE A C 1
ATOM 2485 O O . PHE A 1 312 ? -0.383 10.735 -2.643 1.00 91.56 312 PHE A O 1
ATOM 2492 N N . PHE A 1 313 ? -0.569 8.493 -2.546 1.00 93.69 313 PHE A N 1
ATOM 2493 C CA . PHE A 1 313 ? -1.876 8.399 -3.180 1.00 93.69 313 PHE A CA 1
ATOM 2494 C C . PHE A 1 313 ? -2.907 9.351 -2.572 1.00 93.69 313 PHE A C 1
ATOM 2496 O O . PHE A 1 313 ? -3.763 9.818 -3.312 1.00 93.69 313 PHE A O 1
ATOM 2503 N N . ASN A 1 314 ? -2.832 9.655 -1.273 1.00 92.81 314 ASN A N 1
ATOM 2504 C CA . ASN A 1 314 ? -3.769 10.513 -0.549 1.00 92.81 314 ASN A CA 1
ATOM 2505 C C . ASN A 1 314 ? -3.319 11.977 -0.407 1.00 92.81 314 ASN A C 1
ATOM 2507 O O . ASN A 1 314 ? -4.034 12.768 0.199 1.00 92.81 314 ASN A O 1
ATOM 2511 N N . HIS A 1 315 ? -2.180 12.376 -0.980 1.00 92.25 315 HIS A N 1
ATOM 2512 C CA . HIS A 1 315 ? -1.662 13.739 -0.826 1.00 92.25 315 HIS A CA 1
ATOM 2513 C C . HIS A 1 315 ? -2.413 14.802 -1.642 1.00 92.25 315 HIS A C 1
ATOM 2515 O O . HIS A 1 315 ? -2.060 15.976 -1.541 1.00 92.25 315 HIS A O 1
ATOM 2521 N N . GLY A 1 316 ? -3.449 14.452 -2.404 1.00 91.12 316 GLY A N 1
ATOM 2522 C CA . GLY A 1 316 ? -4.335 15.441 -3.014 1.00 91.12 316 GLY A CA 1
ATOM 2523 C C . GLY A 1 316 ? -5.630 14.850 -3.557 1.00 91.12 316 GLY A C 1
ATOM 2524 O O . GLY A 1 316 ? -5.698 13.686 -3.950 1.00 91.12 316 GLY A O 1
ATOM 2525 N N . LEU A 1 317 ? -6.674 15.672 -3.606 1.00 90.50 317 LEU A N 1
ATOM 2526 C CA . LEU A 1 317 ? -8.035 15.306 -4.006 1.00 90.50 317 LEU A CA 1
ATOM 2527 C C . LEU A 1 317 ? -8.130 14.916 -5.487 1.00 90.50 317 LEU A C 1
ATOM 2529 O O . LEU A 1 317 ? -8.985 14.117 -5.873 1.00 90.50 317 LEU A O 1
ATOM 2533 N N . THR A 1 318 ? -7.247 15.459 -6.325 1.00 91.38 318 THR A N 1
ATOM 2534 C CA . THR A 1 318 ? -7.152 15.119 -7.754 1.00 91.38 318 THR A CA 1
ATOM 2535 C C . THR A 1 318 ? -6.427 13.794 -8.004 1.00 91.38 318 THR A C 1
ATOM 2537 O O . THR A 1 318 ? -6.464 13.284 -9.131 1.00 91.38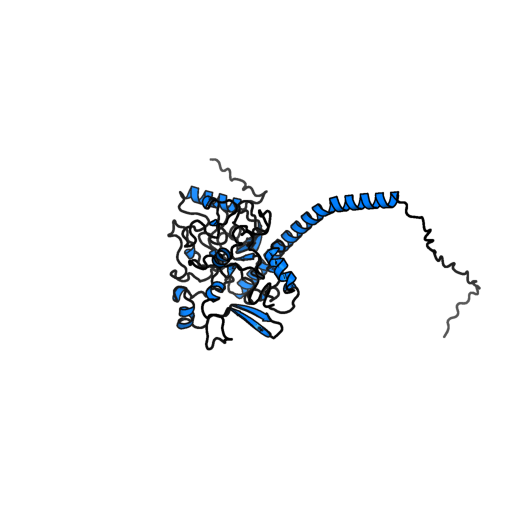 318 THR A O 1
ATOM 2540 N N . SER A 1 319 ? -5.829 13.197 -6.968 1.00 93.00 319 SER A N 1
ATOM 2541 C CA . SER A 1 319 ? -5.288 11.848 -7.035 1.00 93.00 319 SER A CA 1
ATOM 2542 C C . SER A 1 319 ? -6.394 10.816 -7.246 1.00 93.00 319 SER A C 1
ATOM 2544 O O . SER A 1 319 ? -7.534 10.921 -6.776 1.00 93.00 319 SER A O 1
ATOM 2546 N N . SER A 1 320 ? -6.058 9.797 -8.029 1.00 93.69 320 SER A N 1
ATOM 2547 C CA . SER A 1 320 ? -6.979 8.728 -8.382 1.00 93.69 320 SER A CA 1
ATOM 2548 C C . SER A 1 320 ? -6.203 7.444 -8.668 1.00 93.69 320 SER A C 1
ATOM 2550 O O . SER A 1 320 ? -6.045 7.070 -9.842 1.00 93.69 320 SER A O 1
ATOM 2552 N N . PRO A 1 321 ? -5.666 6.804 -7.618 1.00 95.56 321 PRO A N 1
ATOM 2553 C CA . PRO A 1 321 ? -4.925 5.558 -7.749 1.00 95.56 321 PRO A CA 1
ATOM 2554 C C . PRO A 1 321 ? -5.811 4.423 -8.282 1.00 95.56 321 PRO A C 1
ATOM 2556 O O . PRO A 1 321 ? -7.037 4.405 -8.102 1.00 95.56 321 PRO A O 1
ATOM 2559 N N . LEU A 1 322 ? -5.180 3.461 -8.950 1.00 97.12 322 LEU A N 1
ATOM 2560 C CA . LEU A 1 322 ? -5.776 2.159 -9.209 1.00 97.12 322 LEU A CA 1
ATOM 2561 C C . LEU A 1 322 ? -5.770 1.342 -7.922 1.00 97.12 322 LEU A C 1
ATOM 2563 O O . LEU A 1 322 ? -4.793 1.327 -7.181 1.00 97.12 322 LEU A O 1
ATOM 2567 N N . ALA A 1 323 ? -6.870 0.645 -7.691 1.00 97.19 323 ALA A N 1
ATOM 2568 C CA . ALA A 1 323 ? -7.089 -0.203 -6.546 1.00 97.19 323 ALA A CA 1
ATOM 2569 C C . ALA A 1 323 ? -7.642 -1.554 -6.994 1.00 97.19 323 ALA A C 1
ATOM 2571 O O . ALA A 1 323 ? -8.542 -1.638 -7.835 1.00 97.19 323 ALA A O 1
ATOM 2572 N N . MET A 1 324 ? -7.108 -2.605 -6.393 1.00 97.56 324 MET A N 1
ATOM 2573 C CA . MET A 1 324 ? -7.654 -3.951 -6.434 1.00 97.56 324 MET A CA 1
ATOM 2574 C C . MET A 1 324 ? -8.558 -4.136 -5.218 1.00 97.56 324 MET A C 1
ATOM 2576 O O . MET A 1 324 ? -8.130 -3.956 -4.076 1.00 97.56 324 MET A O 1
ATOM 2580 N N . MET A 1 325 ? -9.811 -4.480 -5.468 1.00 97.25 325 MET A N 1
ATOM 2581 C CA . MET A 1 325 ? -10.856 -4.661 -4.466 1.00 97.25 325 MET A CA 1
ATOM 2582 C C . MET A 1 325 ? -10.861 -6.102 -3.931 1.00 97.25 325 MET A C 1
ATOM 2584 O O . MET A 1 325 ? -10.306 -7.007 -4.557 1.00 97.25 325 MET A O 1
ATOM 2588 N N . TYR A 1 326 ? -11.500 -6.343 -2.784 1.00 96.56 326 TYR A N 1
ATOM 2589 C CA . TYR A 1 326 ? -11.640 -7.701 -2.230 1.00 96.56 326 TYR A CA 1
ATOM 2590 C C . TYR A 1 326 ? -12.538 -8.621 -3.071 1.00 96.56 326 TYR A C 1
ATOM 2592 O O . TYR A 1 326 ? -12.399 -9.836 -2.980 1.00 96.56 326 TYR A O 1
ATOM 2600 N N . ASP A 1 327 ? -13.407 -8.076 -3.929 1.00 95.00 327 ASP A N 1
ATOM 2601 C CA . ASP A 1 327 ? -14.146 -8.855 -4.938 1.00 95.00 327 ASP A CA 1
ATOM 2602 C C . ASP A 1 327 ? -13.283 -9.265 -6.153 1.00 95.00 327 ASP A C 1
ATOM 2604 O O . ASP A 1 327 ? -13.783 -9.883 -7.093 1.00 95.00 327 ASP A O 1
ATOM 2608 N N . GLY A 1 328 ? -11.993 -8.907 -6.154 1.00 94.25 328 GLY A N 1
ATOM 2609 C CA . GLY A 1 328 ? -11.045 -9.170 -7.236 1.00 94.25 328 GLY A CA 1
ATOM 2610 C C . GLY A 1 328 ? -11.137 -8.188 -8.407 1.00 94.25 328 GLY A C 1
ATOM 2611 O O . GLY A 1 328 ? -10.343 -8.280 -9.346 1.00 94.25 328 GLY A O 1
ATOM 2612 N N . SER A 1 329 ? -12.073 -7.235 -8.384 1.00 95.88 329 SER A N 1
ATOM 2613 C CA . SER A 1 329 ? -12.150 -6.200 -9.412 1.00 95.88 329 SER A CA 1
ATOM 2614 C C . SER A 1 329 ? -11.027 -5.175 -9.256 1.00 95.88 329 SER A C 1
ATOM 2616 O O . SER A 1 329 ? -10.607 -4.840 -8.151 1.00 95.88 329 SER A O 1
ATOM 2618 N N . VAL A 1 330 ? -10.547 -4.642 -10.380 1.00 97.12 330 VAL A N 1
ATOM 2619 C CA . VAL A 1 330 ? -9.575 -3.544 -10.405 1.00 97.12 330 VAL A CA 1
ATOM 2620 C C . VAL A 1 330 ? -10.263 -2.297 -10.932 1.00 97.12 330 VAL A C 1
ATOM 2622 O O . VAL A 1 330 ? -10.889 -2.320 -11.996 1.00 97.12 330 VAL A O 1
ATOM 2625 N N . ARG A 1 331 ? -10.167 -1.196 -10.188 1.00 94.50 331 ARG A N 1
ATOM 2626 C CA . ARG A 1 331 ? -10.783 0.081 -10.556 1.00 94.50 331 ARG A CA 1
ATOM 2627 C C . ARG A 1 331 ? -9.999 1.254 -10.001 1.00 94.50 331 ARG A C 1
ATOM 2629 O O . ARG A 1 331 ? -9.179 1.103 -9.110 1.00 94.50 331 ARG A O 1
ATOM 2636 N N . ARG A 1 332 ? -10.307 2.449 -10.486 1.00 93.56 332 ARG A N 1
ATOM 2637 C CA . ARG A 1 332 ? -9.820 3.682 -9.870 1.00 93.56 332 ARG A CA 1
ATOM 2638 C C . ARG A 1 332 ? -10.668 4.033 -8.655 1.00 93.56 332 ARG A C 1
ATOM 2640 O O . ARG A 1 332 ? -11.894 3.931 -8.725 1.00 93.56 332 ARG A O 1
ATOM 2647 N N . ILE A 1 333 ? -10.022 4.490 -7.590 1.00 93.25 333 ILE A N 1
ATOM 2648 C CA . ILE A 1 333 ? -10.682 5.160 -6.467 1.00 93.25 333 ILE A CA 1
ATOM 2649 C C . ILE A 1 333 ? -10.238 6.619 -6.507 1.00 93.25 333 ILE A C 1
ATOM 2651 O O . ILE A 1 333 ? -9.048 6.895 -6.615 1.00 93.25 333 ILE A O 1
ATOM 2655 N N . SER A 1 334 ? -11.180 7.562 -6.517 1.00 92.56 334 SER A N 1
ATOM 2656 C CA . SER A 1 334 ? -10.846 8.982 -6.387 1.00 92.56 334 SER A CA 1
ATOM 2657 C C . SER A 1 334 ? -10.669 9.324 -4.915 1.00 92.56 334 SER A C 1
ATOM 2659 O O . SER A 1 334 ? -11.515 8.975 -4.091 1.00 92.56 334 SER A O 1
ATOM 2661 N N . VAL A 1 335 ? -9.594 10.045 -4.598 1.00 93.25 335 VAL A N 1
ATOM 2662 C CA . VAL A 1 335 ? -9.376 10.571 -3.246 1.00 93.25 335 VAL A CA 1
ATOM 2663 C C . VAL A 1 335 ? -10.466 11.574 -2.876 1.00 93.25 335 VAL A C 1
ATOM 2665 O O . VAL A 1 335 ? -10.957 11.540 -1.752 1.00 93.25 335 VAL A O 1
ATOM 2668 N N . ALA A 1 336 ? -10.915 12.402 -3.826 1.00 92.19 336 ALA A N 1
ATOM 2669 C CA . ALA A 1 336 ? -12.045 13.304 -3.622 1.00 92.19 336 ALA A CA 1
ATOM 2670 C C . ALA A 1 336 ? -13.339 12.563 -3.253 1.00 92.19 336 ALA A C 1
ATOM 2672 O O . ALA A 1 336 ? -14.042 12.996 -2.343 1.00 92.19 336 ALA A O 1
ATOM 2673 N N . ASP A 1 337 ? -13.643 11.439 -3.911 1.00 92.50 337 ASP A N 1
ATOM 2674 C CA . ASP A 1 337 ? -14.834 10.645 -3.577 1.00 92.50 337 ASP A CA 1
ATOM 2675 C C . ASP A 1 337 ? -14.720 10.049 -2.167 1.00 92.50 337 ASP A C 1
ATOM 2677 O O . ASP A 1 337 ? -15.656 10.164 -1.378 1.00 92.50 337 ASP A O 1
ATOM 2681 N N . ALA A 1 338 ? -13.562 9.472 -1.819 1.00 94.31 338 ALA A N 1
ATOM 2682 C CA . ALA A 1 338 ? -13.307 8.939 -0.478 1.00 94.31 338 ALA A CA 1
ATOM 2683 C C . ALA A 1 338 ? -13.413 10.023 0.605 1.00 94.31 338 ALA A C 1
ATOM 2685 O O . ALA A 1 338 ? -13.992 9.789 1.665 1.00 94.31 338 ALA A O 1
ATOM 2686 N N . TYR A 1 339 ? -12.904 11.222 0.322 1.00 93.38 339 TYR A N 1
ATOM 2687 C CA . TYR A 1 339 ? -13.020 12.382 1.198 1.00 93.38 339 TYR A CA 1
ATOM 2688 C C . TYR A 1 339 ? -14.480 12.816 1.405 1.00 93.38 339 TYR A C 1
ATOM 2690 O O . TYR A 1 339 ? -14.934 12.964 2.539 1.00 93.38 339 TYR A O 1
ATOM 2698 N N . VAL A 1 340 ? -15.244 12.984 0.321 1.00 92.75 340 VAL A N 1
ATOM 2699 C CA . VAL A 1 340 ? -16.652 13.416 0.381 1.00 92.75 340 VAL A CA 1
ATOM 2700 C C . VAL A 1 340 ? -17.531 12.380 1.081 1.00 92.75 340 VAL A C 1
ATOM 2702 O O . VAL A 1 340 ? -18.437 12.740 1.838 1.00 92.75 340 VAL A O 1
ATOM 2705 N N . ASP A 1 341 ? -17.291 11.097 0.831 1.00 95.50 341 ASP A N 1
ATOM 2706 C CA . ASP A 1 341 ? -18.042 10.017 1.459 1.00 95.50 341 ASP A CA 1
ATOM 2707 C C . ASP A 1 341 ? -17.732 9.886 2.955 1.00 95.50 341 ASP A C 1
ATOM 2709 O O . ASP A 1 341 ? -18.659 9.680 3.741 1.00 95.50 341 ASP A O 1
ATOM 2713 N N . ASP A 1 342 ? -16.474 10.068 3.365 1.00 95.06 342 ASP A N 1
ATOM 2714 C CA . ASP A 1 342 ? -16.098 10.145 4.779 1.00 95.06 342 ASP A CA 1
ATOM 2715 C C . ASP A 1 342 ? -16.753 11.355 5.463 1.00 95.06 342 ASP A C 1
ATOM 2717 O O . ASP A 1 342 ? -17.423 11.185 6.483 1.00 95.06 342 ASP A O 1
ATOM 2721 N N . ALA A 1 343 ? -16.692 12.541 4.847 1.00 93.31 343 ALA A N 1
ATOM 2722 C CA . ALA A 1 343 ? -17.360 13.741 5.352 1.00 93.31 343 ALA A CA 1
ATOM 2723 C C . ALA A 1 343 ? -18.881 13.545 5.494 1.00 93.31 343 ALA A C 1
ATOM 2725 O O . ALA A 1 343 ? -19.496 14.044 6.437 1.00 93.31 343 ALA A O 1
ATOM 2726 N N . ARG A 1 344 ? -19.511 12.775 4.595 1.00 94.94 344 ARG A N 1
ATOM 2727 C CA . ARG A 1 344 ? -20.934 12.424 4.712 1.00 94.94 344 ARG A CA 1
ATOM 2728 C C . ARG A 1 344 ? -21.208 11.546 5.934 1.00 94.94 344 ARG A C 1
ATOM 2730 O O . ARG A 1 344 ? -22.218 11.773 6.596 1.00 94.94 344 ARG A O 1
ATOM 2737 N N . VAL A 1 345 ? -20.354 10.565 6.231 1.00 95.69 345 VAL A N 1
ATOM 2738 C CA . VAL A 1 345 ? -20.493 9.725 7.438 1.00 95.69 345 VAL A CA 1
ATOM 2739 C C . VAL A 1 345 ? -20.289 10.553 8.701 1.00 95.69 345 VAL A C 1
ATOM 2741 O O . VAL A 1 345 ? -21.093 10.440 9.625 1.00 95.69 345 VAL A O 1
ATOM 2744 N N . GLN A 1 346 ? -19.295 11.441 8.713 1.00 94.38 346 GLN A N 1
ATOM 2745 C CA . GLN A 1 346 ? -19.090 12.366 9.825 1.00 94.38 346 GLN A CA 1
ATOM 2746 C C . GLN A 1 346 ? -20.331 13.227 10.066 1.00 94.38 346 GLN A C 1
ATOM 2748 O O . GLN A 1 346 ? -20.835 13.275 11.180 1.00 94.38 346 GLN A O 1
ATOM 2753 N N . LEU A 1 347 ? -20.903 13.830 9.023 1.00 95.38 347 LEU A N 1
ATOM 2754 C CA . LEU A 1 347 ? -22.134 14.619 9.150 1.00 95.38 347 LEU A CA 1
ATOM 2755 C C . LEU A 1 347 ? -23.334 13.802 9.651 1.00 95.38 347 LEU A C 1
ATOM 2757 O O . LEU A 1 347 ? -24.170 14.332 10.371 1.00 95.38 347 LEU A O 1
ATOM 2761 N N . GLN A 1 348 ? -23.443 12.527 9.272 1.00 95.88 348 GLN A N 1
ATOM 2762 C CA . GLN A 1 348 ? -24.538 11.651 9.712 1.00 95.88 348 GLN A CA 1
ATOM 2763 C C . GLN A 1 348 ? -24.411 11.194 11.167 1.00 95.88 348 GLN A C 1
ATOM 2765 O O . GLN A 1 348 ? -25.391 10.715 11.736 1.00 95.88 348 GLN A O 1
ATOM 2770 N N . THR A 1 349 ? -23.216 11.300 11.742 1.00 94.75 349 THR A N 1
ATOM 2771 C CA . THR A 1 349 ? -22.889 10.819 13.086 1.00 94.75 349 THR A CA 1
ATOM 2772 C C . THR A 1 349 ? -22.474 11.955 14.015 1.00 94.75 349 THR A C 1
ATOM 2774 O O . THR A 1 349 ? -21.853 11.703 15.041 1.00 94.75 349 THR A O 1
ATOM 2777 N N . ASP A 1 350 ? -22.785 13.205 13.655 1.00 93.62 350 ASP A N 1
ATOM 2778 C CA . ASP A 1 350 ? -22.390 14.414 14.390 1.00 93.62 350 ASP A CA 1
ATOM 2779 C C . ASP A 1 350 ? -20.874 14.485 14.678 1.00 93.62 350 ASP A C 1
ATOM 2781 O O . ASP A 1 350 ? -20.425 14.970 15.714 1.00 93.62 350 ASP A O 1
ATOM 2785 N N . GLY A 1 351 ? -20.071 13.985 13.736 1.00 90.00 351 GLY A N 1
ATOM 2786 C CA . GLY A 1 351 ? -18.611 13.962 13.787 1.00 90.00 351 GLY A CA 1
ATOM 2787 C C . GLY A 1 351 ? -18.017 12.816 14.606 1.00 90.00 351 GLY A C 1
ATOM 2788 O O . GLY A 1 351 ? -16.799 12.777 14.762 1.00 90.00 351 GLY A O 1
ATOM 2789 N N . VAL A 1 352 ? -18.840 11.897 15.125 1.00 91.38 352 VAL A N 1
ATOM 2790 C CA . VAL A 1 352 ? -18.365 10.786 15.962 1.00 91.38 352 VAL A CA 1
ATOM 2791 C C . VAL A 1 352 ? -17.637 9.733 15.130 1.00 91.38 352 VAL A C 1
ATOM 2793 O O . VAL A 1 352 ? -16.531 9.344 15.491 1.00 91.38 352 VAL A O 1
ATOM 2796 N N . ASP A 1 353 ? -18.219 9.288 14.016 1.00 94.62 353 ASP A N 1
ATOM 2797 C CA . ASP A 1 353 ? -17.644 8.233 13.179 1.00 94.62 353 ASP A CA 1
ATOM 2798 C C . ASP A 1 353 ? -17.219 8.756 11.801 1.00 94.62 353 ASP A C 1
ATOM 2800 O O . ASP A 1 353 ? -17.763 9.722 11.269 1.00 94.62 353 ASP A O 1
ATOM 2804 N N . GLY A 1 354 ? -16.266 8.061 11.183 1.00 95.12 354 GLY A N 1
ATOM 2805 C CA . GLY A 1 354 ? -15.831 8.278 9.804 1.00 95.12 354 GLY A CA 1
ATOM 2806 C C . GLY A 1 354 ? -15.634 6.953 9.068 1.00 95.12 354 GLY A C 1
ATOM 2807 O O . GLY A 1 354 ? -15.877 5.876 9.612 1.00 95.12 354 GLY A O 1
ATOM 2808 N N . LEU A 1 355 ? -15.193 7.031 7.814 1.00 96.19 355 LEU A N 1
ATOM 2809 C CA . LEU A 1 355 ? -14.740 5.869 7.039 1.00 96.19 355 LEU A CA 1
ATOM 2810 C C . LEU A 1 355 ? -13.271 5.523 7.315 1.00 96.19 355 LEU A C 1
ATOM 2812 O O . LEU A 1 355 ? -12.819 4.434 6.953 1.00 96.19 355 LEU A O 1
ATOM 2816 N N . TRP A 1 356 ? -12.526 6.420 7.963 1.00 95.50 356 TRP A N 1
ATOM 2817 C CA . TRP A 1 356 ? -11.183 6.144 8.459 1.00 95.50 356 TRP A CA 1
ATOM 2818 C C . TRP A 1 356 ? -10.956 6.677 9.881 1.00 95.50 356 TRP A C 1
ATOM 2820 O O . TRP A 1 356 ? -11.518 7.700 10.291 1.00 95.50 356 TRP A O 1
ATOM 2830 N N . SER A 1 357 ? -10.120 5.959 10.631 1.00 94.00 357 SER A N 1
ATOM 2831 C CA . SER A 1 357 ? -9.860 6.162 12.055 1.00 94.00 357 SER A CA 1
ATOM 2832 C C . SER A 1 357 ? -8.867 7.296 12.304 1.00 94.00 357 SER A C 1
ATOM 2834 O O . SER A 1 357 ? -7.708 7.229 11.897 1.00 94.00 357 SER A O 1
ATOM 2836 N N . ARG A 1 358 ? -9.330 8.328 13.014 1.00 91.94 358 ARG A N 1
ATOM 2837 C CA . ARG A 1 358 ? -8.565 9.536 13.397 1.00 91.94 358 ARG A CA 1
ATOM 2838 C C . ARG A 1 358 ? -8.049 9.507 14.833 1.00 91.94 358 ARG A C 1
ATOM 2840 O O . ARG A 1 358 ? -7.296 10.381 15.243 1.00 91.94 358 ARG A O 1
ATOM 2847 N N . ASP A 1 359 ? -8.492 8.517 15.591 1.00 92.19 359 ASP A N 1
ATOM 2848 C CA . ASP A 1 359 ? -8.189 8.269 16.997 1.00 92.19 359 ASP A CA 1
ATOM 2849 C C . ASP A 1 359 ? -6.998 7.318 17.194 1.00 92.19 359 ASP A C 1
ATOM 2851 O O . ASP A 1 359 ? -6.644 6.983 18.322 1.00 92.19 359 ASP A O 1
ATOM 2855 N N . THR A 1 360 ? -6.350 6.902 16.101 1.00 91.94 360 THR A N 1
ATOM 2856 C CA . THR A 1 360 ? -5.065 6.196 16.166 1.00 91.94 360 THR A CA 1
ATOM 2857 C C . THR A 1 360 ? -3.947 7.144 16.628 1.00 91.94 360 THR A C 1
ATOM 2859 O O . THR A 1 360 ? -4.084 8.362 16.498 1.00 91.94 360 THR A O 1
ATOM 2862 N N . PRO A 1 361 ? -2.789 6.629 17.076 1.00 90.38 361 PRO A N 1
ATOM 2863 C CA . PRO A 1 361 ? -1.616 7.455 17.374 1.00 90.38 361 PRO A CA 1
ATOM 2864 C C . PRO A 1 361 ? -1.099 8.326 16.213 1.00 90.38 361 PRO A C 1
ATOM 2866 O O . PRO A 1 361 ? -0.354 9.269 16.464 1.00 90.38 361 PRO A O 1
ATOM 2869 N N . MET A 1 362 ? -1.505 8.057 14.963 1.00 86.06 362 MET A N 1
ATOM 2870 C CA . MET A 1 362 ? -1.222 8.938 13.815 1.00 86.06 362 MET A CA 1
ATOM 2871 C C . MET A 1 362 ? -2.076 10.220 13.814 1.00 86.06 362 MET A C 1
ATOM 2873 O O . MET A 1 362 ? -1.794 11.159 13.074 1.00 86.06 362 MET A O 1
ATOM 2877 N N . GLY A 1 363 ? -3.130 10.264 14.631 1.00 87.31 363 GLY A N 1
ATOM 2878 C CA . GLY A 1 363 ? -3.987 11.426 14.827 1.00 87.31 363 GLY A CA 1
ATOM 2879 C C . GLY A 1 363 ? -4.746 11.873 13.578 1.00 87.31 363 GLY A C 1
ATOM 2880 O O . GLY A 1 363 ? -5.021 11.097 12.660 1.00 87.31 363 GLY A O 1
ATOM 2881 N N . ALA A 1 364 ? -5.087 13.164 13.555 1.00 86.62 364 ALA A N 1
ATOM 2882 C CA . ALA A 1 364 ? -5.834 13.794 12.466 1.00 86.62 364 ALA A CA 1
ATOM 2883 C C . ALA A 1 364 ? -5.054 13.851 11.142 1.00 86.62 364 ALA A C 1
ATOM 2885 O O . ALA A 1 364 ? -5.671 13.927 10.082 1.00 86.62 364 ALA A O 1
ATOM 2886 N N . ASP A 1 365 ? -3.725 13.779 11.199 1.00 85.62 365 ASP A N 1
ATOM 2887 C CA . ASP A 1 365 ? -2.874 13.738 10.011 1.00 85.62 365 ASP A CA 1
ATOM 2888 C C . ASP A 1 365 ? -2.884 12.350 9.352 1.00 85.62 365 ASP A C 1
ATOM 2890 O O . ASP A 1 365 ? -2.673 12.228 8.144 1.00 85.62 365 ASP A O 1
ATOM 2894 N N . GLY A 1 366 ? -3.197 11.294 10.110 1.00 88.94 366 GLY A N 1
ATOM 2895 C CA . GLY A 1 366 ? -3.326 9.935 9.597 1.00 88.94 366 GLY A CA 1
ATOM 2896 C C . GLY A 1 366 ? -2.108 9.499 8.777 1.00 88.94 366 GLY A C 1
ATOM 2897 O O . GLY A 1 366 ? -0.969 9.650 9.209 1.00 88.94 366 GLY A O 1
ATOM 2898 N N . TYR A 1 367 ? -2.330 8.956 7.580 1.00 88.81 367 TYR A N 1
ATOM 2899 C CA . TYR A 1 367 ? -1.245 8.568 6.681 1.00 88.81 367 TYR A CA 1
ATOM 2900 C C . TYR A 1 367 ? -0.667 9.792 5.956 1.00 88.81 367 TYR A C 1
ATOM 2902 O O . TYR A 1 367 ? -1.070 10.103 4.841 1.00 88.81 367 TYR A O 1
ATOM 2910 N N . PHE A 1 368 ? 0.263 10.497 6.600 1.00 86.38 368 PHE A N 1
ATOM 2911 C CA . PHE A 1 368 ? 1.062 11.579 6.005 1.00 86.38 368 PHE A CA 1
ATOM 2912 C C . PHE A 1 368 ? 0.301 12.804 5.460 1.00 86.38 368 PHE A C 1
ATOM 2914 O O . PHE A 1 368 ? 0.866 13.588 4.692 1.00 86.38 368 PHE A O 1
ATOM 2921 N N . ASN A 1 369 ? -0.951 13.050 5.868 1.00 87.12 369 ASN A N 1
ATOM 2922 C CA . ASN A 1 369 ? -1.711 14.188 5.332 1.00 87.12 369 ASN A CA 1
ATOM 2923 C C . ASN A 1 369 ? -1.125 15.556 5.729 1.00 87.12 369 ASN A C 1
ATOM 2925 O O . ASN A 1 369 ? -1.396 16.538 5.039 1.00 87.12 369 ASN A O 1
ATOM 2929 N N . GLN A 1 370 ? -0.272 15.639 6.757 1.00 84.19 370 GLN A N 1
ATOM 2930 C CA . GLN A 1 370 ? 0.472 16.860 7.095 1.00 84.19 370 GLN A CA 1
ATOM 2931 C C . GLN A 1 370 ? 1.409 17.330 5.970 1.00 84.19 370 GLN A C 1
ATOM 2933 O O . GLN A 1 370 ? 1.804 18.495 5.939 1.00 84.19 370 GLN A O 1
ATOM 2938 N N . PHE A 1 371 ? 1.755 16.435 5.040 1.00 85.88 371 PHE A N 1
ATOM 2939 C CA . PHE A 1 371 ? 2.562 16.733 3.860 1.00 85.88 371 PHE A CA 1
ATOM 2940 C C . PHE A 1 371 ? 1.717 16.858 2.579 1.00 85.88 371 PHE A C 1
ATOM 2942 O O . PHE A 1 371 ? 2.263 17.068 1.503 1.00 85.88 371 PHE A O 1
ATOM 2949 N N . SER A 1 372 ? 0.387 16.759 2.658 1.00 88.25 372 SER A N 1
ATOM 2950 C CA . SER A 1 372 ? -0.493 16.842 1.486 1.00 88.25 372 SER A CA 1
ATOM 2951 C C . SER A 1 372 ? -0.347 18.171 0.727 1.00 88.25 372 SER A C 1
ATOM 2953 O O . SER A 1 372 ? -0.237 19.245 1.318 1.00 88.25 372 SER A O 1
ATOM 2955 N N . HIS A 1 373 ? -0.422 18.095 -0.607 1.00 88.69 373 HIS A N 1
ATOM 2956 C CA . HIS A 1 373 ? -0.432 19.250 -1.506 1.00 88.69 373 HIS A CA 1
ATOM 2957 C C . HIS A 1 373 ? -1.603 20.200 -1.223 1.00 88.69 373 HIS A C 1
ATOM 2959 O O . HIS A 1 373 ? -1.449 21.417 -1.301 1.00 88.69 373 HIS A O 1
ATOM 2965 N N . ASP A 1 374 ? -2.766 19.652 -0.869 1.00 81.94 374 ASP A N 1
ATOM 2966 C CA . ASP A 1 374 ? -3.994 20.432 -0.687 1.00 81.94 374 ASP A CA 1
ATOM 2967 C C . ASP A 1 374 ? -4.080 21.086 0.715 1.00 81.94 374 ASP A C 1
ATOM 2969 O O . ASP A 1 374 ? -5.086 21.703 1.063 1.00 81.94 374 ASP A O 1
ATOM 2973 N N . ALA A 1 375 ? -2.984 21.012 1.488 1.00 52.50 375 ALA A N 1
ATOM 2974 C CA . ALA A 1 375 ? -2.601 21.839 2.640 1.00 52.50 375 ALA A CA 1
ATOM 2975 C C . ALA A 1 375 ? -3.614 22.014 3.792 1.00 52.50 375 ALA A C 1
ATOM 2977 O O . ALA A 1 375 ? -3.433 22.897 4.634 1.00 52.50 375 ALA A O 1
ATOM 2978 N N . SER A 1 376 ? -4.643 21.171 3.906 1.00 56.69 376 SER A N 1
ATOM 2979 C CA . SER A 1 376 ? -5.485 21.128 5.104 1.00 56.69 376 SER A CA 1
ATOM 2980 C C . SER A 1 376 ? -5.577 19.714 5.690 1.00 56.69 376 SER A C 1
ATOM 2982 O O . SER A 1 376 ? -6.018 18.796 4.997 1.00 56.69 376 SER A O 1
ATOM 2984 N N . PRO A 1 377 ? -5.280 19.521 6.993 1.00 53.84 377 PRO A N 1
ATOM 2985 C CA . PRO A 1 377 ? -5.622 18.290 7.716 1.00 53.84 377 PRO A CA 1
ATOM 2986 C C . PRO A 1 377 ? -7.122 17.960 7.619 1.00 53.84 377 PRO A C 1
ATOM 2988 O O . PRO A 1 377 ? -7.522 16.802 7.687 1.00 53.84 377 PRO A O 1
ATOM 2991 N N . ALA A 1 378 ? -7.966 18.977 7.393 1.00 53.56 378 ALA A N 1
ATOM 2992 C CA . ALA A 1 378 ? -9.401 18.818 7.184 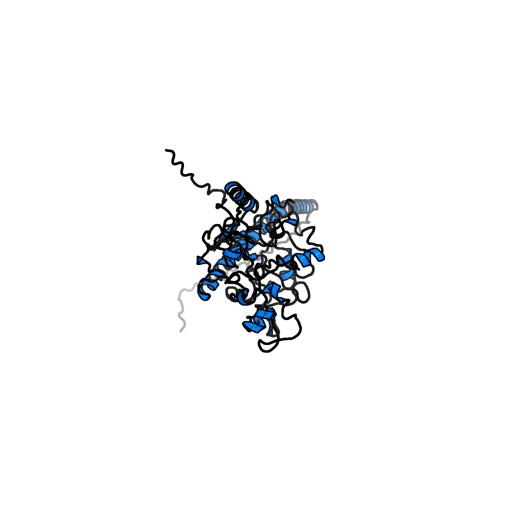1.00 53.56 378 ALA A CA 1
ATOM 2993 C C . ALA A 1 378 ? -9.781 18.350 5.768 1.00 53.56 378 ALA A C 1
ATOM 2995 O O . ALA A 1 378 ? -10.938 17.988 5.570 1.00 53.56 378 ALA A O 1
ATOM 2996 N N . SER A 1 379 ? -8.857 18.360 4.798 1.00 58.25 379 SER A N 1
ATOM 2997 C CA . SER A 1 379 ? -9.031 17.798 3.445 1.00 58.25 379 SER A CA 1
ATOM 2998 C C . SER A 1 379 ? -8.333 16.446 3.252 1.00 58.25 379 SER A C 1
ATOM 3000 O O . SER A 1 379 ? -8.420 15.858 2.177 1.00 58.25 379 SER A O 1
ATOM 3002 N N . GLY A 1 380 ? -7.639 15.956 4.283 1.00 77.69 380 GLY A N 1
ATOM 3003 C CA . GLY A 1 380 ? -6.920 14.689 4.255 1.00 77.69 380 GLY A CA 1
ATOM 3004 C C . GLY A 1 380 ? -7.839 13.477 4.392 1.00 77.69 380 GLY A C 1
ATOM 3005 O O . GLY A 1 380 ? -8.888 13.514 5.042 1.00 77.69 380 GLY A O 1
ATOM 3006 N N . THR A 1 381 ? -7.424 12.365 3.799 1.00 91.50 381 THR A N 1
ATOM 3007 C CA . THR A 1 381 ? -8.059 11.063 4.004 1.00 91.50 381 THR A CA 1
ATOM 3008 C C . THR A 1 381 ? -6.987 10.003 4.160 1.00 91.50 381 THR A C 1
ATOM 3010 O O . THR A 1 381 ? -5.947 10.051 3.510 1.00 91.50 381 THR A O 1
ATOM 3013 N N . SER A 1 382 ? -7.234 9.040 5.039 1.00 93.44 382 SER A N 1
ATOM 3014 C CA . SER A 1 382 ? -6.375 7.863 5.197 1.00 93.44 382 SER A CA 1
ATOM 3015 C C . SER A 1 382 ? -7.144 6.596 4.854 1.00 93.44 382 SER A C 1
ATOM 3017 O O . SER A 1 382 ? -6.900 5.535 5.436 1.00 93.44 382 SER A O 1
ATOM 3019 N N . PHE A 1 383 ? -8.100 6.700 3.919 1.00 94.38 383 PHE A N 1
ATOM 3020 C CA . PHE A 1 383 ? -8.717 5.521 3.317 1.00 94.38 383 PHE A CA 1
ATOM 3021 C C . PHE A 1 383 ? -7.613 4.575 2.828 1.00 94.38 383 PHE A C 1
ATOM 3023 O O . PHE A 1 383 ? -6.507 5.016 2.530 1.00 94.38 383 PHE A O 1
ATOM 3030 N N . HIS A 1 384 ? -7.898 3.276 2.786 1.00 96.06 384 HIS A N 1
ATOM 3031 C CA . HIS A 1 384 ? -6.930 2.206 2.549 1.00 96.06 384 HIS A CA 1
ATOM 3032 C C . HIS A 1 384 ? -6.010 1.888 3.743 1.00 96.06 384 HIS A C 1
ATOM 3034 O O . HIS A 1 384 ? -5.941 0.723 4.143 1.00 96.06 384 HIS A O 1
ATOM 3040 N N . VAL A 1 385 ? -5.340 2.876 4.346 1.00 94.81 385 VAL A N 1
ATOM 3041 C CA . VAL A 1 385 ? -4.366 2.622 5.431 1.00 94.81 385 VAL A CA 1
ATOM 3042 C C . VAL A 1 385 ? -5.031 2.521 6.799 1.00 94.81 385 VAL A C 1
ATOM 3044 O O . VAL A 1 385 ? -4.694 1.623 7.564 1.00 94.81 385 VAL A O 1
ATOM 3047 N N . LEU A 1 386 ? -5.997 3.397 7.088 1.00 95.38 386 LEU A N 1
ATOM 3048 C CA . LEU A 1 386 ? -6.661 3.528 8.390 1.00 95.38 386 LEU A CA 1
ATOM 3049 C C . LEU A 1 386 ? -8.183 3.337 8.298 1.00 95.38 386 LEU A C 1
ATOM 3051 O O . LEU A 1 386 ? -8.937 3.999 9.005 1.00 95.38 386 LEU A O 1
ATOM 3055 N N . THR A 1 387 ? -8.669 2.488 7.388 1.00 97.38 387 THR A N 1
ATOM 3056 C CA . THR A 1 387 ? -10.110 2.235 7.225 1.00 97.38 387 THR A CA 1
ATOM 3057 C C . THR A 1 387 ? -10.756 1.787 8.538 1.00 97.38 387 THR A C 1
ATOM 3059 O O . THR A 1 387 ? -10.342 0.795 9.138 1.00 97.38 387 THR A O 1
ATOM 3062 N N . THR A 1 388 ? -11.815 2.484 8.947 1.00 97.44 388 THR A N 1
ATOM 3063 C CA . THR A 1 388 ? -12.581 2.147 10.149 1.00 97.44 388 THR A CA 1
ATOM 3064 C C . THR A 1 388 ? -13.215 0.761 10.007 1.00 97.44 388 THR A C 1
ATOM 3066 O O . THR A 1 388 ? -13.752 0.430 8.955 1.00 97.44 388 THR A O 1
ATOM 3069 N N . ASP A 1 389 ? -13.155 -0.047 11.066 1.00 96.94 389 ASP A N 1
ATOM 3070 C CA . ASP A 1 389 ? -13.466 -1.486 11.123 1.00 96.94 389 ASP A CA 1
ATOM 3071 C C . ASP A 1 389 ? -12.562 -2.396 10.277 1.00 96.94 389 ASP A C 1
ATOM 3073 O O . ASP A 1 389 ? -12.906 -3.558 10.017 1.00 96.94 389 ASP A O 1
ATOM 3077 N N . GLY A 1 390 ? -11.416 -1.895 9.819 1.00 96.06 390 GLY A N 1
ATOM 3078 C CA . GLY A 1 390 ? -10.441 -2.682 9.075 1.00 96.06 390 GLY A CA 1
ATOM 3079 C C . GLY A 1 390 ? -11.039 -3.354 7.837 1.00 96.06 390 GLY A C 1
ATOM 3080 O O . GLY A 1 390 ? -11.684 -2.712 7.005 1.00 96.06 390 GLY A O 1
ATOM 3081 N N . ILE A 1 391 ? -10.873 -4.677 7.719 1.00 96.94 391 ILE A N 1
ATOM 3082 C CA . ILE A 1 391 ? -11.440 -5.468 6.607 1.00 96.94 391 ILE A CA 1
ATOM 3083 C C . ILE A 1 391 ? -12.982 -5.431 6.556 1.00 96.94 391 ILE A C 1
ATOM 3085 O O . ILE A 1 391 ? -13.577 -5.588 5.490 1.00 96.94 391 ILE A O 1
ATOM 3089 N N . ARG A 1 392 ? -13.654 -5.245 7.703 1.00 97.56 392 ARG A N 1
ATOM 3090 C CA . ARG A 1 392 ? -15.126 -5.200 7.786 1.00 97.56 392 ARG A CA 1
ATOM 3091 C C . ARG A 1 392 ? -15.675 -3.833 7.371 1.00 97.56 392 ARG A C 1
ATOM 3093 O O . ARG A 1 392 ? -16.886 -3.711 7.174 1.00 97.56 392 ARG A O 1
ATOM 3100 N N . GLY A 1 393 ? -14.799 -2.839 7.264 1.00 97.06 393 GLY A N 1
ATOM 3101 C CA . GLY A 1 393 ? -15.093 -1.496 6.803 1.00 97.06 393 GLY A CA 1
ATOM 3102 C C . GLY A 1 393 ? -15.159 -1.360 5.289 1.00 97.06 393 GLY A C 1
ATOM 3103 O O . GLY A 1 393 ? -15.062 -2.325 4.531 1.00 97.06 393 GLY A O 1
ATOM 3104 N N . ARG A 1 394 ? -15.323 -0.115 4.848 1.00 96.50 394 ARG A N 1
ATOM 3105 C CA . ARG A 1 394 ? -15.298 0.296 3.440 1.00 96.50 394 ARG A CA 1
ATOM 3106 C C . ARG A 1 394 ? -14.695 1.686 3.326 1.00 96.50 394 ARG A C 1
ATOM 3108 O O . ARG A 1 394 ? -14.768 2.466 4.267 1.00 96.50 394 ARG A O 1
ATOM 3115 N N . GLU A 1 395 ? -14.143 1.996 2.164 1.00 95.81 395 GLU A N 1
ATOM 3116 C CA . GLU A 1 395 ? -13.447 3.268 1.921 1.00 95.81 395 GLU A CA 1
ATOM 3117 C C . GLU A 1 395 ? -14.336 4.314 1.257 1.00 95.81 395 GLU A C 1
ATOM 3119 O O . GLU A 1 395 ? -14.092 5.507 1.386 1.00 95.81 395 GLU A O 1
ATOM 3124 N N . ILE A 1 396 ? -15.373 3.857 0.556 1.00 95.31 396 ILE A N 1
ATOM 3125 C CA . ILE A 1 396 ? -16.376 4.688 -0.108 1.00 95.31 396 ILE A CA 1
ATOM 3126 C C . ILE A 1 396 ? -17.771 4.115 0.172 1.00 95.31 396 ILE A C 1
ATOM 3128 O O . ILE A 1 396 ? -17.935 2.920 0.427 1.00 95.31 396 ILE A O 1
ATOM 3132 N N . LEU A 1 397 ? -18.801 4.956 0.126 1.00 94.12 397 LEU A N 1
ATOM 3133 C CA . LEU A 1 397 ? -20.203 4.589 0.349 1.00 94.12 397 LEU A CA 1
ATOM 3134 C C . LEU A 1 397 ? -20.861 3.995 -0.897 1.00 94.12 397 LEU A C 1
ATOM 3136 O O . LEU A 1 397 ? -21.844 3.257 -0.787 1.00 94.12 397 LEU A O 1
ATOM 3140 N N . SER A 1 398 ? -20.363 4.337 -2.084 1.00 88.69 398 SER A N 1
ATOM 3141 C CA . SER A 1 398 ? -20.881 3.797 -3.340 1.00 88.69 398 SER A CA 1
ATOM 3142 C C . SER A 1 398 ? -19.843 3.808 -4.457 1.00 88.69 398 SER A C 1
ATOM 3144 O O . SER A 1 398 ? -18.830 4.492 -4.388 1.00 88.69 398 SER A O 1
ATOM 3146 N N . ASP A 1 399 ? -20.088 3.021 -5.500 1.00 73.81 399 ASP A N 1
ATOM 3147 C CA . ASP A 1 399 ? -19.256 2.985 -6.700 1.00 73.81 399 ASP A CA 1
ATOM 3148 C C . ASP A 1 399 ? -19.531 4.227 -7.567 1.00 73.81 399 ASP A C 1
ATOM 3150 O O . ASP A 1 399 ? -20.582 4.325 -8.200 1.00 73.81 399 ASP A O 1
ATOM 3154 N N . HIS A 1 400 ? -18.587 5.171 -7.604 1.00 67.12 400 HIS A N 1
ATOM 3155 C CA . HIS A 1 400 ? -18.730 6.477 -8.269 1.00 67.12 400 HIS A CA 1
ATOM 3156 C C . HIS A 1 400 ? -18.521 6.429 -9.799 1.00 67.12 400 HIS A C 1
ATOM 3158 O O . HIS A 1 400 ? -18.280 7.451 -10.443 1.00 67.12 400 HIS A O 1
ATOM 3164 N N . ARG A 1 401 ? -18.633 5.249 -10.431 1.00 59.25 401 ARG A N 1
ATOM 3165 C CA . ARG A 1 401 ? -18.434 5.102 -11.884 1.00 59.25 401 ARG A CA 1
ATOM 3166 C C . ARG A 1 401 ? -19.402 6.000 -12.669 1.00 59.25 401 ARG A C 1
ATOM 3168 O O . ARG A 1 401 ? -20.618 5.919 -12.447 1.00 59.25 401 ARG A O 1
ATOM 3175 N N . PRO A 1 402 ? -18.916 6.781 -13.651 1.00 41.38 402 PRO A N 1
ATOM 3176 C CA . PRO A 1 402 ? -19.795 7.499 -14.563 1.00 41.38 402 PRO A CA 1
ATOM 3177 C C . PRO A 1 402 ? -20.659 6.481 -15.323 1.00 41.38 402 PRO A C 1
ATOM 3179 O O . PRO A 1 402 ? -20.157 5.695 -16.120 1.00 41.38 402 PRO A O 1
ATOM 3182 N N . GLY A 1 403 ? -21.960 6.453 -15.013 1.00 42.16 403 GLY A N 1
ATOM 3183 C CA . GLY A 1 403 ? -22.947 5.546 -15.617 1.00 42.16 403 GLY A CA 1
ATOM 3184 C C . GLY A 1 403 ? -23.734 4.682 -14.628 1.00 42.16 403 GLY A C 1
ATOM 3185 O O . GLY A 1 403 ? -24.805 4.196 -14.980 1.00 42.16 403 GLY A O 1
ATOM 3186 N N . ARG A 1 404 ? -23.283 4.543 -13.373 1.00 45.53 404 ARG A N 1
ATOM 3187 C CA . ARG A 1 404 ? -23.993 3.771 -12.336 1.00 45.53 404 ARG A CA 1
ATOM 3188 C C . ARG A 1 404 ? -24.608 4.687 -11.276 1.00 45.53 404 ARG A C 1
ATOM 3190 O O . ARG A 1 404 ? -24.487 4.446 -10.081 1.00 45.53 404 ARG A O 1
ATOM 3197 N N . ARG A 1 405 ? -25.305 5.751 -11.701 1.00 39.81 405 ARG A N 1
ATOM 3198 C CA . ARG A 1 405 ? -26.229 6.442 -10.787 1.00 39.81 405 ARG A CA 1
ATOM 3199 C C . ARG A 1 405 ? -27.277 5.418 -10.370 1.00 39.81 405 ARG A C 1
ATOM 3201 O O . ARG A 1 405 ? -27.980 4.890 -11.229 1.00 39.81 405 ARG A O 1
ATOM 3208 N N . ARG A 1 406 ? -27.343 5.107 -9.070 1.00 43.38 406 ARG A N 1
ATOM 3209 C CA . ARG A 1 406 ? -28.421 4.302 -8.485 1.00 43.38 406 ARG A CA 1
ATOM 3210 C C . ARG A 1 406 ? -29.739 4.805 -9.066 1.00 43.38 406 ARG A C 1
ATOM 3212 O O . ARG A 1 406 ? -30.064 5.980 -8.901 1.00 43.38 406 ARG A O 1
ATOM 3219 N N . ALA A 1 407 ? -30.470 3.932 -9.755 1.00 39.72 407 ALA A N 1
ATOM 3220 C CA . ALA A 1 407 ? -31.885 4.148 -9.984 1.00 39.72 407 ALA A CA 1
ATOM 3221 C C . ALA A 1 407 ? -32.497 4.306 -8.591 1.00 39.72 407 ALA A C 1
ATOM 3223 O O . ALA A 1 407 ? -32.587 3.343 -7.831 1.00 39.72 407 ALA A O 1
ATOM 3224 N N . GLY A 1 408 ? -32.767 5.552 -8.205 1.00 36.94 408 GLY A N 1
ATOM 3225 C CA . GLY A 1 408 ? -33.431 5.846 -6.954 1.00 36.94 408 GLY A CA 1
ATOM 3226 C C . GLY A 1 408 ? -34.755 5.105 -6.973 1.00 36.94 408 GLY A C 1
ATOM 3227 O O . GLY A 1 408 ? -35.578 5.323 -7.861 1.00 36.94 408 GLY A O 1
ATOM 3228 N N . THR A 1 409 ? -34.950 4.217 -6.008 1.00 38.31 409 THR A N 1
ATOM 3229 C CA . THR A 1 409 ? -36.270 3.731 -5.637 1.00 38.31 409 THR A CA 1
ATOM 3230 C C . THR A 1 409 ? -37.054 4.925 -5.105 1.00 38.31 409 THR A C 1
ATOM 3232 O O . THR A 1 409 ? -37.088 5.191 -3.907 1.00 38.31 409 THR A O 1
ATOM 3235 N N . GLY A 1 410 ? -37.646 5.684 -6.027 1.00 35.00 410 GLY A N 1
ATOM 3236 C CA . GLY A 1 410 ? -38.753 6.581 -5.758 1.00 35.00 410 GLY A CA 1
ATOM 3237 C C . GLY A 1 410 ? -39.979 5.736 -5.445 1.00 35.00 410 GLY A C 1
ATOM 3238 O O . GLY A 1 410 ? -40.786 5.459 -6.324 1.00 35.00 410 GLY A O 1
ATOM 3239 N N . GLY A 1 411 ? -40.080 5.286 -4.199 1.00 30.69 411 GLY A N 1
ATOM 3240 C CA . GLY A 1 411 ? -41.298 4.728 -3.628 1.00 30.69 411 GLY A CA 1
ATOM 3241 C C . GLY A 1 411 ? -41.987 5.801 -2.802 1.00 30.69 411 GLY A C 1
ATOM 3242 O O . GLY A 1 411 ? -41.828 5.840 -1.589 1.00 30.69 411 GLY A O 1
ATOM 3243 N N . GLY A 1 412 ? -42.695 6.710 -3.471 1.00 37.62 412 GLY A N 1
ATOM 3244 C CA . GLY A 1 412 ? -43.636 7.604 -2.814 1.00 37.62 412 GLY A CA 1
ATOM 3245 C C . GLY A 1 412 ? -44.972 6.897 -2.616 1.00 37.62 412 GLY A C 1
ATOM 3246 O O . GLY A 1 412 ? -45.683 6.684 -3.597 1.00 37.62 412 GLY A O 1
ATOM 3247 N N . ARG A 1 413 ? -45.290 6.553 -1.368 1.00 35.19 413 ARG A N 1
ATOM 3248 C CA . ARG A 1 413 ? -46.545 6.815 -0.639 1.00 35.19 413 ARG A CA 1
ATOM 3249 C C . ARG A 1 413 ? -46.595 5.992 0.637 1.00 35.19 413 ARG A C 1
ATOM 3251 O O . ARG A 1 413 ? -46.303 4.781 0.555 1.00 35.19 413 ARG A O 1
#

Radius of gyration: 29.58 Å; Cα contacts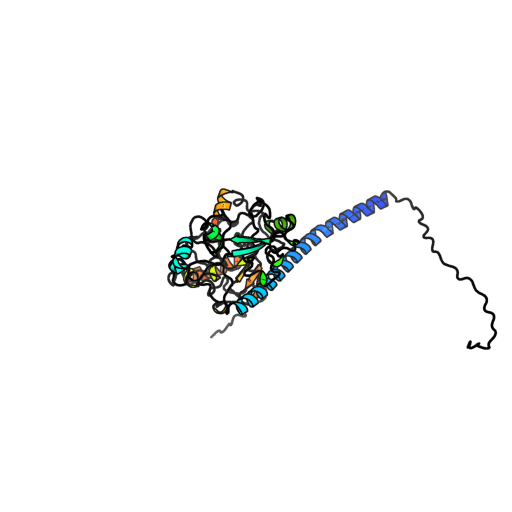 (8 Å, |Δi|>4): 772; chains: 1; bounding box: 73×73×108 Å